Protein AF-A0A2D5KGD6-F1 (afdb_monomer)

Mean predicted aligned error: 18.48 Å

Sequence (657 aa):
MNRYTYDPQNFRLLRTKAEKYTFSETTSERTYAYNSGTNRQDLAYEYDLNGNILKKKNRTPDCGINGSTLGVDALDNQYAYNAISRLLSASGRESDANNESHRWADAPVAGSPNANNTQTYTRNYTYDKVGNIQSLQQTGSNAFTREFEYTDNTLDDIIVSGTPTSFNYDDNGNLISSGSSRHYEWNEKDQLAFFKIDAGGGPSVYAHYLYDSSGNRLKKIVWDQQGNKEVTVYIDGIFEYRLKQEDSTDKEQNIIHVMDDSARIAQVRIGTEFNDDIAEEVNYVLDDHIGSSTTRLGATGSVIDRQEFYPFGDTSLRTYSKKRYQFIGREKDAESGLHYWSARYYSSWMCRFISVDKMASSYAHLTPYNYADNDPINDFDIDGNQNNNTQQTPSGGLPTLEQKGETNTKITNLEVHGNTKPELIPIASAEGGIKKHSLSKEPVGPISESTANKEKVYMVTHNFPTKKLPLINDTLKSIKTDDANIVEQKKETTNSSEQEWHPPLAATQSENIEEVVDYSFDKFISQIAGNYARNTSFNVDLAVKTLDTNAKSASVHRCARFVRLAINAGGIKTPNNPVSAKDYKGYLNELGFKEVNQEDYKPQKGDIVVFQPAKGGSKHGHIQMYNGKQWVSDFRQNGFWPGSRYRNSKPQYTIYR

Secondary structure (DSSP, 8-state):
-EEEEE-TTT--EEEEEE--EEEEE-SS-EEEEE-TT--SEEEEEEE-TTS-EEEEEE-STT-S-TTSTT-TT-EEEEEEE-TTS-EEEEEEEEE-S----TTTS-PSPP----TTSEEEEEEEEEE-TT--EEEEEEEETT-EEEEEEEETTEEEEEEETTEEEEEEE-TTS-EEEETTTEEEEE-TTS-EEEEEEESSSSEEEEEEEEE-TTS-EEEEEEEETT--EEEEEEETTTEEEEEEEETTEEEEEEEEEEE-SSSEEEEEEEEPPPTTS-S-SEEEEEE-TT--EEEEE-TTS-EEEEEEE-TTS-EEEE--S--SB-GGGPEE-TTT-PEE-SSSEEETTTTEESS--TTGGGGTTS-TT-SGGG-TTT---SSSS-----------------------------------------------------------------------------------PPPGGGSSS-----------------------------------------SSHHHHHHHHHHHH-S-----HHHHHHHHHHH-BSS--S-HHHHHHHHHHHTT----S--SSGGGHHHHHHHTT--BPP-TT----TT-EEEEPPPTTS-TT-EEEEE-SSSEESSBB-SSSSSHHHHHHH---EEEE-

Structure (mmCIF, N/CA/C/O backbone):
data_AF-A0A2D5KGD6-F1
#
_entry.id   AF-A0A2D5KGD6-F1
#
loop_
_atom_site.group_PDB
_atom_site.id
_atom_site.type_symbol
_atom_site.label_atom_id
_atom_site.label_alt_id
_atom_site.label_comp_id
_atom_site.label_asym_id
_atom_site.label_entity_id
_atom_site.label_seq_id
_atom_site.pdbx_PDB_ins_code
_atom_site.Cartn_x
_atom_site.Cartn_y
_atom_site.Cartn_z
_atom_site.occupancy
_atom_site.B_iso_or_equiv
_atom_site.auth_seq_id
_atom_site.auth_comp_id
_atom_site.auth_asym_id
_atom_site.auth_atom_id
_atom_site.pdbx_PDB_model_num
ATOM 1 N N . MET A 1 1 ? 18.061 -7.917 -13.691 1.00 86.94 1 MET A N 1
ATOM 2 C CA . MET A 1 1 ? 17.387 -9.183 -14.034 1.00 86.94 1 MET A CA 1
ATOM 3 C C . MET A 1 1 ? 16.717 -9.688 -12.777 1.00 86.94 1 MET A C 1
ATOM 5 O O . MET A 1 1 ? 17.417 -9.884 -11.789 1.00 86.94 1 MET A O 1
ATOM 9 N N . ASN A 1 2 ? 15.400 -9.873 -12.833 1.00 89.31 2 ASN A N 1
ATOM 10 C CA . ASN A 1 2 ? 14.616 -10.455 -11.747 1.00 89.31 2 ASN A CA 1
ATOM 11 C C . ASN A 1 2 ? 14.380 -11.934 -12.058 1.00 89.31 2 ASN A C 1
ATOM 13 O O . ASN A 1 2 ? 14.173 -12.302 -13.216 1.00 89.31 2 ASN A O 1
ATOM 17 N N . ARG A 1 3 ? 14.481 -12.784 -11.041 1.00 91.94 3 ARG A N 1
ATOM 18 C CA . ARG A 1 3 ? 14.322 -14.234 -11.139 1.00 91.94 3 ARG A CA 1
ATOM 19 C C . ARG A 1 3 ? 13.429 -14.715 -10.012 1.00 91.94 3 ARG A C 1
ATOM 21 O O . ARG A 1 3 ? 13.601 -14.291 -8.871 1.00 91.94 3 ARG A O 1
ATOM 28 N N . TYR A 1 4 ? 12.543 -15.641 -10.346 1.00 93.44 4 TYR A N 1
ATOM 29 C CA . TYR A 1 4 ? 11.597 -16.240 -9.420 1.00 93.44 4 TYR A CA 1
ATOM 30 C C . TYR A 1 4 ? 11.776 -17.755 -9.460 1.00 93.44 4 TYR A C 1
ATOM 32 O O . TYR A 1 4 ? 11.858 -18.350 -10.536 1.00 93.44 4 TYR A O 1
ATOM 40 N N . THR A 1 5 ? 11.863 -18.372 -8.288 1.00 96.44 5 THR A N 1
ATOM 41 C CA . THR A 1 5 ? 11.883 -19.825 -8.126 1.00 96.44 5 THR A CA 1
ATOM 42 C C . THR A 1 5 ? 10.573 -20.240 -7.488 1.00 96.44 5 THR A C 1
ATOM 44 O O . THR A 1 5 ? 10.195 -19.679 -6.463 1.00 96.44 5 THR A O 1
ATOM 47 N N . TYR A 1 6 ? 9.917 -21.246 -8.057 1.00 96.12 6 TYR A N 1
ATOM 48 C CA . TYR A 1 6 ? 8.665 -21.787 -7.542 1.00 96.12 6 TYR A CA 1
ATOM 49 C C . TYR A 1 6 ? 8.824 -23.253 -7.163 1.00 96.12 6 TYR A C 1
ATOM 51 O O . TYR A 1 6 ? 9.658 -23.965 -7.727 1.00 96.12 6 TYR A O 1
ATOM 59 N N . ASP A 1 7 ? 8.006 -23.700 -6.219 1.00 91.69 7 ASP A N 1
ATOM 60 C CA . ASP A 1 7 ? 7.847 -25.116 -5.924 1.00 91.69 7 ASP A CA 1
ATOM 61 C C . ASP A 1 7 ? 7.247 -25.829 -7.153 1.00 91.69 7 ASP A C 1
ATOM 63 O O . ASP A 1 7 ? 6.242 -25.365 -7.701 1.00 91.69 7 ASP A O 1
ATOM 67 N N . PRO A 1 8 ? 7.837 -26.943 -7.617 1.00 91.00 8 PRO A N 1
ATOM 68 C CA . PRO A 1 8 ? 7.414 -27.595 -8.854 1.00 91.00 8 PRO A CA 1
ATOM 69 C C . PRO A 1 8 ? 6.047 -28.287 -8.763 1.00 91.00 8 PRO A C 1
ATOM 71 O O . PRO A 1 8 ? 5.492 -28.656 -9.796 1.00 91.00 8 PRO A O 1
ATOM 74 N N . GLN A 1 9 ? 5.517 -28.512 -7.558 1.00 90.81 9 GLN A N 1
ATOM 75 C CA . GLN A 1 9 ? 4.253 -29.215 -7.340 1.00 90.81 9 GLN A CA 1
ATOM 76 C C . GLN A 1 9 ? 3.100 -28.250 -7.078 1.00 90.81 9 GLN A C 1
ATOM 78 O O . GLN A 1 9 ? 2.019 -28.421 -7.638 1.00 90.81 9 GLN A O 1
ATOM 83 N N . ASN A 1 10 ? 3.317 -27.254 -6.218 1.00 88.25 10 ASN A N 1
ATOM 84 C CA . ASN A 1 10 ? 2.257 -26.346 -5.769 1.00 88.25 10 ASN A CA 1
ATOM 85 C C . ASN A 1 10 ? 2.410 -24.905 -6.284 1.00 88.25 10 ASN A C 1
ATOM 87 O O . ASN A 1 10 ? 1.539 -24.081 -6.015 1.00 88.25 10 ASN A O 1
ATOM 91 N N . PHE A 1 11 ? 3.478 -24.605 -7.032 1.00 90.12 11 PHE A N 1
ATOM 92 C CA . PHE A 1 11 ? 3.756 -23.290 -7.618 1.00 90.12 11 PHE A CA 1
ATOM 93 C C . PHE A 1 11 ? 3.829 -22.137 -6.603 1.00 90.12 11 PHE A C 1
ATOM 95 O O . PHE A 1 11 ? 3.712 -20.973 -6.986 1.00 90.12 11 PHE A O 1
ATOM 102 N N . ARG A 1 12 ? 4.062 -22.422 -5.314 1.00 88.94 12 ARG A N 1
ATOM 103 C CA . ARG A 1 12 ? 4.356 -21.386 -4.314 1.00 88.94 12 ARG A CA 1
ATOM 104 C C . ARG A 1 12 ? 5.713 -20.754 -4.606 1.00 88.94 12 ARG A C 1
ATOM 106 O O . ARG A 1 12 ? 6.650 -21.436 -5.022 1.00 88.94 12 ARG A O 1
ATOM 113 N N . LEU A 1 13 ? 5.816 -19.446 -4.389 1.00 93.69 13 LEU A N 1
ATOM 114 C CA . LEU A 1 13 ? 7.042 -18.682 -4.604 1.00 93.69 13 LEU A CA 1
ATOM 115 C C . LEU A 1 13 ? 8.087 -19.056 -3.546 1.00 93.69 13 LEU A C 1
ATOM 117 O O . LEU A 1 13 ? 7.975 -18.689 -2.390 1.00 93.69 13 LEU A O 1
ATOM 121 N N . LEU A 1 14 ? 9.146 -19.759 -3.927 1.00 96.94 14 LEU A N 1
ATOM 122 C CA . LEU A 1 14 ? 10.212 -20.148 -3.001 1.00 96.94 14 LEU A CA 1
ATOM 123 C C . LEU A 1 14 ? 11.280 -19.070 -2.854 1.00 96.94 14 LEU A C 1
ATOM 125 O O . LEU A 1 14 ? 11.899 -18.965 -1.794 1.00 96.94 14 LEU A O 1
ATOM 129 N N . ARG A 1 15 ? 11.538 -18.294 -3.914 1.00 97.56 15 ARG A N 1
ATOM 130 C CA . ARG A 1 15 ? 12.572 -17.256 -3.897 1.00 97.56 15 ARG A CA 1
ATOM 131 C C . ARG A 1 15 ? 12.370 -16.194 -4.971 1.00 97.56 15 ARG A C 1
ATOM 133 O O . ARG A 1 15 ? 12.105 -16.545 -6.117 1.00 97.56 15 ARG A O 1
ATOM 140 N N . THR A 1 16 ? 12.618 -14.937 -4.626 1.00 95.44 16 THR A N 1
ATOM 141 C CA . THR A 1 16 ? 12.762 -13.812 -5.558 1.00 95.44 16 THR A CA 1
ATOM 142 C C . THR A 1 16 ? 14.177 -13.263 -5.471 1.00 95.44 16 THR A C 1
ATOM 144 O O . THR A 1 16 ? 14.691 -13.020 -4.378 1.00 95.44 16 THR A O 1
ATOM 147 N N . LYS A 1 17 ? 14.823 -13.060 -6.622 1.00 95.25 17 LYS A N 1
ATOM 148 C CA . LYS A 1 17 ? 16.186 -12.533 -6.697 1.00 95.25 17 LYS A CA 1
ATOM 149 C C . LYS A 1 17 ? 16.321 -11.475 -7.785 1.00 95.25 17 LYS A C 1
ATOM 151 O O . LYS A 1 17 ? 15.952 -11.725 -8.930 1.00 95.25 17 LYS A O 1
ATOM 156 N N . ALA A 1 18 ? 16.918 -10.334 -7.450 1.00 94.94 18 ALA A N 1
ATOM 157 C CA . ALA A 1 18 ? 17.236 -9.267 -8.394 1.00 94.94 18 ALA A CA 1
ATOM 158 C C . ALA A 1 18 ? 18.748 -9.021 -8.433 1.00 94.94 18 ALA A C 1
ATOM 160 O O . ALA A 1 18 ? 19.361 -8.717 -7.411 1.00 94.94 18 ALA A O 1
ATOM 161 N N . GLU A 1 19 ? 19.355 -9.129 -9.614 1.00 93.81 19 GLU A N 1
ATOM 162 C CA . GLU A 1 19 ? 20.799 -8.959 -9.843 1.00 93.81 19 GLU A CA 1
ATOM 163 C C . GLU A 1 19 ? 21.068 -8.099 -11.081 1.00 93.81 19 GLU A C 1
ATOM 165 O O . GLU A 1 19 ? 20.227 -7.986 -11.986 1.00 93.81 19 GLU A O 1
ATOM 170 N N . LYS A 1 20 ? 22.276 -7.528 -11.172 1.00 93.19 20 LYS A N 1
ATOM 171 C CA . LYS A 1 20 ? 22.756 -6.983 -12.447 1.00 93.19 20 LYS A CA 1
ATOM 172 C C . LYS A 1 20 ? 22.893 -8.111 -13.466 1.00 93.19 20 LYS A C 1
ATOM 174 O O . LYS A 1 20 ? 23.021 -9.283 -13.116 1.00 93.19 20 LYS A O 1
ATOM 179 N N . TYR A 1 21 ? 22.862 -7.747 -14.740 1.00 92.19 21 TYR A N 1
ATOM 180 C CA . TYR A 1 21 ? 22.996 -8.696 -15.832 1.00 92.19 21 TYR A CA 1
ATOM 181 C C . TYR A 1 21 ? 23.870 -8.126 -16.941 1.00 92.19 21 TYR A C 1
ATOM 183 O O . TYR A 1 21 ? 23.988 -6.910 -17.092 1.00 92.19 21 TYR A O 1
ATOM 191 N N . THR A 1 22 ? 24.455 -9.024 -17.718 1.00 93.38 22 THR A N 1
ATOM 192 C CA . THR A 1 22 ? 25.133 -8.734 -18.972 1.00 93.38 22 THR A CA 1
ATOM 193 C C . THR A 1 22 ? 24.208 -9.140 -20.113 1.00 93.38 22 THR A C 1
ATOM 195 O O . THR A 1 22 ? 23.787 -10.296 -20.200 1.00 93.38 22 THR A O 1
ATOM 198 N N . PHE A 1 23 ? 23.863 -8.172 -20.960 1.00 92.50 23 PHE A N 1
ATOM 199 C CA . PHE A 1 23 ? 23.125 -8.395 -22.199 1.00 92.50 23 PHE A CA 1
ATOM 200 C C . PHE A 1 23 ? 24.106 -8.683 -23.331 1.00 92.50 23 PHE A C 1
ATOM 202 O O . PHE A 1 23 ? 25.076 -7.944 -23.500 1.00 92.50 23 PHE A O 1
ATOM 209 N N . SER A 1 24 ? 23.838 -9.708 -24.135 1.00 91.56 24 SER A N 1
ATOM 210 C CA . SER A 1 24 ? 24.485 -9.839 -25.439 1.00 91.56 24 SER A CA 1
ATOM 211 C C . SER A 1 24 ? 23.464 -10.178 -26.518 1.00 91.56 24 SER A C 1
ATOM 213 O O . SER A 1 24 ? 22.536 -10.956 -26.295 1.00 91.56 24 SER A O 1
ATOM 215 N N . GLU A 1 25 ? 23.631 -9.566 -27.686 1.00 94.44 25 GLU A N 1
ATOM 216 C CA . GLU A 1 25 ? 22.774 -9.765 -28.849 1.00 94.44 25 GLU A CA 1
ATOM 217 C C . GLU A 1 25 ? 23.638 -10.088 -30.063 1.00 94.44 25 GLU A C 1
ATOM 219 O O . GLU A 1 25 ? 24.584 -9.374 -30.395 1.00 94.44 25 GLU A O 1
ATOM 224 N N . THR A 1 26 ? 23.293 -11.183 -30.725 1.00 90.75 26 THR A N 1
ATOM 225 C CA . THR A 1 26 ? 23.752 -11.533 -32.065 1.00 90.75 26 THR A CA 1
ATOM 226 C C . THR A 1 26 ? 22.565 -11.453 -33.022 1.00 90.75 26 THR A C 1
ATOM 228 O O . THR A 1 26 ? 21.420 -11.279 -32.609 1.00 90.75 26 THR A O 1
ATOM 231 N N . THR A 1 27 ? 22.801 -11.648 -34.317 1.00 90.50 27 THR A N 1
ATOM 232 C CA . THR A 1 27 ? 21.727 -11.712 -35.322 1.00 90.50 27 THR A CA 1
ATOM 233 C C . THR A 1 27 ? 20.717 -12.842 -35.092 1.00 90.50 27 THR A C 1
ATOM 235 O O . THR A 1 27 ? 19.633 -12.797 -35.666 1.00 90.50 27 THR A O 1
ATOM 238 N N . SER A 1 28 ? 21.050 -13.848 -34.274 1.00 90.44 28 SER A N 1
ATOM 239 C CA . SER A 1 28 ? 20.217 -15.040 -34.052 1.00 90.44 28 SER A CA 1
ATOM 240 C C . SER A 1 28 ? 19.867 -15.312 -32.588 1.00 90.44 28 SER A C 1
ATOM 242 O O . SER A 1 28 ? 19.015 -16.153 -32.314 1.00 90.44 28 SER A O 1
ATOM 244 N N . GLU A 1 29 ? 20.498 -14.612 -31.646 1.00 91.62 29 GLU A N 1
ATOM 245 C CA . GLU A 1 29 ? 20.388 -14.924 -30.223 1.00 91.62 29 GLU A CA 1
ATOM 246 C C . GLU A 1 29 ? 20.464 -13.658 -29.373 1.00 91.62 29 GLU A C 1
ATOM 248 O O . GLU A 1 29 ? 21.315 -12.798 -29.596 1.00 91.62 29 GLU A O 1
ATOM 253 N N . ARG A 1 30 ? 19.603 -13.578 -28.359 1.00 93.31 30 ARG A N 1
ATOM 254 C CA . ARG A 1 30 ? 19.693 -12.607 -27.266 1.00 93.31 30 ARG A CA 1
ATOM 255 C C . ARG A 1 30 ? 19.908 -13.380 -25.977 1.00 93.31 30 ARG A C 1
ATOM 257 O O . ARG A 1 30 ? 19.099 -14.248 -25.657 1.00 93.31 30 ARG A O 1
ATOM 264 N N . THR A 1 31 ? 20.959 -13.057 -25.233 1.00 90.25 31 THR A N 1
ATOM 265 C CA . THR A 1 31 ? 21.240 -13.691 -23.940 1.00 90.25 31 THR A CA 1
ATOM 266 C C . THR A 1 31 ? 21.303 -12.661 -22.820 1.00 90.25 31 THR A C 1
ATOM 268 O O . THR A 1 31 ? 21.731 -11.518 -23.003 1.00 90.25 31 THR A O 1
ATOM 271 N N . TYR A 1 32 ? 20.866 -13.100 -21.642 1.00 91.25 32 TYR A N 1
ATOM 272 C CA . TYR A 1 32 ? 20.872 -12.338 -20.403 1.00 91.25 32 TYR A CA 1
ATOM 273 C C . TYR A 1 32 ? 21.571 -13.197 -19.352 1.00 91.25 32 TYR A C 1
ATOM 275 O O . TYR A 1 32 ? 21.007 -14.182 -18.879 1.00 91.25 32 TYR A O 1
ATOM 283 N N . ALA A 1 33 ? 22.812 -12.856 -19.015 1.00 91.12 33 ALA A N 1
ATOM 284 C CA . ALA A 1 33 ? 23.579 -13.558 -17.992 1.00 91.12 33 ALA A CA 1
ATOM 285 C C . ALA A 1 33 ? 23.576 -12.732 -16.705 1.00 91.12 33 ALA A C 1
ATOM 287 O O . ALA A 1 33 ? 23.940 -11.560 -16.737 1.00 91.12 33 ALA A O 1
ATOM 288 N N . TYR A 1 34 ? 23.155 -13.308 -15.579 1.00 91.06 34 TYR A N 1
ATOM 289 C CA . TYR A 1 34 ? 23.228 -12.607 -14.296 1.00 91.06 34 TYR A CA 1
ATOM 290 C C . TYR A 1 34 ? 24.689 -12.443 -13.858 1.00 91.06 34 TYR A C 1
ATOM 292 O O . TYR A 1 34 ? 25.535 -13.304 -14.107 1.00 91.06 34 TYR A O 1
ATOM 300 N N . ASN A 1 35 ? 24.973 -11.346 -13.166 1.00 92.25 35 ASN A N 1
ATOM 301 C CA . ASN A 1 35 ? 26.295 -11.060 -12.630 1.00 92.25 35 ASN A CA 1
ATOM 302 C C . ASN A 1 35 ? 26.310 -11.459 -11.150 1.00 92.25 35 ASN A C 1
ATOM 304 O O . ASN A 1 35 ? 25.723 -10.767 -10.314 1.00 92.25 35 ASN A O 1
ATOM 308 N N . SER A 1 36 ? 26.961 -12.578 -10.825 1.00 88.00 36 SER A N 1
ATOM 309 C CA . SER A 1 36 ? 27.066 -13.057 -9.440 1.00 88.00 36 SER A CA 1
ATOM 310 C C . SER A 1 36 ? 27.649 -11.981 -8.510 1.00 88.00 36 SER A C 1
ATOM 312 O O . SER A 1 36 ? 28.475 -11.170 -8.928 1.00 88.00 36 SER A O 1
ATOM 314 N N . GLY A 1 37 ? 27.194 -11.947 -7.256 1.00 86.38 37 GLY A N 1
ATOM 315 C CA . GLY A 1 37 ? 27.638 -10.968 -6.253 1.00 86.38 37 GLY A CA 1
ATOM 316 C C . GLY A 1 37 ? 27.028 -9.567 -6.395 1.00 86.38 37 GLY A C 1
ATOM 317 O O . GLY A 1 37 ? 27.380 -8.669 -5.638 1.00 86.38 37 GLY A O 1
ATOM 318 N N . THR A 1 38 ? 26.093 -9.358 -7.329 1.00 92.06 38 THR A N 1
ATOM 319 C CA . THR A 1 38 ? 25.444 -8.048 -7.556 1.00 92.06 38 THR A CA 1
ATOM 320 C C . THR A 1 38 ? 23.994 -7.982 -7.069 1.00 92.06 38 THR A C 1
ATOM 322 O O . THR A 1 38 ? 23.211 -7.159 -7.551 1.00 92.06 38 THR A O 1
ATOM 325 N N . ASN A 1 39 ? 23.625 -8.852 -6.123 1.00 92.12 39 ASN A N 1
ATOM 326 C CA . ASN A 1 39 ? 22.264 -8.968 -5.602 1.00 92.12 39 ASN A CA 1
ATOM 327 C C . ASN A 1 39 ? 21.782 -7.617 -5.043 1.00 92.12 39 ASN A C 1
ATOM 329 O O . ASN A 1 39 ? 22.427 -7.012 -4.184 1.00 92.12 39 ASN A O 1
ATOM 333 N N . ARG A 1 40 ? 20.633 -7.153 -5.528 1.00 93.69 40 ARG A N 1
ATOM 334 C CA . ARG A 1 40 ? 19.868 -6.017 -4.992 1.00 93.69 40 ARG A CA 1
ATOM 335 C C . ARG A 1 40 ? 18.623 -6.457 -4.237 1.00 93.69 40 ARG A C 1
ATOM 337 O O . ARG A 1 40 ? 18.077 -5.664 -3.485 1.00 93.69 40 ARG A O 1
ATOM 344 N N . GLN A 1 41 ? 18.233 -7.713 -4.410 1.00 96.12 41 GLN A N 1
ATOM 345 C CA . GLN A 1 41 ? 17.205 -8.376 -3.631 1.00 96.12 41 GLN A CA 1
ATOM 346 C C . GLN A 1 41 ? 17.449 -9.883 -3.667 1.00 96.12 41 GLN A C 1
ATOM 348 O O . GLN A 1 41 ? 17.833 -10.424 -4.708 1.00 96.12 41 GLN A O 1
ATOM 353 N N . ASP A 1 42 ? 17.234 -10.546 -2.538 1.00 97.06 42 ASP A N 1
ATOM 354 C CA . ASP A 1 42 ? 17.304 -11.996 -2.405 1.00 97.06 42 ASP A CA 1
ATOM 355 C C . ASP A 1 42 ? 16.400 -12.442 -1.247 1.00 97.06 42 ASP A C 1
ATOM 357 O O . ASP A 1 42 ? 16.824 -12.460 -0.091 1.00 97.06 42 ASP A O 1
ATOM 361 N N . LEU A 1 43 ? 15.133 -12.714 -1.559 1.00 97.88 43 LEU A N 1
ATOM 362 C CA . LEU A 1 43 ? 14.095 -13.100 -0.605 1.00 97.88 43 LEU A CA 1
ATOM 363 C C . LEU A 1 43 ? 13.726 -14.563 -0.828 1.00 97.88 43 LEU A C 1
ATOM 365 O O . LEU A 1 43 ? 13.395 -14.924 -1.950 1.00 97.88 43 LEU A O 1
ATOM 369 N N . ALA A 1 44 ? 13.754 -15.394 0.211 1.00 98.38 44 ALA A N 1
ATOM 370 C CA . ALA A 1 44 ? 13.299 -16.782 0.165 1.00 98.38 44 ALA A CA 1
ATOM 371 C C . ALA A 1 44 ? 12.227 -17.056 1.223 1.00 98.38 44 ALA A C 1
ATOM 373 O O . ALA A 1 44 ? 12.238 -16.443 2.292 1.00 98.38 44 ALA A O 1
ATOM 374 N N . TYR A 1 45 ? 11.331 -17.993 0.930 1.00 98.38 45 TYR A N 1
ATOM 375 C CA . TYR A 1 45 ? 10.115 -18.220 1.707 1.00 98.38 45 TYR A CA 1
ATOM 376 C C . TYR A 1 45 ? 10.003 -19.675 2.155 1.00 98.38 45 TYR A C 1
ATOM 378 O O . TYR A 1 45 ? 10.276 -20.601 1.392 1.00 98.38 45 TYR A O 1
ATOM 386 N N . GLU A 1 46 ? 9.586 -19.867 3.403 1.00 98.06 46 GLU A N 1
ATOM 387 C CA . GLU A 1 46 ? 9.207 -21.167 3.955 1.00 98.06 46 GLU A CA 1
ATOM 388 C C . GLU A 1 46 ? 7.750 -21.109 4.390 1.00 98.06 46 GLU A C 1
ATOM 390 O O . GLU A 1 46 ? 7.324 -20.122 4.988 1.00 98.06 46 GLU A O 1
ATOM 395 N N . TYR A 1 47 ? 7.005 -22.173 4.103 1.00 97.44 47 TYR A N 1
ATOM 396 C CA . TYR A 1 47 ? 5.557 -22.219 4.259 1.00 97.44 47 TYR A CA 1
ATOM 397 C C . TYR A 1 47 ? 5.131 -23.309 5.238 1.00 97.44 47 TYR A C 1
ATOM 399 O O . TYR A 1 47 ? 5.792 -24.344 5.348 1.00 97.44 47 TYR A O 1
ATOM 407 N N . ASP A 1 48 ? 3.985 -23.114 5.885 1.00 94.44 48 ASP A N 1
ATOM 408 C CA . ASP A 1 48 ? 3.244 -24.210 6.499 1.00 94.44 48 ASP A CA 1
ATOM 409 C C . ASP A 1 48 ? 2.428 -25.002 5.451 1.00 94.44 48 ASP A C 1
ATOM 411 O O . ASP A 1 48 ? 2.448 -24.736 4.239 1.00 94.44 48 ASP A O 1
ATOM 415 N N . LEU A 1 49 ? 1.697 -26.018 5.916 1.00 91.00 49 LEU A N 1
ATOM 416 C CA . LEU A 1 49 ? 0.852 -26.839 5.045 1.00 91.00 49 LEU A CA 1
ATOM 417 C C . LEU A 1 49 ? -0.327 -26.046 4.455 1.00 91.00 49 LEU A C 1
ATOM 419 O O . LEU A 1 49 ? -0.688 -26.275 3.298 1.00 91.00 49 LEU A O 1
ATOM 423 N N . ASN A 1 50 ? -0.863 -25.070 5.192 1.00 88.38 50 ASN A N 1
ATOM 424 C CA . ASN A 1 50 ? -1.964 -24.210 4.750 1.00 88.38 50 ASN A CA 1
ATOM 425 C C . ASN A 1 50 ? -1.517 -23.167 3.713 1.00 88.38 50 ASN A C 1
ATOM 427 O O . ASN A 1 50 ? -2.346 -22.654 2.965 1.00 88.38 50 ASN A O 1
ATOM 431 N N . GLY A 1 51 ? -0.210 -22.926 3.597 1.00 90.62 51 GLY A N 1
ATOM 432 C CA . GLY A 1 51 ? 0.372 -21.952 2.677 1.00 90.62 51 GLY A CA 1
ATOM 433 C C . GLY A 1 51 ? 0.707 -20.616 3.315 1.00 90.62 51 GLY A C 1
ATOM 434 O O . GLY A 1 51 ? 1.074 -19.702 2.584 1.00 90.62 51 GLY A O 1
ATOM 435 N N . ASN A 1 52 ? 0.657 -20.519 4.641 1.00 95.62 52 ASN A N 1
ATOM 436 C CA . ASN A 1 52 ? 1.121 -19.336 5.345 1.00 95.62 52 ASN A CA 1
ATOM 437 C C . ASN A 1 52 ? 2.656 -19.317 5.360 1.00 95.62 52 ASN A C 1
ATOM 439 O O . ASN A 1 52 ? 3.291 -20.342 5.622 1.00 95.62 52 ASN A O 1
ATOM 443 N N . ILE A 1 53 ? 3.269 -18.164 5.103 1.00 98.25 53 ILE A N 1
ATOM 444 C CA . ILE A 1 53 ? 4.719 -17.966 5.178 1.00 98.25 53 ILE A CA 1
ATOM 445 C C . ILE A 1 53 ? 5.145 -17.996 6.647 1.00 98.25 53 ILE A C 1
ATOM 447 O O . ILE A 1 53 ? 4.890 -17.063 7.391 1.00 98.25 53 ILE A O 1
ATOM 451 N N . LEU A 1 54 ? 5.865 -19.032 7.070 1.00 98.31 54 LEU A N 1
ATOM 452 C CA . LEU A 1 54 ? 6.441 -19.129 8.417 1.00 98.31 54 LEU A CA 1
ATOM 453 C C . LEU A 1 54 ? 7.750 -18.352 8.552 1.00 98.31 54 LEU A C 1
ATOM 455 O O . LEU A 1 54 ? 8.093 -17.877 9.635 1.00 98.31 54 LEU A O 1
ATOM 459 N N . LYS A 1 55 ? 8.510 -18.245 7.458 1.00 98.50 55 LYS A N 1
ATOM 460 C CA . LYS A 1 55 ? 9.791 -17.542 7.453 1.00 98.50 55 LYS A CA 1
ATOM 461 C C . LYS A 1 55 ? 10.037 -16.829 6.129 1.00 98.50 55 LYS A C 1
ATOM 463 O O . LYS A 1 55 ? 9.912 -17.433 5.066 1.00 98.50 55 LYS A O 1
ATOM 468 N N . LYS A 1 56 ? 10.470 -15.567 6.210 1.00 98.38 56 LYS A N 1
ATOM 469 C CA . LYS A 1 56 ? 11.025 -14.794 5.087 1.00 98.38 56 LYS A CA 1
ATOM 470 C C . LYS A 1 56 ? 12.514 -14.562 5.331 1.00 98.38 56 LYS A C 1
ATOM 472 O O . LYS A 1 56 ? 12.899 -13.855 6.259 1.00 98.38 56 LYS A O 1
ATOM 477 N N . LYS A 1 57 ? 13.354 -15.170 4.500 1.00 98.50 57 LYS A N 1
ATOM 478 C CA . LYS A 1 57 ? 14.816 -15.070 4.540 1.00 98.50 57 LYS A CA 1
ATOM 479 C C . LYS A 1 57 ? 15.280 -14.000 3.564 1.00 98.50 57 LYS A C 1
ATOM 481 O O . LYS A 1 57 ? 15.037 -14.136 2.373 1.00 98.50 57 LYS A O 1
ATOM 486 N N . ASN A 1 58 ? 15.983 -12.981 4.040 1.00 97.56 58 ASN A N 1
ATOM 487 C CA . ASN A 1 58 ? 16.656 -11.993 3.205 1.00 97.56 58 ASN A CA 1
ATOM 488 C C . ASN A 1 58 ? 18.166 -12.276 3.185 1.00 97.56 58 ASN A C 1
ATOM 490 O O . ASN A 1 58 ? 18.762 -12.517 4.237 1.00 97.56 58 ASN A O 1
ATOM 494 N N . ARG A 1 59 ? 18.771 -12.309 1.995 1.00 96.56 59 ARG A N 1
ATOM 495 C CA . ARG A 1 59 ? 20.221 -12.491 1.761 1.00 96.56 59 ARG A CA 1
ATOM 496 C C . ARG A 1 59 ? 20.815 -11.369 0.905 1.00 96.56 59 ARG A C 1
ATOM 498 O O . ARG A 1 59 ? 21.834 -11.535 0.236 1.00 96.56 59 ARG A O 1
ATOM 505 N N . THR A 1 60 ? 20.131 -10.230 0.873 1.00 95.12 60 THR A N 1
ATOM 506 C CA . THR A 1 60 ? 20.625 -9.019 0.220 1.00 95.12 60 THR A CA 1
ATOM 507 C C . THR A 1 60 ? 21.774 -8.441 1.049 1.00 95.12 60 THR A C 1
ATOM 509 O O . THR A 1 60 ? 21.667 -8.432 2.276 1.00 95.12 60 THR A O 1
ATOM 512 N N . PRO A 1 61 ? 22.849 -7.922 0.430 1.00 93.44 61 PRO A N 1
ATOM 513 C CA . PRO A 1 61 ? 23.901 -7.249 1.179 1.00 93.44 61 PRO A CA 1
ATOM 514 C C . PRO A 1 61 ? 23.334 -6.153 2.085 1.00 93.44 61 PRO A C 1
ATOM 516 O O . PRO A 1 61 ? 22.493 -5.358 1.639 1.00 93.44 61 PRO A O 1
ATOM 519 N N . ASP A 1 62 ? 23.812 -6.107 3.326 1.00 94.62 62 ASP A N 1
ATOM 520 C CA . ASP A 1 62 ? 23.423 -5.139 4.352 1.00 94.62 62 ASP A CA 1
ATOM 521 C C . ASP A 1 62 ? 21.945 -5.248 4.810 1.00 94.62 62 ASP A C 1
ATOM 523 O O . ASP A 1 62 ? 21.329 -4.293 5.294 1.00 94.62 62 ASP A O 1
ATOM 527 N N . CYS A 1 63 ? 21.333 -6.430 4.648 1.00 95.00 63 CYS A N 1
ATOM 528 C CA . CYS A 1 63 ? 19.984 -6.712 5.157 1.00 95.00 63 CYS A CA 1
ATOM 529 C C . CYS A 1 63 ? 19.939 -7.222 6.605 1.00 95.00 63 CYS A C 1
ATOM 531 O O . CYS A 1 63 ? 18.858 -7.302 7.183 1.00 95.00 63 CYS A O 1
ATOM 533 N N . GLY A 1 64 ? 21.084 -7.593 7.173 1.00 96.12 64 GLY A N 1
ATOM 534 C CA . GLY A 1 64 ? 21.193 -8.168 8.507 1.00 96.12 64 GLY A CA 1
ATOM 535 C C . GLY A 1 64 ? 21.330 -7.124 9.611 1.00 96.12 64 GLY A C 1
ATOM 536 O O . GLY A 1 64 ? 20.971 -5.957 9.442 1.00 96.12 64 GLY A O 1
ATOM 537 N N . ILE A 1 65 ? 21.850 -7.586 10.748 1.00 96.50 65 ILE A N 1
ATOM 538 C CA . ILE A 1 65 ? 22.097 -6.802 11.964 1.00 96.50 65 ILE A CA 1
ATOM 539 C C . ILE A 1 65 ? 23.500 -7.159 12.461 1.00 96.50 65 ILE A C 1
ATOM 541 O O . ILE A 1 65 ? 23.820 -8.339 12.654 1.00 96.50 65 ILE A O 1
ATOM 545 N N . ASN A 1 66 ? 24.347 -6.156 12.672 1.00 96.44 66 ASN A N 1
ATOM 546 C CA . ASN A 1 66 ? 25.703 -6.348 13.166 1.00 96.44 66 ASN A CA 1
ATOM 547 C C . ASN A 1 66 ? 25.678 -6.934 14.588 1.00 96.44 66 ASN A C 1
ATOM 549 O O . ASN A 1 66 ? 24.866 -6.552 15.425 1.00 96.44 66 ASN A O 1
ATOM 553 N N . GLY A 1 67 ? 26.545 -7.910 14.850 1.00 93.56 67 GLY A N 1
ATOM 554 C CA . GLY A 1 67 ? 26.562 -8.666 16.105 1.00 93.56 67 GLY A CA 1
ATOM 555 C C . GLY A 1 67 ? 25.475 -9.743 16.235 1.00 93.56 67 GLY A C 1
ATOM 556 O O . GLY A 1 67 ? 25.516 -10.520 17.188 1.00 93.56 67 GLY A O 1
ATOM 557 N N . SER A 1 68 ? 24.534 -9.852 15.288 1.00 95.12 68 SER A N 1
ATOM 558 C CA . SER A 1 68 ? 23.592 -10.978 15.251 1.00 95.12 68 SER A CA 1
ATOM 559 C C . SER A 1 68 ? 24.274 -12.274 14.796 1.00 95.12 68 SER A C 1
ATOM 561 O O . SER A 1 68 ? 25.296 -12.254 14.111 1.00 95.12 68 SER A O 1
ATOM 563 N N . THR A 1 69 ? 23.678 -13.428 15.114 1.00 95.62 69 THR A N 1
ATOM 564 C CA . THR A 1 69 ? 24.192 -14.745 14.692 1.00 95.62 69 THR A CA 1
ATOM 565 C C . THR A 1 69 ? 24.271 -14.907 13.169 1.00 95.62 69 THR A C 1
ATOM 567 O O . THR A 1 69 ? 25.114 -15.654 12.682 1.00 95.62 69 THR A O 1
ATOM 570 N N . LEU A 1 70 ? 23.403 -14.224 12.415 1.00 96.81 70 LEU A N 1
ATOM 571 C CA . LEU A 1 70 ? 23.377 -14.276 10.949 1.00 96.81 70 LEU A CA 1
ATOM 572 C C . LEU A 1 70 ? 24.337 -13.268 10.294 1.00 96.81 70 LEU A C 1
ATOM 574 O O . LEU A 1 70 ? 24.646 -13.403 9.111 1.00 96.81 70 LEU A O 1
ATOM 578 N N . GLY A 1 71 ? 24.840 -12.293 11.055 1.00 96.69 71 GLY A N 1
ATOM 579 C CA . GLY A 1 71 ? 25.721 -11.241 10.561 1.00 96.69 71 GLY A CA 1
ATOM 580 C C . GLY A 1 71 ? 24.990 -10.133 9.797 1.00 96.69 71 GLY A C 1
ATOM 581 O O . GLY A 1 71 ? 23.783 -9.935 9.929 1.00 96.69 71 GLY A O 1
ATOM 582 N N . VAL A 1 72 ? 25.753 -9.375 9.009 1.00 97.12 72 VAL A N 1
ATOM 583 C CA . VAL A 1 72 ? 25.296 -8.134 8.356 1.00 97.12 72 VAL A CA 1
ATOM 584 C C . VAL A 1 72 ? 24.559 -8.351 7.029 1.00 97.12 72 VAL A C 1
ATOM 586 O O . VAL A 1 72 ? 23.826 -7.472 6.591 1.00 97.12 72 VAL A O 1
ATOM 589 N N . ASP A 1 73 ? 24.691 -9.528 6.411 1.00 96.56 73 ASP A N 1
ATOM 590 C CA . ASP A 1 73 ? 24.153 -9.829 5.071 1.00 96.56 73 ASP A CA 1
ATOM 591 C C . ASP A 1 73 ? 23.035 -10.885 5.083 1.00 96.56 73 ASP A C 1
ATOM 593 O O . ASP A 1 73 ? 22.684 -11.454 4.045 1.00 96.56 73 ASP A O 1
ATOM 597 N N . ALA A 1 74 ? 22.468 -11.180 6.255 1.00 97.62 74 ALA A N 1
ATOM 598 C CA . ALA A 1 74 ? 21.378 -12.134 6.381 1.00 97.62 74 ALA A CA 1
ATOM 599 C C . ALA A 1 74 ? 20.389 -11.754 7.488 1.00 97.62 74 ALA A C 1
ATOM 601 O O . ALA A 1 74 ? 20.773 -11.419 8.606 1.00 97.62 74 ALA A O 1
ATOM 602 N N . LEU A 1 75 ? 19.101 -11.882 7.172 1.00 97.94 75 LEU A N 1
ATOM 603 C CA . LEU A 1 75 ? 17.986 -11.694 8.096 1.00 97.94 75 LEU A CA 1
ATOM 604 C C . LEU A 1 75 ? 16.947 -12.795 7.878 1.00 97.94 75 LEU A C 1
ATOM 606 O O . LEU A 1 75 ? 16.630 -13.136 6.739 1.00 97.94 75 LEU A O 1
ATOM 610 N N . ASP A 1 76 ? 16.409 -13.340 8.964 1.00 98.06 76 ASP A N 1
ATOM 611 C CA . ASP A 1 76 ? 15.328 -14.323 8.939 1.00 98.06 76 ASP A CA 1
ATOM 612 C C . ASP A 1 76 ? 14.145 -13.774 9.748 1.00 98.06 76 ASP A C 1
ATOM 614 O O . ASP A 1 76 ? 14.150 -13.835 10.978 1.00 98.06 76 ASP A O 1
ATOM 618 N N . ASN A 1 77 ? 13.121 -13.275 9.058 1.00 98.19 77 ASN A N 1
ATOM 619 C CA . ASN A 1 77 ? 11.856 -12.885 9.679 1.00 98.19 77 ASN A CA 1
ATOM 620 C C . ASN A 1 77 ? 11.026 -14.137 9.948 1.00 98.19 77 ASN A C 1
ATOM 622 O O . ASN A 1 77 ? 10.921 -14.989 9.064 1.00 98.19 77 ASN A O 1
ATOM 626 N N . GLN A 1 78 ? 10.427 -14.243 11.129 1.00 98.44 78 GLN A N 1
ATOM 627 C CA . GLN A 1 78 ? 9.584 -15.373 11.517 1.00 98.44 78 GLN A CA 1
ATOM 628 C C . GLN A 1 78 ? 8.159 -14.906 11.763 1.00 98.44 78 GLN A C 1
ATOM 630 O O . GLN A 1 78 ? 7.958 -13.824 12.310 1.00 98.44 78 GLN A O 1
ATOM 635 N N . TYR A 1 79 ? 7.197 -15.741 11.389 1.00 98.69 79 TYR A N 1
ATOM 636 C CA . TYR A 1 79 ? 5.777 -15.461 11.528 1.00 98.69 79 TYR A CA 1
ATOM 637 C C . TYR A 1 79 ? 5.075 -16.637 12.201 1.00 98.69 79 TYR A C 1
ATOM 639 O O . TYR A 1 79 ? 5.370 -17.802 11.921 1.00 98.69 79 TYR A O 1
ATOM 647 N N . ALA A 1 80 ? 4.149 -16.326 13.101 1.00 98.62 80 ALA A N 1
ATOM 648 C CA . ALA A 1 80 ? 3.294 -17.303 13.757 1.00 98.62 80 ALA A CA 1
ATOM 649 C C . ALA A 1 80 ? 1.834 -16.911 13.559 1.00 98.62 80 ALA A C 1
ATOM 651 O O . ALA A 1 80 ? 1.504 -15.728 13.602 1.00 98.62 80 ALA A O 1
ATOM 652 N N . TYR A 1 81 ? 0.968 -17.906 13.398 1.00 98.31 81 TYR A N 1
ATOM 653 C CA . TYR A 1 81 ? -0.445 -17.723 13.079 1.00 98.31 81 TYR A CA 1
ATOM 654 C C . TYR A 1 81 ? -1.327 -18.497 14.052 1.00 98.31 81 TYR A C 1
ATOM 656 O O . TYR A 1 81 ? -0.890 -19.478 14.661 1.00 98.31 81 TYR A O 1
ATOM 664 N N . ASN A 1 82 ? -2.579 -18.071 14.195 1.00 95.81 82 ASN A N 1
ATOM 665 C CA . ASN A 1 82 ? -3.587 -18.862 14.887 1.00 95.81 82 ASN A CA 1
ATOM 666 C C . ASN A 1 82 ? -4.187 -19.933 13.952 1.00 95.81 82 ASN A C 1
ATOM 668 O O . ASN A 1 82 ? -3.815 -20.060 12.787 1.00 95.81 82 ASN A O 1
ATOM 672 N N . ALA A 1 83 ? -5.144 -20.713 14.462 1.00 93.75 83 ALA A N 1
ATOM 673 C CA . ALA A 1 83 ? -5.762 -21.811 13.713 1.00 93.75 83 ALA A CA 1
ATOM 674 C C . ALA A 1 83 ? -6.568 -21.379 12.468 1.00 93.75 83 ALA A C 1
ATOM 676 O O . ALA A 1 83 ? -6.896 -22.230 11.647 1.00 93.75 83 ALA A O 1
ATOM 677 N N . ILE A 1 84 ? -6.889 -20.090 12.336 1.00 91.94 84 ILE A N 1
ATOM 678 C CA . ILE A 1 84 ? -7.608 -19.503 11.197 1.00 91.94 84 ILE A CA 1
ATOM 679 C C . ILE A 1 84 ? -6.711 -18.533 10.407 1.00 91.94 84 ILE A C 1
ATOM 681 O O . ILE A 1 84 ? -7.211 -17.601 9.797 1.00 91.94 84 ILE A O 1
ATOM 685 N N . SER A 1 85 ? -5.388 -18.729 10.447 1.00 94.19 85 SER A N 1
ATOM 686 C CA . SER A 1 85 ? -4.386 -17.937 9.713 1.00 94.19 85 SER A CA 1
ATOM 687 C C . SER A 1 85 ? -4.261 -16.452 10.090 1.00 94.19 85 SER A C 1
ATOM 689 O O . SER A 1 85 ? -3.522 -15.734 9.431 1.00 94.19 85 SER A O 1
ATOM 691 N N . ARG A 1 86 ? -4.844 -15.970 11.198 1.00 96.06 86 ARG A N 1
ATOM 692 C CA . ARG A 1 86 ? -4.539 -14.602 11.676 1.00 96.06 86 ARG A CA 1
ATOM 693 C C . ARG A 1 86 ? -3.128 -14.545 12.254 1.00 96.06 86 ARG A C 1
ATOM 695 O O . ARG A 1 86 ? -2.748 -15.427 13.033 1.00 96.06 86 ARG A O 1
ATOM 702 N N . LEU A 1 87 ? -2.375 -13.501 11.922 1.00 98.50 87 LEU A N 1
ATOM 703 C CA . LEU A 1 87 ? -0.994 -13.302 12.360 1.00 98.50 87 LEU A CA 1
ATOM 704 C C . LEU A 1 87 ? -0.908 -13.063 13.878 1.00 98.50 87 LEU A C 1
ATOM 706 O O . LEU A 1 87 ? -1.315 -12.030 14.376 1.00 98.50 87 LEU A O 1
ATOM 710 N N . LEU A 1 88 ? -0.318 -13.981 14.637 1.00 98.62 88 LEU A N 1
ATOM 711 C CA . LEU A 1 88 ? -0.110 -13.826 16.083 1.00 98.62 88 LEU A CA 1
ATOM 712 C C . LEU A 1 88 ? 1.199 -13.123 16.430 1.00 98.62 88 LEU A C 1
ATOM 714 O O . LEU A 1 88 ? 1.267 -12.396 17.419 1.00 98.62 88 LEU A O 1
ATOM 718 N N . SER A 1 89 ? 2.255 -13.369 15.656 1.00 98.62 89 SER A N 1
ATOM 719 C CA . SER A 1 89 ? 3.576 -12.807 15.930 1.00 98.62 89 SER A CA 1
ATOM 720 C C . SER A 1 89 ? 4.386 -12.638 14.655 1.00 98.62 89 SER A C 1
ATOM 722 O O . SER A 1 89 ? 4.274 -13.451 13.737 1.00 98.62 89 SER A O 1
ATOM 724 N N . ALA A 1 90 ? 5.217 -11.601 14.615 1.00 98.62 90 ALA A N 1
ATOM 725 C CA . ALA A 1 90 ? 6.176 -11.360 13.549 1.00 98.62 90 ALA A CA 1
ATOM 726 C C . ALA A 1 90 ? 7.487 -10.793 14.100 1.00 98.62 90 ALA A C 1
ATOM 728 O O . ALA A 1 90 ? 7.475 -9.814 14.851 1.00 98.62 90 ALA A O 1
ATOM 729 N N . SER A 1 91 ? 8.617 -11.355 13.676 1.00 97.81 91 SER A N 1
ATOM 730 C CA . SER A 1 91 ? 9.945 -10.791 13.926 1.00 97.81 91 SER A CA 1
ATOM 731 C C . SER A 1 91 ? 10.539 -10.144 12.677 1.00 97.81 91 SER A C 1
ATOM 733 O O . SER A 1 91 ? 10.203 -10.499 11.544 1.00 97.81 91 SER A O 1
ATOM 735 N N . GLY A 1 92 ? 11.452 -9.200 12.885 1.00 96.19 92 GLY A N 1
ATOM 736 C CA . GLY A 1 92 ? 12.198 -8.564 11.807 1.00 96.19 92 GLY A CA 1
ATOM 737 C C . GLY A 1 92 ? 13.226 -7.576 12.330 1.00 96.19 92 GLY A C 1
ATOM 738 O O . GLY A 1 92 ? 13.641 -7.662 13.489 1.00 96.19 92 GLY A O 1
ATOM 739 N N . ARG A 1 93 ? 13.625 -6.628 11.476 1.00 94.69 93 ARG A N 1
ATOM 740 C CA . ARG A 1 93 ? 14.506 -5.525 11.860 1.00 94.69 93 ARG A CA 1
ATOM 741 C C . ARG A 1 93 ? 13.840 -4.161 11.722 1.00 94.69 93 ARG A C 1
ATOM 743 O O . ARG A 1 93 ? 12.986 -3.942 10.861 1.00 94.69 93 ARG A O 1
ATOM 750 N N . GLU A 1 94 ? 14.269 -3.246 12.569 1.00 93.50 94 GLU A N 1
ATOM 751 C CA . GLU A 1 94 ? 13.895 -1.836 12.558 1.00 93.50 94 GLU A CA 1
ATOM 752 C C . GLU A 1 94 ? 15.150 -0.964 12.657 1.00 93.50 94 GLU A C 1
ATOM 754 O O . GLU A 1 94 ? 16.223 -1.449 13.029 1.00 93.50 94 GLU A O 1
ATOM 759 N N . SER A 1 95 ? 15.028 0.319 12.314 1.00 91.56 95 SER A N 1
ATOM 760 C CA . SER A 1 95 ? 16.077 1.292 12.633 1.00 91.56 95 SER A CA 1
ATOM 761 C C . SER A 1 95 ? 16.242 1.415 14.154 1.00 91.56 95 SER A C 1
ATOM 763 O O . SER A 1 95 ? 15.267 1.326 14.899 1.00 91.56 95 SER A O 1
ATOM 765 N N . ASP A 1 96 ? 17.476 1.610 14.619 1.00 88.25 96 ASP A N 1
ATOM 766 C CA . ASP A 1 96 ? 17.772 1.878 16.033 1.00 88.25 96 ASP A CA 1
ATOM 767 C C . ASP A 1 96 ? 17.645 3.364 16.421 1.00 88.25 96 ASP A C 1
ATOM 769 O O . ASP A 1 96 ? 17.790 3.711 17.593 1.00 88.25 96 ASP A O 1
ATOM 773 N N . ALA A 1 97 ? 17.356 4.242 15.455 1.00 77.38 97 ALA A N 1
ATOM 774 C CA . ALA A 1 97 ? 17.082 5.648 15.707 1.00 77.38 97 ALA A CA 1
ATOM 775 C C . ALA A 1 97 ? 15.826 5.807 16.582 1.00 77.38 97 ALA A C 1
ATOM 777 O O . ALA A 1 97 ? 14.918 4.978 16.533 1.00 77.38 97 ALA A O 1
ATOM 778 N N . ASN A 1 98 ? 15.767 6.886 17.376 1.00 60.38 98 ASN A N 1
ATOM 779 C CA . ASN A 1 98 ? 14.626 7.182 18.247 1.00 60.38 98 ASN A CA 1
ATOM 780 C C . ASN A 1 98 ? 13.321 7.177 17.439 1.00 60.38 98 ASN A C 1
ATOM 782 O O . ASN A 1 98 ? 13.044 8.089 16.658 1.00 60.38 98 ASN A O 1
ATOM 786 N N . ASN A 1 99 ? 12.523 6.135 17.653 1.00 60.22 99 ASN A N 1
ATOM 787 C CA . ASN A 1 99 ? 11.221 5.969 17.038 1.00 60.22 99 ASN A CA 1
ATOM 788 C C . ASN A 1 99 ? 10.237 6.950 17.689 1.00 60.22 99 ASN A C 1
ATOM 790 O O . ASN A 1 99 ? 9.642 6.659 18.728 1.00 60.22 99 ASN A O 1
ATOM 794 N N . GLU A 1 100 ? 10.071 8.130 17.087 1.00 56.12 100 GLU A N 1
ATOM 795 C CA . GLU A 1 100 ? 8.933 9.002 17.383 1.00 56.12 100 GLU A CA 1
ATOM 796 C C . GLU A 1 100 ? 7.616 8.233 17.218 1.00 56.12 100 GLU A C 1
ATOM 798 O O . GLU A 1 100 ? 7.539 7.243 16.497 1.00 56.12 100 GLU A O 1
ATOM 803 N N . SER A 1 101 ? 6.563 8.695 17.890 1.00 59.41 101 SER A N 1
ATOM 804 C CA . SER A 1 101 ? 5.210 8.133 17.831 1.00 59.41 101 SER A CA 1
ATOM 805 C C . SER A 1 101 ? 4.811 7.723 16.397 1.00 59.41 101 SER A C 1
ATOM 807 O O . SER A 1 101 ? 4.500 8.584 15.576 1.00 59.41 101 SER A O 1
ATOM 809 N N . HIS A 1 102 ? 4.781 6.413 16.083 1.00 65.12 102 HIS A N 1
ATOM 810 C CA . HIS A 1 102 ? 4.436 5.885 14.743 1.00 65.12 102 HIS A CA 1
ATOM 811 C C . HIS A 1 102 ? 2.956 6.121 14.350 1.00 65.12 102 HIS A C 1
ATOM 813 O O . HIS A 1 102 ? 2.392 5.359 13.573 1.00 65.12 102 HIS A O 1
ATOM 819 N N . ARG A 1 103 ? 2.267 7.095 14.949 1.00 72.56 103 ARG A N 1
ATOM 820 C CA . ARG A 1 103 ? 0.820 7.263 14.801 1.00 72.56 103 ARG A CA 1
ATOM 821 C C . ARG A 1 103 ? 0.435 7.899 13.467 1.00 72.56 103 ARG A C 1
ATOM 823 O O . ARG A 1 103 ? -0.524 7.475 12.849 1.00 72.56 103 ARG A O 1
ATOM 830 N N . TRP A 1 104 ? 1.151 8.920 12.999 1.00 73.50 104 TRP A N 1
ATOM 831 C CA . TRP A 1 104 ? 0.714 9.660 11.797 1.00 73.50 104 TRP A CA 1
ATOM 832 C C . TRP A 1 104 ? 1.842 10.054 10.850 1.00 73.50 104 TRP A C 1
ATOM 834 O O . TRP A 1 104 ? 1.598 10.255 9.664 1.00 73.50 104 TRP A O 1
ATOM 844 N N . ALA A 1 105 ? 3.066 10.170 11.360 1.00 70.75 105 ALA A N 1
ATOM 845 C CA . ALA A 1 105 ? 4.216 10.574 10.570 1.00 70.75 105 ALA A CA 1
ATOM 846 C C . ALA A 1 105 ? 4.802 9.403 9.766 1.00 70.75 105 ALA A C 1
ATOM 848 O O . ALA A 1 105 ? 4.573 8.224 10.056 1.00 70.75 105 ALA A O 1
ATOM 849 N N . ASP A 1 106 ? 5.632 9.736 8.779 1.00 73.69 106 ASP A N 1
ATOM 850 C CA . ASP A 1 106 ? 6.588 8.792 8.206 1.00 73.69 106 ASP A CA 1
ATOM 851 C C . ASP A 1 106 ? 7.684 8.489 9.242 1.00 73.69 106 ASP A C 1
ATOM 853 O O . ASP A 1 106 ? 8.763 9.081 9.235 1.00 73.69 106 ASP A O 1
ATOM 857 N N . ALA A 1 107 ? 7.376 7.577 10.163 1.00 76.06 107 ALA A N 1
ATOM 858 C CA . ALA A 1 107 ? 8.304 7.025 11.143 1.00 76.06 107 ALA A CA 1
ATOM 859 C C . ALA A 1 107 ? 8.851 5.661 10.667 1.00 76.06 107 ALA A C 1
ATOM 861 O O . ALA A 1 107 ? 8.128 4.948 9.969 1.00 76.06 107 ALA A O 1
ATOM 862 N N . PRO A 1 108 ? 10.089 5.275 11.033 1.00 83.69 108 PRO A N 1
ATOM 863 C CA . PRO A 1 108 ? 11.086 6.097 11.726 1.00 83.69 108 PRO A CA 1
ATOM 864 C C . PRO A 1 108 ? 11.567 7.266 10.855 1.00 83.69 108 PRO A C 1
ATOM 866 O O . PRO A 1 108 ? 11.316 7.295 9.649 1.00 83.69 108 PRO A O 1
ATOM 869 N N . VAL A 1 109 ? 12.245 8.243 11.461 1.00 79.69 109 VAL A N 1
ATOM 870 C CA . VAL A 1 109 ? 12.853 9.373 10.736 1.00 79.69 109 VAL A CA 1
ATOM 871 C C . VAL A 1 109 ? 13.780 8.848 9.632 1.00 79.69 109 VAL A C 1
ATOM 873 O O . VAL A 1 109 ? 14.453 7.832 9.804 1.00 79.69 109 VAL A O 1
ATOM 876 N N . ALA A 1 110 ? 13.801 9.529 8.482 1.00 82.12 110 ALA A N 1
ATOM 877 C CA . ALA A 1 110 ? 14.718 9.192 7.398 1.00 82.12 110 ALA A CA 1
ATOM 878 C C . ALA A 1 110 ? 16.168 9.233 7.893 1.00 82.12 110 ALA A C 1
ATOM 880 O O . ALA A 1 110 ? 16.598 10.218 8.493 1.00 82.12 110 ALA A O 1
ATOM 881 N N . GLY A 1 111 ? 16.935 8.190 7.598 1.00 82.31 111 GLY A N 1
ATOM 882 C CA . GLY A 1 111 ? 18.358 8.152 7.909 1.00 82.31 111 GLY A CA 1
ATOM 883 C C . GLY A 1 111 ? 19.137 7.334 6.892 1.00 82.31 111 GLY A C 1
ATOM 884 O O . GLY A 1 111 ? 18.672 7.082 5.783 1.00 82.31 111 GLY A O 1
ATOM 885 N N . SER A 1 112 ? 20.304 6.849 7.307 1.00 85.56 112 SER A N 1
ATOM 886 C CA . SER A 1 112 ? 21.098 5.884 6.537 1.00 85.56 112 SER A CA 1
ATOM 887 C C . SER A 1 112 ? 21.158 4.530 7.252 1.00 85.56 112 SER A C 1
ATOM 889 O O . SER A 1 112 ? 22.256 4.082 7.612 1.00 85.56 112 SER A O 1
ATOM 891 N N . PRO A 1 113 ? 20.005 3.897 7.549 1.00 85.06 113 PRO A N 1
ATOM 892 C CA . PRO A 1 113 ? 20.000 2.630 8.246 1.00 85.06 113 PRO A CA 1
ATOM 893 C C . PRO A 1 113 ? 20.636 1.523 7.391 1.00 85.06 113 PRO A C 1
ATOM 895 O O . PRO A 1 113 ? 20.370 1.375 6.197 1.00 85.06 113 PRO A O 1
ATOM 898 N N . ASN A 1 114 ? 21.510 0.780 8.048 1.00 90.38 114 ASN A N 1
ATOM 899 C CA . ASN A 1 114 ? 22.367 -0.302 7.596 1.00 90.38 114 ASN A CA 1
ATOM 900 C C . ASN A 1 114 ? 22.520 -1.299 8.762 1.00 90.38 114 ASN A C 1
ATOM 902 O O . ASN A 1 114 ? 21.964 -1.111 9.848 1.00 90.38 114 ASN A O 1
ATOM 906 N N . ALA A 1 115 ? 23.277 -2.372 8.579 1.00 92.75 115 ALA A N 1
ATOM 907 C CA . ALA A 1 115 ? 23.404 -3.411 9.593 1.00 92.75 115 ALA A CA 1
ATOM 908 C C . ALA A 1 115 ? 23.979 -2.909 10.936 1.00 92.75 115 ALA A C 1
ATOM 910 O O . ALA A 1 115 ? 23.759 -3.554 11.955 1.00 92.75 115 ALA A O 1
ATOM 911 N N . ASN A 1 116 ? 24.696 -1.779 10.981 1.00 93.19 116 ASN A N 1
ATOM 912 C CA . ASN A 1 116 ? 25.280 -1.244 12.220 1.00 93.19 116 ASN A CA 1
ATOM 913 C C . ASN A 1 116 ? 24.327 -0.383 13.056 1.00 93.19 116 ASN A C 1
ATOM 915 O O . ASN A 1 116 ? 24.634 -0.123 14.213 1.00 93.19 116 ASN A O 1
ATOM 919 N N . ASN A 1 117 ? 23.230 0.089 12.468 1.00 92.12 117 ASN A N 1
ATOM 920 C CA . ASN A 1 117 ? 22.247 0.977 13.098 1.00 92.12 117 ASN A CA 1
ATOM 921 C C . ASN A 1 117 ? 20.814 0.468 12.844 1.00 92.12 117 ASN A C 1
ATOM 923 O O . ASN A 1 117 ? 19.875 1.190 12.487 1.00 92.12 117 ASN A O 1
ATOM 927 N N . THR A 1 118 ? 20.681 -0.850 12.976 1.00 93.62 118 THR A N 1
ATOM 928 C CA . THR A 1 118 ? 19.419 -1.581 12.967 1.00 93.62 118 THR A CA 1
ATOM 929 C C . THR A 1 118 ? 19.397 -2.569 14.115 1.00 93.62 118 THR A C 1
ATOM 931 O O . THR A 1 118 ? 20.434 -3.028 14.591 1.00 93.62 118 THR A O 1
ATOM 934 N N . GLN A 1 119 ? 18.197 -2.910 14.563 1.00 93.38 119 GLN A N 1
ATOM 935 C CA . GLN A 1 119 ? 17.987 -3.821 15.678 1.00 93.38 119 GLN A CA 1
ATOM 936 C C . GLN A 1 119 ? 16.790 -4.732 15.436 1.00 93.38 119 GLN A C 1
ATOM 938 O O . GLN A 1 119 ? 15.965 -4.487 14.557 1.00 93.38 119 GLN A O 1
ATOM 943 N N . THR A 1 120 ? 16.716 -5.824 16.195 1.00 94.50 120 THR A N 1
ATOM 944 C CA . THR A 1 120 ? 15.615 -6.786 16.085 1.00 94.50 120 THR A CA 1
ATOM 945 C C . THR A 1 120 ? 14.376 -6.262 16.798 1.00 94.50 120 THR A C 1
ATOM 947 O O . THR A 1 120 ? 14.475 -5.772 17.922 1.00 94.50 120 THR A O 1
ATOM 950 N N . TYR A 1 121 ? 13.212 -6.473 16.189 1.00 94.75 121 TYR A N 1
ATOM 951 C CA . TYR A 1 121 ? 11.923 -6.344 16.860 1.00 94.75 121 TYR A CA 1
ATOM 952 C C . TYR A 1 121 ? 11.167 -7.673 16.843 1.00 94.75 121 TYR A C 1
ATOM 954 O O . TYR A 1 121 ? 11.397 -8.552 16.007 1.00 94.75 121 TYR A O 1
ATOM 962 N N . THR A 1 122 ? 10.206 -7.806 17.750 1.00 97.50 122 THR A N 1
ATOM 963 C CA . THR A 1 122 ? 9.111 -8.775 17.626 1.00 97.50 122 THR A CA 1
ATOM 964 C C . THR A 1 122 ? 7.802 -8.075 17.953 1.00 97.50 122 THR A C 1
ATOM 966 O O . THR A 1 122 ? 7.723 -7.381 18.963 1.00 97.50 122 THR A O 1
ATOM 969 N N . ARG A 1 123 ? 6.796 -8.217 17.086 1.00 97.31 123 ARG A N 1
ATOM 970 C CA . ARG A 1 123 ? 5.432 -7.737 17.320 1.00 97.31 123 ARG A CA 1
ATOM 971 C C . ARG A 1 123 ? 4.511 -8.911 17.586 1.00 97.31 123 ARG A C 1
ATOM 973 O O . ARG A 1 123 ? 4.509 -9.854 16.804 1.00 97.31 123 ARG A O 1
ATOM 980 N N . ASN A 1 124 ? 3.731 -8.821 18.653 1.00 98.38 124 ASN A N 1
ATOM 981 C CA . ASN A 1 124 ? 2.692 -9.776 19.012 1.00 98.38 124 ASN A CA 1
ATOM 982 C C . ASN A 1 124 ? 1.327 -9.097 18.917 1.00 98.38 124 ASN A C 1
ATOM 984 O O . ASN A 1 124 ? 1.193 -7.934 19.304 1.00 98.38 124 ASN A O 1
ATOM 988 N N . TYR A 1 125 ? 0.340 -9.834 18.420 1.00 98.50 125 TYR A N 1
ATOM 989 C CA . TYR A 1 125 ? -1.006 -9.340 18.160 1.00 98.50 125 TYR A CA 1
ATOM 990 C C . TYR A 1 125 ? -2.032 -10.208 18.883 1.00 98.50 125 TYR A C 1
ATOM 992 O O . TYR A 1 125 ? -1.962 -11.440 18.846 1.00 98.50 125 TYR A O 1
ATOM 1000 N N . THR A 1 126 ? -3.008 -9.567 19.518 1.00 98.50 126 THR A N 1
ATOM 1001 C CA . THR A 1 126 ? -4.201 -10.233 20.049 1.00 98.50 126 THR A CA 1
ATOM 1002 C C . THR A 1 126 ? -5.440 -9.703 19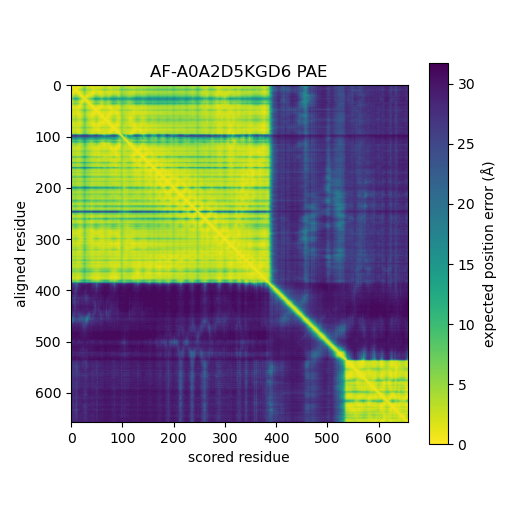.349 1.00 98.50 126 THR A C 1
ATOM 1004 O O . THR A 1 126 ? -5.468 -8.562 18.891 1.00 98.50 126 THR A O 1
ATOM 1007 N N . TYR A 1 127 ? -6.465 -10.545 19.251 1.00 98.31 127 TYR A N 1
ATOM 1008 C CA . TYR A 1 127 ? -7.678 -10.245 18.503 1.00 98.31 127 TYR A CA 1
ATOM 1009 C C . TYR A 1 127 ? -8.910 -10.613 19.311 1.00 98.31 127 TYR A C 1
ATOM 1011 O O . TYR A 1 127 ? -8.910 -11.618 20.027 1.00 98.31 127 TYR A O 1
ATOM 1019 N N . ASP A 1 128 ? -9.990 -9.871 19.098 1.00 96.69 128 ASP A N 1
ATOM 1020 C CA . ASP A 1 128 ? -11.316 -10.342 19.463 1.00 96.69 128 ASP A CA 1
ATOM 1021 C C . ASP A 1 128 ? -11.812 -11.439 18.489 1.00 96.69 128 ASP A C 1
ATOM 1023 O O . ASP A 1 128 ? -11.105 -11.910 17.587 1.00 96.69 128 ASP A O 1
ATOM 1027 N N . LYS A 1 129 ? -13.064 -11.876 18.664 1.00 94.62 129 LYS A N 1
ATOM 1028 C CA . LYS A 1 129 ? -13.649 -12.955 17.852 1.00 94.62 129 LYS A CA 1
ATOM 1029 C C . LYS A 1 129 ? -13.786 -12.581 16.372 1.00 94.62 129 LYS A C 1
ATOM 1031 O O . LYS A 1 129 ? -13.542 -13.434 15.518 1.00 94.62 129 LYS A O 1
ATOM 1036 N N . VAL A 1 130 ? -14.122 -11.330 16.063 1.00 94.00 130 VAL A N 1
ATOM 1037 C CA . VAL A 1 130 ? -14.338 -10.841 14.688 1.00 94.00 130 VAL A CA 1
ATOM 1038 C C . VAL A 1 130 ? -13.079 -10.217 14.077 1.00 94.00 130 VAL A C 1
ATOM 1040 O O . VAL A 1 130 ? -13.084 -9.779 12.934 1.00 94.00 130 VAL A O 1
ATOM 1043 N N . GLY A 1 131 ? -11.962 -10.237 14.801 1.00 95.50 131 GLY A N 1
ATOM 1044 C CA . GLY A 1 131 ? -10.670 -9.819 14.284 1.00 95.50 131 GLY A CA 1
ATOM 1045 C C . GLY A 1 131 ? -10.370 -8.333 14.450 1.00 95.50 131 GLY A C 1
ATOM 1046 O O . GLY A 1 131 ? -9.498 -7.847 13.734 1.00 95.50 131 GLY A O 1
ATOM 1047 N N . ASN A 1 132 ? -11.027 -7.613 15.364 1.00 98.00 132 ASN A N 1
ATOM 1048 C CA . ASN A 1 132 ? -10.462 -6.351 15.846 1.00 98.00 132 ASN A CA 1
ATOM 1049 C C . ASN A 1 132 ? -9.193 -6.664 16.653 1.00 98.00 132 ASN A C 1
ATOM 1051 O O . ASN A 1 132 ? -9.198 -7.584 17.475 1.00 98.00 132 ASN A O 1
ATOM 1055 N N . ILE A 1 133 ? -8.105 -5.933 16.409 1.00 97.94 133 ILE A N 1
ATOM 1056 C CA . ILE A 1 133 ? -6.861 -6.075 17.178 1.00 97.94 133 ILE A CA 1
ATOM 1057 C C . ILE A 1 133 ? -7.098 -5.488 18.561 1.00 97.94 133 ILE A C 1
ATOM 1059 O O . ILE A 1 133 ? -7.420 -4.320 18.649 1.00 97.94 133 ILE A O 1
ATOM 1063 N N . GLN A 1 134 ? -6.918 -6.257 19.631 1.00 97.69 134 GLN A N 1
ATOM 1064 C CA . GLN A 1 134 ? -7.072 -5.757 21.003 1.00 97.69 134 GLN A CA 1
ATOM 1065 C C . GLN A 1 134 ? -5.759 -5.189 21.547 1.00 97.69 134 GLN A C 1
ATOM 1067 O O . GLN A 1 134 ? -5.756 -4.146 22.190 1.00 97.69 134 GLN A O 1
ATOM 1072 N N . SER A 1 135 ? -4.635 -5.846 21.247 1.00 97.38 135 SER A N 1
ATOM 1073 C CA . SER A 1 135 ? -3.304 -5.405 21.659 1.00 97.38 135 SER A CA 1
ATOM 1074 C C . SER A 1 135 ? -2.281 -5.648 20.553 1.00 97.38 135 SER A C 1
ATOM 1076 O O . SER A 1 135 ? -2.270 -6.700 19.906 1.00 97.38 135 SER A O 1
ATOM 1078 N N . LEU A 1 136 ? -1.399 -4.668 20.358 1.00 96.06 136 LEU A N 1
ATOM 1079 C CA . LEU A 1 136 ? -0.161 -4.785 19.593 1.00 96.06 136 LEU A CA 1
ATOM 1080 C C . LEU A 1 136 ? 1.000 -4.504 20.544 1.00 96.06 136 LEU A C 1
ATOM 1082 O O . LEU A 1 136 ? 1.230 -3.361 20.947 1.00 96.06 136 LEU A O 1
ATOM 1086 N N . GLN A 1 137 ? 1.775 -5.538 20.855 1.00 95.69 137 GLN A N 1
ATOM 1087 C CA . GLN A 1 137 ? 2.962 -5.431 21.696 1.00 95.69 137 GLN A CA 1
ATOM 1088 C C . GLN A 1 137 ? 4.225 -5.557 20.852 1.00 95.69 137 GLN A C 1
ATOM 1090 O O . GLN A 1 137 ? 4.445 -6.587 20.221 1.00 95.69 137 GLN A O 1
ATOM 1095 N N . GLN A 1 138 ? 5.084 -4.539 20.883 1.00 93.31 138 GLN A N 1
ATOM 1096 C CA . GLN A 1 138 ? 6.440 -4.620 20.350 1.00 93.31 138 GLN A CA 1
ATOM 1097 C C . GLN A 1 138 ? 7.423 -4.900 21.490 1.00 93.31 138 GLN A C 1
ATOM 1099 O O . GLN A 1 138 ? 7.444 -4.191 22.494 1.00 93.31 138 GLN A O 1
ATOM 1104 N N . THR A 1 139 ? 8.254 -5.923 21.320 1.00 93.12 139 THR A N 1
ATOM 1105 C CA . THR A 1 139 ? 9.379 -6.251 22.202 1.00 93.12 139 THR A CA 1
ATOM 1106 C C . THR A 1 139 ? 10.701 -6.056 21.464 1.00 93.12 139 THR A C 1
ATOM 1108 O O . THR A 1 139 ? 10.760 -6.229 20.245 1.00 93.12 139 THR A O 1
ATOM 1111 N N . GLY A 1 140 ? 11.762 -5.753 22.204 1.00 87.25 140 GLY A N 1
ATOM 1112 C CA . GLY A 1 140 ? 13.067 -5.351 21.676 1.00 87.25 140 GLY A CA 1
ATOM 1113 C C . GLY A 1 140 ? 13.555 -4.118 22.432 1.00 87.25 140 GLY A C 1
ATOM 1114 O O . GLY A 1 140 ? 13.016 -3.805 23.494 1.00 87.25 140 GLY A O 1
ATOM 1115 N N . SER A 1 141 ? 14.541 -3.399 21.898 1.00 87.31 141 SER A N 1
ATOM 1116 C CA . SER A 1 141 ? 15.000 -2.149 22.524 1.00 87.31 141 SER A CA 1
ATOM 1117 C C . SER A 1 141 ? 13.924 -1.057 22.471 1.00 87.31 141 SER A C 1
ATOM 1119 O O . SER A 1 141 ? 13.755 -0.319 23.436 1.00 87.31 141 SER A O 1
ATOM 1121 N N . ASN A 1 142 ? 13.146 -1.002 21.382 1.00 86.44 142 ASN A N 1
ATOM 1122 C CA . ASN A 1 142 ? 12.038 -0.059 21.194 1.00 86.44 142 ASN A CA 1
ATOM 1123 C C . ASN A 1 142 ? 10.702 -0.679 21.636 1.00 86.44 142 ASN A C 1
ATOM 1125 O O . ASN A 1 142 ? 9.753 -0.783 20.856 1.00 86.44 142 ASN A O 1
ATOM 1129 N N . ALA A 1 143 ? 10.643 -1.164 22.877 1.00 90.00 143 ALA A N 1
ATOM 1130 C CA . ALA A 1 143 ? 9.455 -1.835 23.388 1.00 90.00 143 ALA A CA 1
ATOM 1131 C C . ALA A 1 143 ? 8.305 -0.851 23.661 1.00 90.00 143 ALA A C 1
ATOM 1133 O O . ALA A 1 143 ? 8.488 0.189 24.292 1.00 90.00 143 ALA A O 1
ATOM 1134 N N . PHE A 1 144 ? 7.098 -1.214 23.233 1.00 90.62 144 PHE A N 1
ATOM 1135 C CA . PHE A 1 144 ? 5.863 -0.510 23.578 1.00 90.62 144 PHE A CA 1
ATOM 1136 C C . PHE A 1 144 ? 4.671 -1.459 23.479 1.00 90.62 144 PHE A C 1
ATOM 1138 O O . PHE A 1 144 ? 4.755 -2.562 22.937 1.00 90.62 144 PHE A O 1
ATOM 1145 N N . THR A 1 145 ? 3.526 -1.022 23.986 1.00 93.19 145 THR A N 1
ATOM 1146 C CA . THR A 1 145 ? 2.252 -1.713 23.782 1.00 93.19 145 THR A CA 1
ATOM 1147 C C . THR A 1 145 ? 1.192 -0.695 23.381 1.00 93.19 145 THR A C 1
ATOM 1149 O O . THR A 1 145 ? 1.151 0.402 23.943 1.00 93.19 145 THR A O 1
ATOM 1152 N N . ARG A 1 146 ? 0.402 -1.036 22.358 1.00 93.88 146 ARG A N 1
ATOM 1153 C CA . ARG A 1 146 ? -0.816 -0.327 21.955 1.00 93.88 146 ARG A CA 1
ATOM 1154 C C . ARG A 1 146 ? -1.996 -1.192 22.353 1.00 93.88 146 ARG A C 1
ATOM 1156 O O . ARG A 1 146 ? -2.121 -2.295 21.831 1.00 93.88 146 ARG A O 1
ATOM 1163 N N . GLU A 1 147 ? -2.828 -0.676 23.236 1.00 97.12 147 GLU A N 1
ATOM 1164 C CA . GLU A 1 147 ? -4.120 -1.272 23.558 1.00 97.12 147 GLU A CA 1
ATOM 1165 C C . GLU A 1 147 ? -5.196 -0.538 22.763 1.00 97.12 147 GLU A C 1
ATOM 1167 O O . GLU A 1 147 ? -5.147 0.689 22.647 1.00 97.12 147 GLU A O 1
ATOM 1172 N N . PHE A 1 148 ? -6.120 -1.292 22.181 1.00 97.69 148 PHE A N 1
ATOM 1173 C CA . PHE A 1 148 ? -7.186 -0.785 21.328 1.00 97.69 148 PHE A CA 1
ATOM 1174 C C . PHE A 1 148 ? -8.525 -1.041 22.015 1.00 97.69 148 PHE A C 1
ATOM 1176 O O . PHE A 1 148 ? -8.868 -2.183 22.331 1.00 97.69 148 PHE A O 1
ATOM 1183 N N . GLU A 1 149 ? -9.284 0.026 22.223 1.00 98.00 149 GLU A N 1
ATOM 1184 C CA . GLU A 1 149 ? -10.603 -0.020 22.843 1.00 98.00 149 GLU A CA 1
ATOM 1185 C C . GLU A 1 149 ? -11.675 0.236 21.789 1.00 98.00 149 GLU A C 1
ATOM 1187 O O . GLU A 1 149 ? -11.489 1.051 20.884 1.00 98.00 149 GLU A O 1
ATOM 1192 N N . TYR A 1 150 ? -12.785 -0.494 21.878 1.00 98.00 150 TYR A N 1
ATOM 1193 C CA . TYR A 1 150 ? -13.842 -0.475 20.874 1.00 98.00 150 TYR A CA 1
ATOM 1194 C C . TYR A 1 150 ? -15.218 -0.433 21.526 1.00 98.00 150 TYR A C 1
ATOM 1196 O O . TYR A 1 150 ? -15.476 -1.172 22.481 1.00 98.00 150 TYR A O 1
ATOM 1204 N N . THR A 1 151 ? -16.127 0.297 20.889 1.00 95.75 151 THR A N 1
ATOM 1205 C CA . THR A 1 151 ? -17.569 0.131 21.036 1.00 95.75 151 THR A CA 1
ATOM 1206 C C . THR A 1 151 ? -18.078 -0.539 19.764 1.00 95.75 151 THR A C 1
ATOM 1208 O O . THR A 1 151 ? -17.916 -0.028 18.658 1.00 95.75 151 THR A O 1
ATOM 1211 N N . ASP A 1 152 ? -18.637 -1.742 19.904 1.00 90.62 152 ASP A N 1
ATOM 1212 C CA . ASP A 1 152 ? -18.979 -2.638 18.794 1.00 90.62 152 ASP A CA 1
ATOM 1213 C C . ASP A 1 152 ? -17.787 -2.938 17.861 1.00 90.62 152 ASP A C 1
ATOM 1215 O O . ASP A 1 152 ? -17.019 -3.864 18.114 1.00 90.62 152 ASP A O 1
ATOM 1219 N N . ASN A 1 153 ? -17.628 -2.177 16.772 1.00 95.31 153 ASN A N 1
ATOM 1220 C CA . ASN A 1 153 ? -16.496 -2.281 15.842 1.00 95.31 153 ASN A CA 1
ATOM 1221 C C . ASN A 1 153 ? -15.822 -0.930 15.549 1.00 95.31 153 ASN A C 1
ATOM 1223 O O . ASN A 1 153 ? -14.785 -0.903 14.871 1.00 95.31 153 ASN A O 1
ATOM 1227 N N . THR A 1 154 ? -16.368 0.186 16.037 1.00 97.38 154 THR A N 1
ATOM 1228 C CA . THR A 1 154 ? -15.700 1.488 15.967 1.00 97.38 154 THR A CA 1
ATOM 1229 C C . THR A 1 154 ? -14.614 1.538 17.031 1.00 97.38 154 THR A C 1
ATOM 1231 O O . THR A 1 154 ? -14.781 1.023 18.131 1.00 97.38 154 THR A O 1
ATOM 1234 N N . LEU A 1 155 ? -13.454 2.076 16.662 1.00 97.88 155 LEU A N 1
ATOM 1235 C CA . LEU A 1 155 ? -12.333 2.226 17.588 1.00 97.88 155 LEU A CA 1
ATOM 1236 C C . LEU A 1 155 ? -12.599 3.455 18.450 1.00 97.88 155 LEU A C 1
ATOM 1238 O O . LEU A 1 155 ? -12.748 4.522 17.879 1.00 97.88 155 LEU A O 1
ATOM 1242 N N . ASP A 1 156 ? -12.620 3.330 19.766 1.00 97.62 156 ASP A N 1
ATOM 1243 C CA . ASP A 1 156 ? -12.832 4.470 20.659 1.00 97.62 156 ASP A CA 1
ATOM 1244 C C . ASP A 1 156 ? -11.491 5.117 20.995 1.00 97.62 156 ASP A C 1
ATOM 1246 O O . ASP A 1 156 ? -11.279 6.299 20.737 1.00 97.62 156 ASP A O 1
ATOM 1250 N N . ASP A 1 157 ? -10.536 4.316 21.471 1.00 97.38 157 ASP A N 1
ATOM 1251 C CA . ASP A 1 157 ? -9.228 4.785 21.910 1.00 97.38 157 ASP A CA 1
ATOM 1252 C C . ASP A 1 157 ? -8.104 3.834 21.483 1.00 97.38 157 ASP A C 1
ATOM 1254 O O . ASP A 1 157 ? -8.254 2.612 21.438 1.00 97.38 157 ASP A O 1
ATOM 1258 N N . ILE A 1 158 ? -6.929 4.409 21.210 1.00 96.31 158 ILE A N 1
ATOM 1259 C CA . ILE A 1 158 ? -5.660 3.673 21.254 1.00 96.31 158 ILE A CA 1
ATOM 1260 C C . ILE A 1 158 ? -4.812 4.230 22.385 1.00 96.31 158 ILE A C 1
ATOM 1262 O O . ILE A 1 158 ? -4.403 5.395 22.362 1.00 96.31 158 ILE A O 1
ATOM 1266 N N . ILE A 1 159 ? -4.483 3.370 23.341 1.00 95.06 159 ILE A N 1
ATOM 1267 C CA . ILE A 1 159 ? -3.678 3.705 24.509 1.00 95.06 159 ILE A CA 1
ATOM 1268 C C . ILE A 1 159 ? -2.255 3.218 24.264 1.00 95.06 159 ILE A C 1
ATOM 1270 O O . ILE A 1 159 ? -2.003 2.023 24.118 1.00 95.06 159 ILE A O 1
ATOM 1274 N N . VAL A 1 160 ? -1.296 4.146 24.245 1.00 90.75 160 VAL A N 1
ATOM 1275 C CA . VAL A 1 160 ? 0.135 3.810 24.170 1.00 90.75 160 VAL A CA 1
ATOM 1276 C C . VAL A 1 160 ? 0.813 4.309 25.428 1.00 90.75 160 VAL A C 1
ATOM 1278 O O . VAL A 1 160 ? 0.790 5.510 25.699 1.00 90.75 160 VAL A O 1
ATOM 1281 N N . SER A 1 161 ? 1.394 3.393 26.203 1.00 81.44 161 SER A N 1
ATOM 1282 C CA . SER A 1 161 ? 2.058 3.714 27.475 1.00 81.44 161 SER A CA 1
ATOM 1283 C C . SER A 1 161 ? 1.187 4.582 28.404 1.00 81.44 161 SER A C 1
ATOM 1285 O O . SER A 1 161 ? 1.665 5.541 29.003 1.00 81.44 161 SER A O 1
ATOM 1287 N N . GLY A 1 162 ? -0.116 4.279 28.477 1.00 83.94 162 GLY A N 1
ATOM 1288 C CA . GLY A 1 162 ? -1.092 4.989 29.315 1.00 83.94 162 GLY A CA 1
ATOM 1289 C C . GLY A 1 162 ? -1.631 6.306 28.744 1.00 83.94 162 GLY A C 1
ATOM 1290 O O . GLY A 1 162 ? -2.449 6.945 29.395 1.00 83.94 162 GLY A O 1
ATOM 1291 N N . THR A 1 163 ? -1.205 6.724 27.547 1.00 88.75 163 THR A N 1
ATOM 1292 C CA . THR A 1 163 ? -1.717 7.940 26.894 1.00 88.75 163 THR A CA 1
ATOM 1293 C C . THR A 1 163 ? -2.762 7.574 25.837 1.00 88.75 163 THR A C 1
ATOM 1295 O O . THR A 1 163 ? -2.367 7.020 24.800 1.00 88.75 163 THR A O 1
ATOM 1298 N N . PRO A 1 164 ? -4.056 7.877 26.061 1.00 93.81 164 PRO A N 1
ATOM 1299 C CA . PRO A 1 164 ? -5.106 7.609 25.088 1.00 93.81 164 PRO A CA 1
ATOM 1300 C C . PRO A 1 164 ? -5.023 8.565 23.895 1.00 93.81 164 PRO A C 1
ATOM 1302 O O . PRO A 1 164 ? -4.539 9.696 23.979 1.00 93.81 164 PRO A O 1
ATOM 1305 N N . THR A 1 165 ? -5.483 8.087 22.750 1.00 94.56 165 THR A N 1
ATOM 1306 C CA . THR A 1 165 ? -5.805 8.885 21.570 1.00 94.56 165 THR A CA 1
ATOM 1307 C C . THR A 1 165 ? -7.184 8.453 21.130 1.00 94.56 165 THR A C 1
ATOM 1309 O O . THR A 1 165 ? -7.327 7.316 20.691 1.00 94.56 165 THR A O 1
ATOM 1312 N N . SER A 1 166 ? -8.147 9.360 21.239 1.00 96.69 166 SER A N 1
ATOM 1313 C CA . SER A 1 166 ? -9.544 9.051 20.956 1.00 96.69 166 SER A CA 1
ATOM 1314 C C . SER A 1 166 ? -9.875 9.191 19.479 1.00 96.69 166 SER A C 1
ATOM 1316 O O . SER A 1 166 ? -9.265 9.991 18.761 1.00 96.69 166 SER A O 1
ATOM 1318 N N . PHE A 1 167 ? -10.854 8.427 19.027 1.00 97.94 167 PHE A N 1
ATOM 1319 C CA . PHE A 1 167 ? -11.330 8.375 17.658 1.00 97.94 167 PHE A CA 1
ATOM 1320 C C . PHE A 1 167 ? -12.851 8.469 17.673 1.00 97.94 167 PHE A C 1
ATOM 1322 O O . PHE A 1 167 ? -13.516 7.800 18.452 1.00 97.94 167 PHE A O 1
ATOM 1329 N N . ASN A 1 168 ? -13.400 9.306 16.801 1.00 98.19 168 ASN A N 1
ATOM 1330 C CA . ASN A 1 168 ? -14.844 9.487 16.695 1.00 98.19 168 ASN A CA 1
ATOM 1331 C C . ASN A 1 168 ? -15.284 9.220 15.265 1.00 98.19 168 ASN A C 1
ATOM 1333 O O . ASN A 1 168 ? -14.542 9.526 14.326 1.00 98.19 168 ASN A O 1
ATOM 1337 N N . TYR A 1 169 ? -16.492 8.688 15.119 1.00 98.56 169 TYR A N 1
ATOM 1338 C CA . TYR A 1 169 ? -17.073 8.279 13.847 1.00 98.56 169 TYR A CA 1
ATOM 1339 C C . TYR A 1 169 ? -18.412 8.985 13.623 1.00 98.56 169 TYR A C 1
ATOM 1341 O O . TYR A 1 169 ? -19.052 9.418 14.582 1.00 98.56 169 TYR A O 1
ATOM 1349 N N . ASP A 1 170 ? -18.809 9.124 12.361 1.00 97.94 170 ASP A N 1
ATOM 1350 C CA . ASP A 1 170 ? -20.181 9.479 12.002 1.00 97.94 170 ASP A CA 1
ATOM 1351 C C . ASP A 1 170 ? -21.128 8.266 12.103 1.00 97.94 170 ASP A C 1
ATOM 1353 O O . ASP A 1 170 ? -20.704 7.135 12.360 1.00 97.94 170 ASP A O 1
ATOM 1357 N N . ASP A 1 171 ? -22.421 8.499 11.867 1.00 96.50 171 ASP A N 1
ATOM 1358 C CA . ASP A 1 171 ? -23.459 7.460 11.915 1.00 96.50 171 ASP A CA 1
ATOM 1359 C C . ASP A 1 171 ? -23.288 6.370 10.834 1.00 96.50 171 ASP A C 1
ATOM 1361 O O . ASP A 1 171 ? -23.818 5.267 10.979 1.00 96.50 171 ASP A O 1
ATOM 1365 N N . ASN A 1 172 ? -22.533 6.650 9.764 1.00 96.38 172 ASN A N 1
ATOM 1366 C CA . ASN A 1 172 ? -22.192 5.683 8.715 1.00 96.38 172 ASN A CA 1
ATOM 1367 C C . ASN A 1 172 ? -20.941 4.855 9.069 1.00 96.38 172 ASN A C 1
ATOM 1369 O O . ASN A 1 172 ? -20.573 3.931 8.339 1.00 96.38 172 ASN A O 1
ATOM 1373 N N . GLY A 1 173 ? -20.290 5.152 10.196 1.00 97.31 173 GLY A N 1
ATOM 1374 C CA . GLY A 1 173 ? -19.080 4.475 10.638 1.00 97.31 173 GLY A CA 1
ATOM 1375 C C . GLY A 1 173 ? -17.816 4.957 9.925 1.00 97.31 173 GLY A C 1
ATOM 1376 O O . GLY A 1 173 ? -16.832 4.211 9.879 1.00 97.31 173 GLY A O 1
ATOM 1377 N N . ASN A 1 174 ? -17.796 6.176 9.387 1.00 98.50 174 ASN A N 1
ATOM 1378 C CA . ASN A 1 174 ? -16.585 6.812 8.877 1.00 98.50 174 ASN A CA 1
ATOM 1379 C C . ASN A 1 174 ? -15.876 7.603 9.982 1.00 98.50 174 ASN A C 1
ATOM 1381 O O . ASN A 1 174 ? -16.513 8.330 10.741 1.00 98.50 174 ASN A O 1
ATOM 1385 N N . LEU A 1 175 ? -14.549 7.494 10.077 1.00 98.56 175 LEU A N 1
ATOM 1386 C CA . LEU A 1 175 ? -13.758 8.245 11.056 1.00 98.56 175 LEU A CA 1
ATOM 1387 C C . LEU A 1 175 ? -13.857 9.750 10.770 1.00 98.56 175 LEU A C 1
ATOM 1389 O O . LEU A 1 175 ? -13.474 10.163 9.683 1.00 98.56 175 LEU A O 1
ATOM 1393 N N . ILE A 1 176 ? -14.290 10.566 11.734 1.00 98.50 176 ILE A N 1
ATOM 1394 C CA . ILE A 1 176 ? -14.428 12.033 11.598 1.00 98.50 176 ILE A CA 1
ATOM 1395 C C . ILE A 1 176 ? -13.398 12.824 12.409 1.00 98.50 176 ILE A C 1
ATOM 1397 O O . ILE A 1 176 ? -13.073 13.964 12.072 1.00 98.50 176 ILE A O 1
ATOM 1401 N N . SER A 1 177 ? -12.812 12.222 13.446 1.00 97.25 177 SER A N 1
ATOM 1402 C CA . SER A 1 177 ? -11.701 12.836 14.179 1.00 97.25 177 SER A CA 1
ATOM 1403 C C . SER A 1 177 ? -10.791 11.800 14.819 1.00 97.25 177 SER A C 1
ATOM 1405 O O . SER A 1 177 ? -11.272 10.759 15.262 1.00 97.25 177 SER A O 1
ATOM 1407 N N . SER A 1 178 ? -9.501 12.112 14.931 1.00 95.31 178 SER A N 1
ATOM 1408 C CA . SER A 1 178 ? -8.540 11.305 15.691 1.00 95.31 178 SER A CA 1
ATOM 1409 C C . SER A 1 178 ? -7.606 12.196 16.506 1.00 95.31 178 SER A C 1
ATOM 1411 O O . SER A 1 178 ? -6.907 13.043 15.941 1.00 95.31 178 SER A O 1
ATOM 1413 N N . GLY A 1 179 ? -7.554 11.978 17.817 1.00 92.81 179 GLY A N 1
ATOM 1414 C CA . GLY A 1 179 ? -6.928 12.904 18.755 1.00 92.81 179 GLY A CA 1
ATOM 1415 C C . GLY A 1 179 ? -7.631 14.265 18.768 1.00 92.81 179 GLY A C 1
ATOM 1416 O O . GLY A 1 179 ? -8.772 14.400 18.337 1.00 92.81 179 GLY A O 1
ATOM 1417 N N . SER A 1 180 ? -6.934 15.292 19.253 1.00 91.44 180 SER A N 1
ATOM 1418 C CA . SER A 1 180 ? -7.494 16.641 19.401 1.00 91.44 180 SER A CA 1
ATOM 1419 C C . SER A 1 180 ? -7.389 17.525 18.158 1.00 91.44 180 SER A C 1
ATOM 1421 O O . SER A 1 180 ? -7.908 18.635 18.190 1.00 91.44 180 SER A O 1
ATOM 1423 N N . SER A 1 181 ? -6.693 17.086 17.102 1.00 94.25 181 SER A N 1
ATOM 1424 C CA . SER A 1 181 ? -6.315 17.980 15.998 1.00 94.25 181 SER A CA 1
ATOM 1425 C C . SER A 1 181 ? -6.595 17.470 14.592 1.00 94.25 181 SER A C 1
ATOM 1427 O O . SER A 1 181 ? -6.509 18.244 13.646 1.00 94.25 181 SER A O 1
ATOM 1429 N N . ARG A 1 182 ? -6.880 16.181 14.396 1.00 96.44 182 ARG A N 1
ATOM 1430 C CA . ARG A 1 182 ? -7.075 15.629 13.047 1.00 96.44 182 ARG A CA 1
ATOM 1431 C C . ARG A 1 182 ? -8.557 15.474 12.779 1.00 96.44 182 ARG A C 1
ATOM 1433 O O . ARG A 1 182 ? -9.240 14.801 13.551 1.00 96.44 182 ARG A O 1
ATOM 1440 N N . HIS A 1 183 ? -9.014 16.036 11.668 1.00 97.94 183 HIS A N 1
ATOM 1441 C CA . HIS A 1 183 ? -10.413 16.013 11.259 1.00 97.94 183 HIS A CA 1
ATOM 1442 C C . HIS A 1 183 ? -10.546 15.480 9.835 1.00 97.94 183 HIS A C 1
ATOM 1444 O O . HIS A 1 183 ? -9.706 15.757 8.973 1.00 97.94 183 HIS A O 1
ATOM 1450 N N . TYR A 1 184 ? -11.614 14.725 9.611 1.00 98.50 184 TYR A N 1
ATOM 1451 C CA . TYR A 1 184 ? -11.913 14.033 8.365 1.00 98.50 184 TYR A CA 1
ATOM 1452 C C . TYR A 1 184 ? -13.366 14.335 8.001 1.00 98.50 184 TYR A C 1
ATOM 1454 O O . TYR A 1 184 ? -14.251 14.226 8.848 1.00 98.50 184 TYR A O 1
ATOM 1462 N N . GLU A 1 185 ? -13.613 14.718 6.755 1.00 98.38 185 GLU A N 1
ATOM 1463 C CA . GLU A 1 185 ? -14.956 15.035 6.271 1.00 98.38 185 GLU A CA 1
ATOM 1464 C C . GLU A 1 185 ? -15.243 14.206 5.020 1.00 98.38 185 GLU A C 1
ATOM 1466 O O . GLU A 1 185 ? -14.394 14.075 4.133 1.00 98.38 185 GLU A O 1
ATOM 1471 N N . TRP A 1 186 ? -16.442 13.635 4.962 1.00 98.50 186 TRP A N 1
ATOM 1472 C CA . TRP A 1 186 ? -16.841 12.642 3.970 1.00 98.50 186 TRP A CA 1
ATOM 1473 C C . TRP A 1 186 ? -17.943 13.201 3.072 1.00 98.50 186 TRP A C 1
ATOM 1475 O O . TRP A 1 186 ? -18.779 13.985 3.518 1.00 98.50 186 TRP A O 1
ATOM 1485 N N . ASN A 1 187 ? -17.926 12.823 1.795 1.00 96.38 187 ASN A N 1
ATOM 1486 C CA . ASN A 1 187 ? -19.014 13.147 0.874 1.00 96.38 187 ASN A CA 1
ATOM 1487 C C . ASN A 1 187 ? -20.202 12.183 1.043 1.00 96.38 187 ASN A C 1
ATOM 1489 O O . ASN A 1 187 ? -20.137 11.193 1.769 1.00 96.38 187 ASN A O 1
ATOM 1493 N N . GLU A 1 188 ? -21.277 12.425 0.299 1.00 94.81 188 GLU A N 1
ATOM 1494 C CA . GLU A 1 188 ? -22.510 11.631 0.319 1.00 94.81 188 GLU A CA 1
ATOM 1495 C C . GLU A 1 188 ? -22.357 10.173 -0.159 1.00 94.81 188 GLU A C 1
ATOM 1497 O O . GLU A 1 188 ? -23.313 9.401 -0.102 1.00 94.81 188 GLU A O 1
ATOM 1502 N N . LYS A 1 189 ? -21.175 9.790 -0.659 1.00 93.88 189 LYS A N 1
ATOM 1503 C CA . LYS A 1 189 ? -20.835 8.431 -1.113 1.00 93.88 189 LYS A CA 1
ATOM 1504 C C . LYS A 1 189 ? -19.883 7.698 -0.157 1.00 93.88 189 LYS A C 1
ATOM 1506 O O . LYS A 1 189 ? -19.302 6.675 -0.557 1.00 93.88 189 LYS A O 1
ATOM 1511 N N . ASP A 1 190 ? -19.703 8.234 1.052 1.00 95.94 190 ASP A N 1
ATOM 1512 C CA . ASP A 1 190 ? -18.752 7.771 2.067 1.00 95.94 190 ASP A CA 1
ATOM 1513 C C . ASP A 1 190 ? -17.307 7.743 1.537 1.00 95.94 190 ASP A C 1
ATOM 1515 O O . ASP A 1 190 ? -16.559 6.780 1.712 1.00 95.94 190 ASP A O 1
ATOM 1519 N N . GLN A 1 191 ? -16.904 8.804 0.831 1.00 96.69 191 GLN A N 1
ATOM 1520 C CA . GLN A 1 191 ? -15.529 9.006 0.364 1.00 96.69 191 GLN A CA 1
ATOM 1521 C C . GLN A 1 191 ? -14.911 10.214 1.063 1.00 96.69 191 GLN A C 1
ATOM 1523 O O . GLN A 1 191 ? -15.560 11.253 1.184 1.00 96.69 191 GLN A O 1
ATOM 1528 N N . LEU A 1 192 ? -13.654 10.091 1.499 1.00 98.31 192 LEU A N 1
ATOM 1529 C CA . LEU A 1 192 ? -12.953 11.151 2.223 1.00 98.31 192 LEU A CA 1
ATOM 1530 C C . LEU A 1 192 ? -12.797 12.371 1.312 1.00 98.31 192 LEU A C 1
ATOM 1532 O O . LEU A 1 192 ? -11.987 12.344 0.390 1.00 98.31 192 LEU A O 1
ATOM 1536 N N . ALA A 1 193 ? -13.568 13.425 1.549 1.00 98.12 193 ALA A N 1
ATOM 1537 C CA . ALA A 1 193 ? -13.554 14.640 0.746 1.00 98.12 193 ALA A CA 1
ATOM 1538 C C . ALA A 1 193 ? -12.516 15.628 1.276 1.00 98.12 193 ALA A C 1
ATOM 1540 O O . ALA A 1 193 ? -11.737 16.174 0.495 1.00 98.12 193 ALA A O 1
ATOM 1541 N N . PHE A 1 194 ? -12.438 15.790 2.599 1.00 98.25 194 PHE A N 1
ATOM 1542 C CA . PHE A 1 194 ? -11.499 16.712 3.228 1.00 98.25 194 PHE A CA 1
ATOM 1543 C C . PHE A 1 194 ? -10.745 16.080 4.386 1.00 98.25 194 PHE A C 1
ATOM 1545 O O . PHE A 1 194 ? -11.264 15.250 5.130 1.00 98.25 194 PHE A O 1
ATOM 1552 N N . PHE A 1 195 ? -9.502 16.515 4.551 1.00 98.44 195 PHE A N 1
ATOM 1553 C CA . PHE A 1 195 ? -8.676 16.190 5.702 1.00 98.44 195 PHE A CA 1
ATOM 1554 C C . PHE A 1 195 ? -7.979 17.452 6.198 1.00 98.44 195 PHE A C 1
ATOM 1556 O O . PHE A 1 195 ? -7.480 18.237 5.392 1.00 98.44 195 PHE A O 1
ATOM 1563 N N . LYS A 1 196 ? -7.899 17.637 7.516 1.00 97.50 196 LYS A N 1
ATOM 1564 C CA . LYS A 1 196 ? -7.139 18.743 8.102 1.00 97.50 196 LYS A CA 1
ATOM 1565 C C . LYS A 1 196 ? -6.489 18.386 9.424 1.00 97.50 196 LYS A C 1
ATOM 1567 O O . LYS A 1 196 ? -7.006 17.565 10.183 1.00 97.50 196 LYS A O 1
ATOM 1572 N N . ILE A 1 197 ? -5.379 19.059 9.699 1.00 96.62 197 ILE A N 1
ATOM 1573 C CA . ILE A 1 197 ? -4.746 19.098 11.016 1.00 96.62 197 ILE A CA 1
ATOM 1574 C C . ILE A 1 197 ? -4.929 20.512 1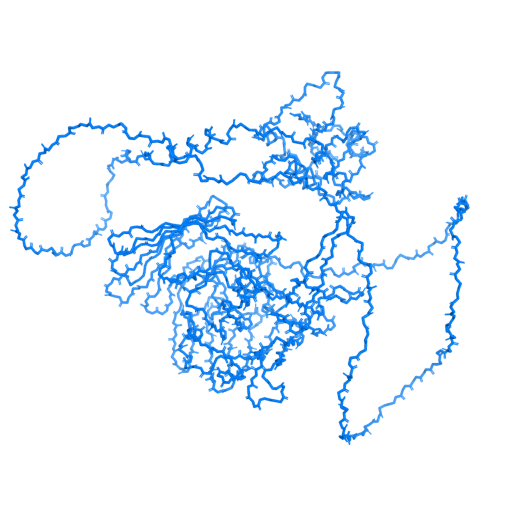1.559 1.00 96.62 197 ILE A C 1
ATOM 1576 O O . ILE A 1 197 ? -4.317 21.437 11.043 1.00 96.62 197 ILE A O 1
ATOM 1580 N N . ASP A 1 198 ? -5.758 20.684 12.580 1.00 95.25 198 ASP A N 1
ATOM 1581 C CA . ASP A 1 198 ? -6.054 21.966 13.218 1.00 95.25 198 ASP A CA 1
ATOM 1582 C C . ASP A 1 198 ? -6.114 21.783 14.738 1.00 95.25 198 ASP A C 1
ATOM 1584 O O . ASP A 1 198 ? -6.972 21.079 15.256 1.00 95.25 198 ASP A O 1
ATOM 1588 N N . ALA A 1 199 ? -5.182 22.403 15.463 1.00 92.19 199 ALA A N 1
ATOM 1589 C CA . ALA A 1 199 ? -5.116 22.338 16.92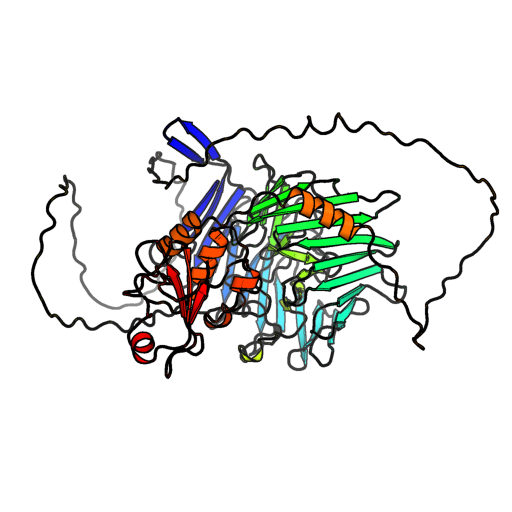4 1.00 92.19 199 ALA A CA 1
ATOM 1590 C C . ALA A 1 199 ? -5.805 23.534 17.620 1.00 92.19 199 ALA A C 1
ATOM 1592 O O . ALA A 1 199 ? -5.539 23.788 18.794 1.00 92.19 199 ALA A O 1
ATOM 1593 N N . GLY A 1 200 ? -6.659 24.282 16.909 1.00 85.69 200 GLY A N 1
ATOM 1594 C CA . GLY A 1 200 ? -7.382 25.450 17.429 1.00 85.69 200 GLY A CA 1
ATOM 1595 C C . GLY A 1 200 ? -6.790 26.804 17.021 1.00 85.69 200 GLY A C 1
ATOM 1596 O O . GLY A 1 200 ? -7.085 27.812 17.657 1.00 85.69 200 GLY A O 1
ATOM 1597 N N . GLY A 1 201 ? -5.954 26.836 15.980 1.00 85.75 201 GLY A N 1
ATOM 1598 C CA . GLY A 1 201 ? -5.289 28.044 15.466 1.00 85.75 201 GLY A CA 1
ATOM 1599 C C . GLY A 1 201 ? -5.373 28.192 13.945 1.00 85.75 201 GLY A C 1
ATOM 1600 O O . GLY A 1 201 ? -4.651 29.005 13.371 1.00 85.75 201 GLY A O 1
ATOM 1601 N N . GLY A 1 202 ? -6.226 27.391 13.303 1.00 88.94 202 GLY A N 1
ATOM 1602 C CA . GLY A 1 202 ? -6.279 27.223 11.858 1.00 88.94 202 GLY A CA 1
ATOM 1603 C C . GLY A 1 202 ? -5.484 25.994 11.399 1.00 88.94 202 GLY A C 1
ATOM 1604 O O . GLY A 1 202 ? -4.617 25.494 12.125 1.00 88.94 202 GLY A O 1
ATOM 1605 N N . PRO A 1 203 ? -5.779 25.477 10.194 1.00 93.81 203 PRO A N 1
ATOM 1606 C CA . PRO A 1 203 ? -5.179 24.244 9.720 1.00 93.81 203 PRO A CA 1
ATOM 1607 C C . PRO A 1 203 ? -3.686 24.428 9.424 1.00 93.81 203 PRO A C 1
ATOM 1609 O O . PRO A 1 203 ? -3.303 25.286 8.631 1.00 93.81 203 PRO A O 1
ATOM 1612 N N . SER A 1 204 ? -2.839 23.590 10.025 1.00 94.56 204 SER A N 1
ATOM 1613 C CA . SER A 1 204 ? -1.421 23.492 9.659 1.00 94.56 204 SER A CA 1
ATOM 1614 C C . SER A 1 204 ? -1.221 22.736 8.346 1.00 94.56 204 SER A C 1
ATOM 1616 O O . SER A 1 204 ? -0.259 22.981 7.622 1.00 94.56 204 SER A O 1
ATOM 1618 N N . VAL A 1 205 ? -2.153 21.831 8.043 1.00 95.38 205 VAL A N 1
ATOM 1619 C CA . VAL A 1 205 ? -2.293 21.142 6.763 1.00 95.38 205 VAL A CA 1
ATOM 1620 C C . VAL A 1 205 ? -3.780 20.996 6.463 1.00 95.38 205 VAL A C 1
ATOM 1622 O O . VAL A 1 205 ? -4.561 20.639 7.350 1.00 95.38 205 VAL A O 1
ATOM 1625 N N . TYR A 1 206 ? -4.167 21.233 5.214 1.00 96.31 206 TYR A N 1
ATOM 1626 C CA . TYR A 1 206 ? -5.522 21.008 4.714 1.00 96.31 206 TYR A CA 1
ATOM 1627 C C . TYR A 1 206 ? -5.457 20.306 3.361 1.00 96.31 206 TYR A C 1
ATOM 1629 O O . TYR A 1 206 ? -4.616 20.645 2.533 1.00 96.31 206 TYR A O 1
ATOM 1637 N N . ALA A 1 207 ? -6.324 19.330 3.118 1.00 98.25 207 ALA A N 1
ATOM 1638 C CA . ALA A 1 207 ? -6.365 18.589 1.869 1.00 98.25 207 ALA A CA 1
ATOM 1639 C C . ALA A 1 207 ? -7.793 18.363 1.378 1.00 98.25 207 ALA A C 1
ATOM 1641 O O . ALA A 1 207 ? -8.700 18.111 2.170 1.00 98.25 207 ALA A O 1
ATOM 1642 N N . HIS A 1 208 ? -7.960 18.416 0.057 1.00 98.25 208 HIS A N 1
ATOM 1643 C CA . HIS A 1 208 ? -9.206 18.145 -0.653 1.00 98.25 208 HIS A CA 1
ATOM 1644 C C . HIS A 1 208 ? -8.970 17.042 -1.687 1.00 98.25 208 HIS A C 1
ATOM 1646 O O . HIS A 1 208 ? -8.041 17.120 -2.500 1.00 98.25 208 HIS A O 1
ATOM 1652 N N . TYR A 1 209 ? -9.828 16.027 -1.670 1.00 98.44 209 TYR A N 1
ATOM 1653 C CA . TYR A 1 209 ? -9.811 14.904 -2.596 1.00 98.44 209 TYR A CA 1
ATOM 1654 C C . TYR A 1 209 ? -11.072 14.920 -3.466 1.00 98.44 209 TYR A C 1
ATOM 1656 O O . TYR A 1 209 ? -12.186 15.051 -2.965 1.00 98.44 209 TYR A O 1
ATOM 1664 N N . LEU A 1 210 ? -10.895 14.762 -4.777 1.00 97.38 210 LEU A N 1
ATOM 1665 C CA . LEU A 1 210 ? -11.982 14.684 -5.752 1.00 97.38 210 LEU A CA 1
ATOM 1666 C C . LEU A 1 210 ? -11.976 13.316 -6.422 1.00 97.38 210 LEU A C 1
ATOM 1668 O O . LEU A 1 210 ? -10.914 12.805 -6.794 1.00 97.38 210 LEU A O 1
ATOM 1672 N N . TYR A 1 211 ? -13.169 12.769 -6.627 1.00 95.69 211 TYR A N 1
ATOM 1673 C CA . TYR A 1 211 ? -13.378 11.426 -7.154 1.00 95.69 211 TYR A CA 1
ATOM 1674 C C . TYR A 1 211 ? -14.205 11.459 -8.437 1.00 95.69 211 TYR A C 1
ATOM 1676 O O . TYR A 1 211 ? -15.026 12.355 -8.638 1.00 95.69 211 TYR A O 1
ATOM 1684 N N . ASP A 1 212 ? -13.999 10.471 -9.302 1.00 90.06 212 ASP A N 1
ATOM 1685 C CA . ASP A 1 212 ? -14.881 10.221 -10.435 1.00 90.06 212 ASP A CA 1
ATOM 1686 C C . ASP A 1 212 ? -16.214 9.597 -9.981 1.00 90.06 212 ASP A C 1
ATOM 1688 O O . ASP A 1 212 ? -16.445 9.282 -8.809 1.00 90.06 212 ASP A O 1
ATOM 1692 N N . SER A 1 213 ? -17.121 9.391 -10.934 1.00 88.50 213 SER A N 1
ATOM 1693 C CA . SER A 1 213 ? -18.422 8.772 -10.669 1.00 88.50 213 SER A CA 1
ATOM 1694 C C . SER A 1 213 ? -18.333 7.321 -10.179 1.00 88.50 213 SER A C 1
ATOM 1696 O O . SER A 1 213 ? -19.258 6.874 -9.498 1.00 88.50 213 SER A O 1
ATOM 1698 N N . SER A 1 214 ? -17.242 6.616 -10.501 1.00 84.75 214 SER A N 1
ATOM 1699 C CA . SER A 1 214 ? -16.955 5.232 -10.094 1.00 84.75 214 SER A CA 1
ATOM 1700 C C . SER A 1 214 ? -16.261 5.144 -8.731 1.00 84.75 214 SER A C 1
ATOM 1702 O O . SER A 1 214 ? -16.146 4.061 -8.166 1.00 84.75 214 SER A O 1
ATOM 1704 N N . GLY A 1 215 ? -15.837 6.282 -8.189 1.00 89.06 215 GLY A N 1
ATOM 1705 C CA . GLY A 1 215 ? -15.204 6.427 -6.894 1.00 89.06 215 GLY A CA 1
ATOM 1706 C C . GLY A 1 215 ? -13.675 6.418 -6.900 1.00 89.06 215 GLY A C 1
ATOM 1707 O O . GLY A 1 215 ? -13.075 6.400 -5.826 1.00 89.06 215 GLY A O 1
ATOM 1708 N N . ASN A 1 216 ? -13.028 6.482 -8.067 1.00 89.50 216 ASN A N 1
ATOM 1709 C CA . ASN A 1 216 ? -11.573 6.613 -8.144 1.00 89.50 216 ASN A CA 1
ATOM 1710 C C . ASN A 1 216 ? -11.153 8.061 -7.902 1.00 89.50 216 ASN A C 1
ATOM 1712 O O . ASN A 1 216 ? -11.755 8.989 -8.440 1.00 89.50 216 ASN A O 1
ATOM 1716 N N . ARG A 1 217 ? -10.085 8.268 -7.132 1.00 95.38 217 ARG A N 1
ATOM 1717 C CA . ARG A 1 217 ? -9.522 9.592 -6.872 1.00 95.38 217 ARG A CA 1
ATOM 1718 C C . ARG A 1 217 ? -8.920 10.164 -8.154 1.00 95.38 217 ARG A C 1
ATOM 1720 O O . ARG A 1 217 ? -7.942 9.632 -8.667 1.00 95.38 217 ARG A O 1
ATOM 1727 N N . LEU A 1 218 ? -9.482 11.271 -8.632 1.00 95.69 218 LEU A N 1
ATOM 1728 C CA . LEU A 1 218 ? -9.019 12.009 -9.810 1.00 95.69 218 LEU A CA 1
ATOM 1729 C C . LEU A 1 218 ? -8.045 13.119 -9.449 1.00 95.69 218 LEU A C 1
ATOM 1731 O O . LEU A 1 218 ? -7.119 13.408 -10.203 1.00 95.69 218 LEU A O 1
ATOM 1735 N N . LYS A 1 219 ? -8.260 13.773 -8.307 1.00 97.25 219 LYS A N 1
ATOM 1736 C CA . LYS A 1 219 ? -7.459 14.925 -7.910 1.00 97.25 219 LYS A CA 1
ATOM 1737 C C . LYS A 1 219 ? -7.275 14.962 -6.410 1.00 97.25 219 LYS A C 1
ATOM 1739 O O . LYS A 1 219 ? -8.174 14.624 -5.646 1.00 97.25 219 LYS A O 1
ATOM 1744 N N . LYS A 1 220 ? -6.100 15.420 -6.016 1.00 97.50 220 LYS A N 1
ATOM 1745 C CA . LYS A 1 220 ? -5.762 15.777 -4.653 1.00 97.50 220 LYS A CA 1
ATOM 1746 C C . LYS A 1 220 ? -5.153 17.168 -4.643 1.00 97.50 220 LYS A C 1
ATOM 1748 O O . LYS A 1 220 ? -4.335 17.483 -5.507 1.00 97.50 220 LYS A O 1
ATOM 1753 N N . ILE A 1 221 ? -5.550 17.983 -3.680 1.00 98.25 221 ILE A N 1
ATOM 1754 C CA . ILE A 1 221 ? -4.966 19.298 -3.447 1.00 98.25 221 ILE A CA 1
ATOM 1755 C C . ILE A 1 221 ? -4.612 19.385 -1.971 1.00 98.25 221 ILE A C 1
ATOM 1757 O O . ILE A 1 221 ? -5.463 19.091 -1.139 1.00 98.25 221 ILE A O 1
ATOM 1761 N N . VAL A 1 222 ? -3.374 19.752 -1.665 1.00 97.69 222 VAL A N 1
ATOM 1762 C CA . VAL A 1 222 ? -2.862 19.895 -0.300 1.00 97.69 222 VAL A CA 1
ATOM 1763 C C . VAL A 1 222 ? -2.335 21.309 -0.130 1.00 97.69 222 VAL A C 1
ATOM 1765 O O . VAL A 1 222 ? -1.625 21.806 -1.002 1.00 97.69 222 VAL A O 1
ATOM 1768 N N . TRP A 1 223 ? -2.677 21.928 0.991 1.00 95.94 223 TRP A N 1
ATOM 1769 C CA . TRP A 1 223 ? -2.188 23.228 1.416 1.00 95.94 223 TRP A CA 1
ATOM 1770 C C . TRP A 1 223 ? -1.465 23.107 2.751 1.00 95.94 223 TRP A C 1
ATOM 1772 O O . TRP A 1 223 ? -1.902 22.349 3.624 1.00 95.94 223 TRP A O 1
ATOM 1782 N N . ASP A 1 224 ? -0.390 23.871 2.908 1.00 93.38 224 ASP A N 1
ATOM 1783 C CA . ASP A 1 224 ? 0.239 24.107 4.206 1.00 93.38 224 ASP A CA 1
ATOM 1784 C C . ASP A 1 224 ? -0.293 25.390 4.865 1.00 93.38 224 ASP A C 1
ATOM 1786 O O . ASP A 1 224 ? -1.120 26.120 4.309 1.00 93.38 224 ASP A O 1
ATOM 1790 N N . GLN A 1 225 ? 0.191 25.668 6.074 1.00 91.38 225 GLN A N 1
ATOM 1791 C CA . GLN A 1 225 ? -0.205 26.842 6.848 1.00 91.38 225 GLN A CA 1
ATOM 1792 C C . GLN A 1 225 ? 0.186 28.175 6.183 1.00 91.38 225 GLN A C 1
ATOM 1794 O O . GLN A 1 225 ? -0.411 29.208 6.482 1.00 91.38 225 GLN A O 1
ATOM 1799 N N . GLN A 1 226 ? 1.194 28.173 5.307 1.00 89.88 226 GLN A N 1
ATOM 1800 C CA . GLN A 1 226 ? 1.670 29.351 4.579 1.00 89.88 226 GLN A CA 1
ATOM 1801 C C . GLN A 1 226 ? 0.856 29.613 3.302 1.00 89.88 226 GLN A C 1
ATOM 1803 O O . GLN A 1 226 ? 1.032 30.652 2.667 1.00 89.88 226 GLN A O 1
ATOM 1808 N N . GLY A 1 227 ? -0.050 28.701 2.937 1.00 88.81 227 GLY A N 1
ATOM 1809 C CA . GLY A 1 227 ? -0.845 28.776 1.717 1.00 88.81 227 GLY A CA 1
ATOM 1810 C C . GLY A 1 227 ? -0.133 28.219 0.483 1.00 88.81 227 GLY A C 1
ATOM 1811 O O . GLY A 1 227 ? -0.695 28.313 -0.613 1.00 88.81 227 GLY A O 1
ATOM 1812 N N . ASN A 1 228 ? 1.052 27.609 0.639 1.00 91.94 228 ASN A N 1
ATOM 1813 C CA . ASN A 1 228 ? 1.678 26.855 -0.445 1.00 91.94 228 ASN A CA 1
ATOM 1814 C C . ASN A 1 228 ? 0.772 25.682 -0.813 1.00 91.94 228 ASN A C 1
ATOM 1816 O O . ASN A 1 228 ? 0.061 25.136 0.035 1.00 91.94 228 ASN A O 1
ATOM 1820 N N . LYS A 1 229 ? 0.791 25.287 -2.087 1.00 93.50 229 LYS A N 1
ATOM 1821 C CA . LYS A 1 229 ? -0.177 24.328 -2.629 1.00 93.50 229 LYS A CA 1
ATOM 1822 C C . LYS A 1 229 ? 0.495 23.258 -3.473 1.00 93.50 229 LYS A C 1
ATOM 1824 O O . LYS A 1 229 ? 1.182 23.569 -4.442 1.00 93.50 229 LYS A O 1
ATOM 1829 N N . GLU A 1 230 ? 0.194 21.995 -3.190 1.00 95.81 230 GLU A N 1
ATOM 1830 C CA . GLU A 1 230 ? 0.528 20.860 -4.052 1.00 95.81 230 GLU A CA 1
ATOM 1831 C C . GLU A 1 230 ? -0.754 20.273 -4.660 1.00 95.81 230 GLU A C 1
ATOM 1833 O O . GLU A 1 230 ? -1.673 19.864 -3.952 1.00 95.81 230 GLU A O 1
ATOM 1838 N N . VAL A 1 231 ? -0.828 20.223 -5.989 1.00 97.44 231 VAL A N 1
ATOM 1839 C CA . VAL A 1 231 ? -1.917 19.595 -6.745 1.00 97.44 231 VAL A CA 1
ATOM 1840 C C . VAL A 1 231 ? -1.385 18.328 -7.393 1.00 97.44 231 VAL A C 1
ATOM 1842 O O . VAL A 1 231 ? -0.367 18.362 -8.076 1.00 97.44 231 VAL A O 1
ATOM 1845 N N . THR A 1 232 ? -2.109 17.225 -7.241 1.00 97.94 232 THR A N 1
ATOM 1846 C CA . THR A 1 232 ? -1.874 15.982 -7.981 1.00 97.94 232 THR A CA 1
ATOM 1847 C C . THR A 1 232 ? -3.145 15.583 -8.718 1.00 97.94 232 THR A C 1
ATOM 1849 O O . THR A 1 232 ? -4.215 15.516 -8.115 1.00 97.94 232 THR A O 1
ATOM 1852 N N . VAL A 1 233 ? -3.034 15.316 -10.016 1.00 98.00 233 VAL A N 1
ATOM 1853 C CA . VAL A 1 233 ? -4.104 14.774 -10.862 1.00 98.00 233 VAL A CA 1
ATOM 1854 C C . VAL A 1 233 ? -3.708 13.367 -11.287 1.00 98.00 233 VAL A C 1
ATOM 1856 O O . VAL A 1 233 ? -2.611 13.176 -11.806 1.00 98.00 233 VAL A O 1
ATOM 18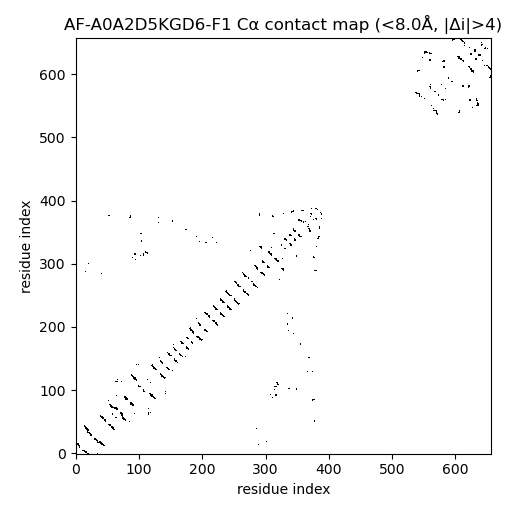59 N N . TYR A 1 234 ? -4.600 12.402 -11.083 1.00 95.00 234 TYR A N 1
ATOM 1860 C CA . TYR A 1 234 ? -4.390 10.990 -11.393 1.00 95.00 234 TYR A CA 1
ATOM 1861 C C . TYR A 1 234 ? -5.135 10.623 -12.675 1.00 95.00 234 TYR A C 1
ATOM 1863 O O . TYR A 1 234 ? -6.326 10.905 -12.808 1.00 95.00 234 TYR A O 1
ATOM 1871 N N . ILE A 1 235 ? -4.443 9.974 -13.612 1.00 88.06 235 ILE A N 1
ATOM 1872 C CA . ILE A 1 235 ? -5.004 9.548 -14.897 1.00 88.06 235 ILE A CA 1
ATOM 1873 C C . ILE A 1 235 ? -4.720 8.056 -15.087 1.00 88.06 235 ILE A C 1
ATOM 1875 O O . ILE A 1 235 ? -3.568 7.637 -15.227 1.00 88.06 235 ILE A O 1
ATOM 1879 N N . ASP A 1 236 ? -5.786 7.251 -15.070 1.00 79.25 236 ASP A N 1
ATOM 1880 C CA . ASP A 1 236 ? -5.783 5.799 -15.316 1.00 79.25 236 ASP A CA 1
ATOM 1881 C C . ASP A 1 236 ? -4.780 4.986 -14.458 1.00 79.25 236 ASP A C 1
ATOM 1883 O O . ASP A 1 236 ? -4.402 3.875 -14.820 1.00 79.25 236 ASP A O 1
ATOM 1887 N N . GLY A 1 237 ? -4.298 5.535 -13.335 1.00 79.94 237 GLY A N 1
ATOM 1888 C CA . GLY A 1 237 ? -3.283 4.907 -12.472 1.00 79.94 237 GLY A CA 1
ATOM 1889 C C . GLY A 1 237 ? -1.880 4.777 -13.091 1.00 79.94 237 GLY A C 1
ATOM 1890 O O . GLY A 1 237 ? -0.959 4.311 -12.422 1.00 79.94 237 GLY A O 1
ATOM 1891 N N . ILE A 1 238 ? -1.699 5.206 -14.342 1.00 85.69 238 ILE A N 1
ATOM 1892 C CA . ILE A 1 238 ? -0.442 5.105 -15.102 1.00 85.69 238 ILE A CA 1
ATOM 1893 C C . ILE A 1 238 ? 0.246 6.454 -15.295 1.00 85.69 238 ILE A C 1
ATOM 1895 O O . ILE A 1 238 ? 1.429 6.501 -15.626 1.00 85.69 238 ILE A O 1
ATOM 1899 N N . PHE A 1 239 ? -0.482 7.549 -15.103 1.00 92.94 239 PHE A N 1
ATOM 1900 C CA . PHE A 1 239 ? 0.021 8.893 -15.318 1.00 92.94 239 PHE A CA 1
ATOM 1901 C C . PHE A 1 239 ? -0.465 9.824 -14.217 1.00 92.94 239 PHE A C 1
ATOM 1903 O O . PHE A 1 239 ? -1.613 9.751 -13.778 1.00 92.94 239 PHE A O 1
ATOM 1910 N N . GLU A 1 240 ? 0.407 10.733 -13.807 1.00 96.44 240 GLU A N 1
ATOM 1911 C CA . GLU A 1 240 ? 0.062 11.815 -12.906 1.00 96.44 240 GLU A CA 1
ATOM 1912 C C . GLU A 1 240 ? 0.612 13.135 -13.406 1.00 96.44 240 GLU A C 1
ATOM 1914 O O . GLU A 1 240 ? 1.773 13.216 -13.805 1.00 96.44 240 GLU A O 1
ATOM 1919 N N . TYR A 1 241 ? -0.200 14.177 -13.288 1.00 97.31 241 TYR A N 1
ATOM 1920 C CA . TYR A 1 241 ? 0.258 15.554 -13.374 1.00 97.31 241 TYR A CA 1
ATOM 1921 C C . TYR A 1 241 ? 0.386 16.123 -11.964 1.00 97.31 241 TYR A C 1
ATOM 1923 O O . TYR A 1 241 ? -0.511 15.942 -11.134 1.00 97.31 241 TYR A O 1
ATOM 1931 N N . ARG A 1 242 ? 1.487 16.822 -11.690 1.00 96.69 242 ARG A N 1
ATOM 1932 C CA . ARG A 1 242 ? 1.744 17.460 -10.401 1.00 96.69 242 ARG A CA 1
ATOM 1933 C C . ARG A 1 242 ? 2.163 18.906 -10.593 1.00 96.69 242 ARG A C 1
ATOM 1935 O O . ARG A 1 242 ? 3.046 19.201 -11.393 1.00 96.69 242 ARG A O 1
ATOM 1942 N N . LEU A 1 243 ? 1.574 19.772 -9.782 1.00 95.69 243 LEU A N 1
ATOM 1943 C CA . LEU A 1 243 ? 1.918 21.183 -9.659 1.00 95.69 243 LEU A CA 1
ATOM 1944 C C . LEU A 1 243 ? 2.252 21.457 -8.198 1.00 95.69 243 LEU A C 1
ATOM 1946 O O . LEU A 1 243 ? 1.473 21.100 -7.314 1.00 95.69 243 LEU A O 1
ATOM 1950 N N . LYS A 1 244 ? 3.378 22.114 -7.952 1.00 94.19 244 LYS A N 1
ATOM 1951 C CA . LYS A 1 244 ? 3.763 22.600 -6.634 1.00 94.19 244 LYS A CA 1
ATOM 1952 C C . LYS A 1 244 ? 3.990 24.099 -6.718 1.00 94.19 244 LYS A C 1
ATOM 1954 O O . LYS A 1 244 ? 4.849 24.559 -7.465 1.00 94.19 244 LYS A O 1
ATOM 1959 N N . GLN A 1 245 ? 3.175 24.833 -5.980 1.00 91.19 245 GLN A N 1
ATOM 1960 C CA . GLN A 1 245 ? 3.285 26.271 -5.807 1.00 91.19 245 GLN A CA 1
ATOM 1961 C C . GLN A 1 245 ? 3.934 26.488 -4.444 1.00 91.19 245 GLN A C 1
ATOM 1963 O O . GLN A 1 245 ? 3.260 26.452 -3.415 1.00 91.19 245 GLN A O 1
ATOM 1968 N N . GLU A 1 246 ? 5.258 26.595 -4.469 1.00 79.75 246 GLU A N 1
ATOM 1969 C CA . GLU A 1 246 ? 6.118 26.959 -3.345 1.00 79.75 246 GLU A CA 1
ATOM 1970 C C . GLU A 1 246 ? 6.897 28.205 -3.779 1.00 79.75 246 GLU A C 1
ATOM 1972 O O . GLU A 1 246 ? 7.349 28.282 -4.923 1.00 79.75 246 GLU A O 1
ATOM 1977 N N . ASP A 1 247 ? 7.069 29.176 -2.885 1.00 66.50 247 ASP A N 1
ATOM 1978 C CA . ASP A 1 247 ? 7.775 30.431 -3.171 1.00 66.50 247 ASP A CA 1
ATOM 1979 C C . ASP A 1 247 ? 7.133 31.256 -4.317 1.00 66.50 247 ASP A C 1
ATOM 1981 O O . ASP A 1 247 ? 5.925 31.228 -4.544 1.00 66.50 247 ASP A O 1
ATOM 1985 N N . SER A 1 248 ? 7.928 32.063 -5.027 1.00 70.31 248 SER A N 1
ATOM 1986 C CA . SER A 1 248 ? 7.486 32.922 -6.133 1.00 70.31 248 SER A CA 1
ATOM 1987 C C . SER A 1 248 ? 7.483 32.227 -7.504 1.00 70.31 248 SER A C 1
ATOM 1989 O O . SER A 1 248 ? 7.403 32.909 -8.527 1.00 70.31 248 SER A O 1
ATOM 1991 N N . THR A 1 249 ? 7.635 30.897 -7.577 1.00 80.19 249 THR A N 1
ATOM 1992 C CA . THR A 1 249 ? 7.702 30.163 -8.856 1.00 80.19 249 THR A CA 1
ATOM 1993 C C . THR A 1 249 ? 6.989 28.816 -8.796 1.00 80.19 249 THR A C 1
ATOM 1995 O O . THR A 1 249 ? 7.355 27.931 -8.028 1.00 80.19 249 THR A O 1
ATOM 1998 N N . ASP A 1 250 ? 6.039 28.627 -9.705 1.00 90.25 250 ASP A N 1
ATOM 1999 C CA . ASP A 1 250 ? 5.333 27.363 -9.888 1.00 90.25 250 ASP A CA 1
ATOM 2000 C C . ASP A 1 250 ? 6.253 26.296 -10.506 1.00 90.25 250 ASP A C 1
ATOM 2002 O O . ASP A 1 250 ? 6.949 26.539 -11.497 1.00 90.25 250 ASP A O 1
ATOM 2006 N N . LYS A 1 251 ? 6.244 25.088 -9.932 1.00 93.56 251 LYS A N 1
ATOM 2007 C CA . LYS A 1 251 ? 6.942 23.911 -10.465 1.00 93.56 251 LYS A CA 1
ATOM 2008 C C . LYS A 1 251 ? 5.938 22.875 -10.940 1.00 93.56 251 LYS A C 1
ATOM 2010 O O . LYS A 1 251 ? 5.020 22.507 -10.210 1.00 93.56 251 LYS A O 1
ATOM 2015 N N . GLU A 1 252 ? 6.173 22.330 -12.124 1.00 95.25 252 GLU A N 1
ATOM 2016 C CA . GLU A 1 252 ? 5.311 21.320 -12.732 1.00 95.25 252 GLU A CA 1
ATOM 2017 C C . GLU A 1 252 ? 6.110 20.091 -13.152 1.00 95.25 252 GLU A C 1
ATOM 2019 O O . GLU A 1 252 ? 7.231 20.191 -13.664 1.00 95.25 252 GLU A O 1
ATOM 2024 N N . GLN A 1 253 ? 5.506 18.922 -12.961 1.00 95.88 253 GLN A N 1
ATOM 2025 C CA . GLN A 1 253 ? 6.054 17.658 -13.428 1.00 95.88 253 GLN A CA 1
ATOM 2026 C C . GLN A 1 253 ? 4.959 16.640 -13.734 1.00 95.88 253 GLN A C 1
ATOM 2028 O O . GLN A 1 253 ? 3.885 16.637 -13.134 1.00 95.88 253 GLN A O 1
ATOM 2033 N N . ASN A 1 254 ? 5.276 15.718 -14.634 1.00 96.69 254 ASN A N 1
ATOM 2034 C CA . ASN A 1 254 ? 4.481 14.538 -14.921 1.00 96.69 254 ASN A CA 1
ATOM 2035 C C . ASN A 1 254 ? 5.212 13.298 -14.416 1.00 96.69 254 ASN A C 1
ATOM 2037 O O . ASN A 1 254 ? 6.426 13.184 -14.593 1.00 96.69 254 ASN A O 1
ATOM 2041 N N . ILE A 1 255 ? 4.476 12.357 -13.834 1.00 96.88 255 ILE A N 1
ATOM 2042 C CA . ILE A 1 255 ? 4.995 11.052 -13.427 1.00 96.88 255 ILE A CA 1
ATOM 2043 C C . ILE A 1 255 ? 4.308 9.978 -14.263 1.00 96.88 255 ILE A C 1
ATOM 2045 O O . ILE A 1 255 ? 3.086 9.856 -14.243 1.00 96.88 255 ILE A O 1
ATOM 2049 N N . ILE A 1 256 ? 5.094 9.184 -14.983 1.00 96.50 256 ILE A N 1
ATOM 2050 C CA . ILE A 1 256 ? 4.625 8.000 -15.704 1.00 96.50 256 ILE A CA 1
ATOM 2051 C C . ILE A 1 256 ? 4.979 6.773 -14.872 1.00 96.50 256 ILE A C 1
ATOM 2053 O O . ILE A 1 256 ? 6.146 6.560 -14.537 1.00 96.50 256 ILE A O 1
ATOM 2057 N N . HIS A 1 257 ? 3.986 5.942 -14.575 1.00 93.69 257 HIS A N 1
ATOM 2058 C CA . HIS A 1 257 ? 4.177 4.643 -13.940 1.00 93.69 257 HIS A CA 1
ATOM 2059 C C . HIS A 1 257 ? 4.248 3.559 -15.005 1.00 93.69 257 HIS A C 1
ATOM 2061 O O . HIS A 1 257 ? 3.335 3.394 -15.812 1.00 93.69 257 HIS A O 1
ATOM 2067 N N . VAL A 1 258 ? 5.336 2.796 -14.990 1.00 93.44 258 VAL A N 1
ATOM 2068 C CA . VAL A 1 258 ? 5.488 1.608 -15.827 1.00 93.44 258 VAL A CA 1
ATOM 2069 C C . VAL A 1 258 ? 5.081 0.400 -14.996 1.00 93.44 258 VAL A C 1
ATOM 2071 O O . VAL A 1 258 ? 5.680 0.133 -13.951 1.00 93.44 258 VAL A O 1
ATOM 2074 N N . MET A 1 259 ? 4.063 -0.314 -15.467 1.00 85.62 259 MET A N 1
ATOM 2075 C CA . MET A 1 259 ? 3.464 -1.465 -14.792 1.00 85.62 259 MET A CA 1
ATOM 2076 C C . MET A 1 259 ? 3.778 -2.757 -15.557 1.00 85.62 259 MET A C 1
ATOM 2078 O O . MET A 1 259 ? 3.876 -2.727 -16.784 1.00 85.62 259 MET A O 1
ATOM 2082 N N . ASP A 1 260 ? 3.884 -3.887 -14.861 1.00 78.19 260 ASP A N 1
ATOM 2083 C CA . ASP A 1 260 ? 3.965 -5.236 -15.451 1.00 78.19 260 ASP A CA 1
ATOM 2084 C C . ASP A 1 260 ? 2.621 -5.990 -15.376 1.00 78.19 260 ASP A C 1
ATOM 2086 O O . ASP A 1 260 ? 2.564 -7.198 -15.158 1.00 78.19 260 ASP A O 1
ATOM 2090 N N . ASP A 1 261 ? 1.529 -5.240 -15.542 1.00 69.81 261 ASP A N 1
ATOM 2091 C CA . ASP A 1 261 ? 0.127 -5.594 -15.271 1.00 69.81 261 ASP A CA 1
ATOM 2092 C C . ASP A 1 261 ? -0.246 -5.691 -13.785 1.00 69.81 261 ASP A C 1
ATOM 2094 O O . ASP A 1 261 ? -1.372 -5.337 -13.433 1.00 69.81 261 ASP A O 1
ATOM 2098 N N . SER A 1 262 ? 0.661 -6.147 -12.915 1.00 69.81 262 SER A N 1
ATOM 2099 C CA . SER A 1 262 ? 0.340 -6.421 -11.501 1.00 69.81 262 SER A CA 1
ATOM 2100 C C . SER A 1 262 ? 1.002 -5.443 -10.535 1.00 69.81 262 SER A C 1
ATOM 2102 O O . SER A 1 262 ? 0.378 -5.018 -9.565 1.00 69.81 262 SER A O 1
ATOM 2104 N N . ALA A 1 263 ? 2.242 -5.055 -10.812 1.00 80.19 263 ALA A N 1
ATOM 2105 C CA . ALA A 1 263 ? 3.053 -4.208 -9.961 1.00 80.19 263 ALA A CA 1
ATOM 2106 C C . ALA A 1 263 ? 3.681 -3.057 -10.753 1.00 80.19 263 ALA A C 1
ATOM 2108 O O . ALA A 1 263 ? 3.830 -3.078 -11.978 1.00 80.19 263 ALA A O 1
ATOM 2109 N N . ARG A 1 264 ? 4.055 -2.008 -10.020 1.00 88.69 264 ARG A N 1
ATOM 2110 C CA . ARG A 1 264 ? 4.812 -0.881 -10.561 1.00 88.69 264 ARG A CA 1
ATOM 2111 C C . ARG A 1 264 ? 6.282 -1.263 -10.603 1.00 88.69 264 ARG A C 1
ATOM 2113 O O . ARG A 1 264 ? 6.895 -1.401 -9.551 1.00 88.69 264 ARG A O 1
ATOM 2120 N N . ILE A 1 265 ? 6.847 -1.360 -11.801 1.00 92.62 265 ILE A N 1
ATOM 2121 C CA . ILE A 1 265 ? 8.245 -1.762 -12.007 1.00 92.62 265 ILE A CA 1
ATOM 2122 C C . ILE A 1 265 ? 9.183 -0.572 -12.233 1.00 92.62 265 ILE A C 1
ATOM 2124 O O . ILE A 1 265 ? 10.385 -0.684 -11.986 1.00 92.62 265 ILE A O 1
ATOM 2128 N N . ALA A 1 266 ? 8.660 0.576 -12.676 1.00 95.06 266 ALA A N 1
ATOM 2129 C CA . ALA A 1 266 ? 9.434 1.807 -12.808 1.00 95.06 266 ALA A CA 1
ATOM 2130 C C . ALA A 1 266 ? 8.564 3.067 -12.744 1.00 95.06 266 ALA A C 1
ATOM 2132 O O . ALA A 1 266 ? 7.348 3.023 -12.945 1.00 95.06 266 ALA A O 1
ATOM 2133 N N . GLN A 1 267 ? 9.214 4.200 -12.492 1.00 96.00 267 GLN A N 1
ATOM 2134 C CA . GLN A 1 267 ? 8.630 5.533 -12.565 1.00 96.00 267 GLN A CA 1
ATOM 2135 C C . GLN A 1 267 ? 9.528 6.443 -13.397 1.00 96.00 267 GLN A C 1
ATOM 2137 O O . GLN A 1 267 ? 10.753 6.391 -13.268 1.00 96.00 267 GLN A O 1
ATOM 2142 N N . VAL A 1 268 ? 8.909 7.278 -14.229 1.00 97.06 268 VAL A N 1
ATOM 2143 C CA . VAL A 1 268 ? 9.588 8.277 -15.058 1.00 97.06 268 VAL A CA 1
ATOM 2144 C C . VAL A 1 268 ? 9.021 9.653 -14.741 1.00 97.06 268 VAL A C 1
ATOM 2146 O O . VAL A 1 268 ? 7.830 9.887 -14.939 1.00 97.06 268 VAL A O 1
ATOM 2149 N N . ARG A 1 269 ? 9.869 10.562 -14.263 1.00 96.56 269 ARG A N 1
ATOM 2150 C CA . ARG A 1 269 ? 9.557 11.980 -14.091 1.00 96.56 269 ARG A CA 1
ATOM 2151 C C . ARG A 1 269 ? 9.866 12.748 -15.374 1.00 96.56 269 ARG A C 1
ATOM 2153 O O . ARG A 1 269 ? 10.922 12.562 -15.969 1.00 96.56 269 ARG A O 1
ATOM 2160 N N . ILE A 1 270 ? 8.964 13.647 -15.761 1.00 96.12 270 ILE A N 1
ATOM 2161 C CA . ILE A 1 270 ? 9.142 14.613 -16.851 1.00 96.12 270 ILE A CA 1
ATOM 2162 C C . ILE A 1 270 ? 8.767 16.000 -16.330 1.00 96.12 270 ILE A C 1
ATOM 2164 O O . ILE A 1 270 ? 7.592 16.254 -16.073 1.00 96.12 270 ILE A O 1
ATOM 2168 N N . GLY A 1 271 ? 9.738 16.901 -16.209 1.00 93.12 271 GLY A N 1
ATOM 2169 C CA . GLY A 1 271 ? 9.531 18.261 -15.703 1.00 93.12 271 GLY A CA 1
ATOM 2170 C C . GLY A 1 271 ? 10.477 18.601 -14.557 1.00 93.12 271 GLY A C 1
ATOM 2171 O O . GLY A 1 271 ? 11.441 17.878 -14.301 1.00 93.12 271 GLY A O 1
ATOM 2172 N N . THR A 1 272 ? 10.205 19.717 -13.888 1.00 90.75 272 THR A N 1
ATOM 2173 C CA . THR A 1 272 ? 11.068 20.251 -12.831 1.00 90.75 272 THR A CA 1
ATOM 2174 C C . THR A 1 272 ? 10.900 19.438 -11.552 1.00 90.75 272 THR A C 1
ATOM 2176 O O . THR A 1 272 ? 9.780 19.246 -11.079 1.00 90.75 272 THR A O 1
ATOM 2179 N N . GLU A 1 273 ? 12.008 18.978 -10.970 1.00 91.12 273 GLU A N 1
ATOM 2180 C CA . GLU A 1 273 ? 11.981 18.285 -9.680 1.00 91.12 273 GLU A CA 1
ATOM 2181 C C . GLU A 1 273 ? 11.480 19.204 -8.556 1.00 91.12 273 GLU A C 1
ATOM 2183 O O . GLU A 1 273 ? 11.801 20.399 -8.491 1.00 91.12 273 GLU A O 1
ATOM 2188 N N . PHE A 1 274 ? 10.672 18.649 -7.656 1.00 91.31 274 PHE A N 1
ATOM 2189 C CA . PHE A 1 274 ? 10.338 19.325 -6.409 1.00 91.31 274 PHE A CA 1
ATOM 2190 C C . PHE A 1 274 ? 11.492 19.163 -5.416 1.00 91.31 274 PHE A C 1
ATOM 2192 O O . PHE A 1 274 ? 12.290 18.236 -5.528 1.00 91.31 274 PHE A O 1
ATOM 2199 N N . ASN A 1 275 ? 11.585 20.060 -4.430 1.00 87.00 275 ASN A N 1
ATOM 2200 C CA . ASN A 1 275 ? 12.714 20.091 -3.486 1.00 87.00 275 ASN A CA 1
ATOM 2201 C C . ASN A 1 275 ? 12.890 18.774 -2.705 1.00 87.00 275 ASN A C 1
ATOM 2203 O O . ASN A 1 275 ? 13.976 18.467 -2.224 1.00 87.00 275 ASN A O 1
ATOM 2207 N N . ASP A 1 276 ? 11.806 18.020 -2.556 1.00 87.19 276 ASP A N 1
ATOM 2208 C CA . ASP A 1 276 ? 11.702 16.766 -1.824 1.00 87.19 276 ASP A CA 1
ATOM 2209 C C . ASP A 1 276 ? 11.680 15.517 -2.726 1.00 87.19 276 ASP A C 1
ATOM 2211 O O . ASP A 1 276 ? 11.507 14.403 -2.226 1.00 87.19 276 ASP A O 1
ATOM 2215 N N . ASP A 1 277 ? 11.855 15.675 -4.041 1.00 90.75 277 ASP A N 1
ATOM 2216 C CA . ASP A 1 277 ? 11.975 14.553 -4.972 1.00 90.75 277 ASP A CA 1
ATOM 2217 C C . ASP A 1 277 ? 13.399 13.958 -4.980 1.00 90.75 277 ASP A C 1
ATOM 2219 O O . ASP A 1 277 ? 14.371 14.545 -4.510 1.00 90.75 277 ASP A O 1
ATOM 2223 N N . ILE A 1 278 ? 13.526 12.748 -5.532 1.00 92.75 278 ILE A N 1
ATOM 2224 C CA . ILE A 1 278 ? 14.832 12.137 -5.824 1.00 92.75 278 ILE A CA 1
ATOM 2225 C C . ILE A 1 278 ? 15.463 12.760 -7.074 1.00 92.75 278 ILE A C 1
ATOM 2227 O O . ILE A 1 278 ? 14.746 13.194 -7.974 1.00 92.75 278 ILE A O 1
ATOM 2231 N N . ALA A 1 279 ? 16.789 12.719 -7.189 1.00 92.75 279 ALA A N 1
ATOM 2232 C CA . ALA A 1 279 ? 17.493 13.264 -8.353 1.00 92.75 279 ALA A CA 1
ATOM 2233 C C . ALA A 1 279 ? 17.219 12.465 -9.643 1.00 92.75 279 ALA A C 1
ATOM 2235 O O . ALA A 1 279 ? 17.229 13.015 -10.741 1.00 92.75 279 ALA A O 1
ATOM 2236 N N . GLU A 1 280 ? 16.957 11.161 -9.537 1.00 94.44 280 GLU A N 1
ATOM 2237 C CA . GLU A 1 280 ? 16.753 10.294 -10.693 1.00 94.44 280 GLU A CA 1
ATOM 2238 C C . GLU A 1 280 ? 15.396 10.523 -11.368 1.00 94.44 280 GLU A C 1
ATOM 2240 O O . GLU A 1 280 ? 14.338 10.244 -10.801 1.00 94.44 280 GLU A O 1
ATOM 2245 N N . GLU A 1 281 ? 15.435 10.927 -12.639 1.00 94.81 281 GLU A N 1
ATOM 2246 C CA . GLU A 1 281 ? 14.245 11.010 -13.493 1.00 94.81 281 GLU A CA 1
ATOM 2247 C C . GLU A 1 281 ? 13.612 9.635 -13.724 1.00 94.81 281 GLU A C 1
ATOM 2249 O O . GLU A 1 281 ? 12.391 9.506 -13.736 1.00 94.81 281 GLU A O 1
ATOM 2254 N N . VAL A 1 282 ? 14.437 8.595 -13.883 1.00 96.12 282 VAL A N 1
ATOM 2255 C CA . VAL A 1 282 ? 13.990 7.209 -14.051 1.00 96.12 282 VAL A CA 1
ATOM 2256 C C . VAL A 1 282 ? 14.468 6.379 -12.874 1.00 96.12 282 VAL A C 1
ATOM 2258 O O . VAL A 1 282 ? 15.672 6.215 -12.665 1.00 96.12 282 VAL A O 1
ATOM 2261 N N . ASN A 1 283 ? 13.520 5.787 -12.155 1.00 96.38 283 ASN A N 1
ATOM 2262 C CA . ASN A 1 283 ? 13.803 4.831 -11.094 1.00 96.38 283 ASN A CA 1
ATOM 2263 C C . ASN A 1 283 ? 13.022 3.531 -11.304 1.00 96.38 283 ASN A C 1
ATOM 2265 O O . ASN A 1 283 ? 11.911 3.532 -11.829 1.00 96.38 283 ASN A O 1
ATOM 2269 N N . TYR A 1 284 ? 13.626 2.421 -10.893 1.00 96.25 284 TYR A N 1
ATOM 2270 C CA . TYR A 1 284 ? 13.046 1.082 -10.936 1.00 96.25 284 TYR A CA 1
ATOM 2271 C C . TYR A 1 284 ? 12.687 0.642 -9.527 1.00 96.25 284 TYR A C 1
ATOM 2273 O O . TYR A 1 284 ? 13.434 0.909 -8.587 1.00 96.25 284 TYR A O 1
ATOM 2281 N N . VAL A 1 285 ? 11.572 -0.058 -9.380 1.00 95.31 285 VAL A N 1
ATOM 2282 C CA . VAL A 1 285 ? 11.082 -0.519 -8.083 1.00 95.31 285 VAL A CA 1
ATOM 2283 C C . VAL A 1 285 ? 11.313 -2.020 -7.964 1.00 95.31 285 VAL A C 1
ATOM 2285 O O . VAL A 1 285 ? 10.985 -2.777 -8.873 1.00 95.31 285 VAL A O 1
ATOM 2288 N N . LEU A 1 286 ? 11.891 -2.440 -6.839 1.00 95.50 286 LEU A N 1
ATOM 2289 C CA . LEU A 1 286 ? 11.889 -3.831 -6.401 1.00 95.50 286 LEU A CA 1
ATOM 2290 C C . LEU A 1 286 ? 10.873 -3.993 -5.275 1.00 95.50 286 LEU A C 1
ATOM 2292 O O . LEU A 1 286 ? 10.961 -3.330 -4.233 1.00 95.50 286 LEU A O 1
ATOM 2296 N N . ASP A 1 287 ? 9.921 -4.882 -5.489 1.00 93.62 287 ASP A N 1
ATOM 2297 C CA . ASP A 1 287 ? 8.835 -5.201 -4.582 1.00 93.62 287 ASP A CA 1
ATOM 2298 C C . ASP A 1 287 ? 9.071 -6.516 -3.831 1.00 93.62 287 ASP A C 1
ATOM 2300 O O . ASP A 1 287 ? 9.902 -7.338 -4.219 1.00 93.62 287 ASP A O 1
ATOM 2304 N N . ASP A 1 288 ? 8.399 -6.697 -2.696 1.00 93.06 288 ASP A N 1
ATOM 2305 C CA . ASP A 1 288 ? 8.323 -8.005 -2.043 1.00 93.06 288 ASP A CA 1
ATOM 2306 C C . ASP A 1 288 ? 7.162 -8.852 -2.591 1.00 93.06 288 ASP A C 1
ATOM 2308 O O . ASP A 1 288 ? 6.510 -8.498 -3.569 1.00 93.06 288 ASP A O 1
ATOM 2312 N N . HIS A 1 289 ? 6.910 -10.012 -1.982 1.00 91.50 289 HIS A N 1
ATOM 2313 C CA . HIS A 1 289 ? 5.939 -10.993 -2.481 1.00 91.50 289 HIS A CA 1
ATOM 2314 C C . HIS A 1 289 ? 4.479 -10.525 -2.455 1.00 91.50 289 HIS A C 1
ATOM 2316 O O . HIS A 1 289 ? 3.659 -11.155 -3.115 1.00 91.50 289 HIS A O 1
ATOM 2322 N N . ILE A 1 290 ? 4.158 -9.451 -1.726 1.00 89.88 290 ILE A N 1
ATOM 2323 C CA . ILE A 1 290 ? 2.827 -8.815 -1.719 1.00 89.88 290 ILE A CA 1
ATOM 2324 C C . ILE A 1 290 ? 2.819 -7.475 -2.475 1.00 89.88 290 ILE A C 1
ATOM 2326 O O . ILE A 1 290 ? 1.840 -6.736 -2.418 1.00 89.88 290 ILE A O 1
ATOM 2330 N N . GLY A 1 291 ? 3.905 -7.130 -3.176 1.00 91.50 291 GLY A N 1
ATOM 2331 C CA . GLY A 1 291 ? 3.995 -5.910 -3.979 1.00 91.50 291 GLY A CA 1
ATOM 2332 C C . GLY A 1 291 ? 4.456 -4.665 -3.210 1.00 91.50 291 GLY A C 1
ATOM 2333 O O . GLY A 1 291 ? 4.350 -3.550 -3.724 1.00 91.50 291 GLY A O 1
ATOM 2334 N N . SER A 1 292 ? 4.953 -4.795 -1.974 1.00 94.44 292 SER A N 1
ATOM 2335 C CA . SER A 1 292 ? 5.432 -3.637 -1.206 1.00 94.44 292 SER A CA 1
ATOM 2336 C C . SER A 1 292 ? 6.761 -3.133 -1.750 1.00 94.44 292 SER A C 1
ATOM 2338 O O . SER A 1 292 ? 7.704 -3.903 -1.901 1.00 94.44 292 SER A O 1
ATOM 2340 N N . SER A 1 293 ? 6.879 -1.827 -2.004 1.00 95.25 293 SER A N 1
ATOM 2341 C CA . SER A 1 293 ? 8.089 -1.229 -2.581 1.00 95.25 293 SER A CA 1
ATOM 2342 C C . SER A 1 293 ? 9.250 -1.217 -1.578 1.00 95.25 293 SER A C 1
ATOM 2344 O O . SER A 1 293 ? 9.344 -0.324 -0.735 1.00 95.25 293 SER A O 1
ATOM 2346 N N . THR A 1 294 ? 10.172 -2.174 -1.697 1.00 95.00 294 THR A N 1
ATOM 2347 C CA . THR A 1 294 ? 11.296 -2.351 -0.756 1.00 95.00 294 THR A CA 1
ATOM 2348 C C . THR A 1 294 ? 12.560 -1.592 -1.147 1.00 95.00 294 THR A C 1
ATOM 2350 O O . THR A 1 294 ? 13.327 -1.170 -0.285 1.00 95.00 294 THR A O 1
ATOM 2353 N N . THR A 1 295 ? 12.831 -1.418 -2.440 1.00 95.44 295 THR A N 1
ATOM 2354 C CA . THR A 1 295 ? 14.049 -0.742 -2.917 1.00 95.44 295 THR A CA 1
ATOM 2355 C C . THR A 1 295 ? 13.774 0.005 -4.212 1.00 95.44 295 THR A C 1
ATOM 2357 O O . THR A 1 295 ? 13.164 -0.552 -5.125 1.00 95.44 295 THR A O 1
ATOM 2360 N N . ARG A 1 296 ? 14.258 1.248 -4.313 1.00 96.62 296 ARG A N 1
ATOM 2361 C CA . ARG A 1 296 ? 14.339 1.972 -5.589 1.00 96.62 296 ARG A CA 1
ATOM 2362 C C . ARG A 1 296 ? 15.754 1.914 -6.144 1.00 96.62 296 ARG A C 1
ATOM 2364 O O . ARG A 1 296 ? 16.727 2.103 -5.413 1.00 96.62 296 ARG A O 1
ATOM 2371 N N . LEU A 1 297 ? 15.869 1.645 -7.439 1.00 96.19 297 LEU A N 1
ATOM 2372 C CA . LEU A 1 297 ? 17.132 1.567 -8.162 1.00 96.19 297 LEU A CA 1
ATOM 2373 C C . LEU A 1 297 ? 17.223 2.647 -9.238 1.00 96.19 297 LEU A C 1
ATOM 2375 O O . LEU A 1 297 ? 16.248 2.917 -9.934 1.00 96.19 297 LEU A O 1
ATOM 2379 N N . GLY A 1 298 ? 18.419 3.197 -9.430 1.00 95.12 298 GLY A N 1
ATOM 2380 C CA . GLY A 1 298 ? 18.730 4.040 -10.582 1.00 95.12 298 GLY A CA 1
ATOM 2381 C C . GLY A 1 298 ? 18.945 3.211 -11.848 1.00 95.12 298 GLY A C 1
ATOM 2382 O O . GLY A 1 298 ? 19.060 1.983 -11.805 1.00 95.12 298 GLY A O 1
ATOM 2383 N N . ALA A 1 299 ? 19.083 3.883 -12.992 1.00 91.06 299 ALA A N 1
ATOM 2384 C CA . ALA A 1 299 ? 19.230 3.235 -14.302 1.00 91.06 299 ALA A CA 1
ATOM 2385 C C . ALA A 1 299 ? 20.422 2.260 -14.419 1.00 91.06 299 ALA A C 1
ATOM 2387 O O . ALA A 1 299 ? 20.403 1.348 -15.242 1.00 91.06 299 ALA A O 1
ATOM 2388 N N . THR A 1 300 ? 21.450 2.409 -13.580 1.00 89.31 300 THR A N 1
ATOM 2389 C CA . THR A 1 300 ? 22.640 1.536 -13.552 1.00 89.31 300 THR A CA 1
ATOM 2390 C C . THR A 1 300 ? 22.543 0.394 -12.524 1.00 89.31 300 THR A C 1
ATOM 2392 O O . THR A 1 300 ? 23.496 -0.377 -12.336 1.00 89.31 300 THR A O 1
ATOM 2395 N N . GLY A 1 301 ? 21.412 0.284 -11.816 1.00 90.38 301 GLY A N 1
ATOM 2396 C CA . GLY A 1 301 ? 21.222 -0.632 -10.690 1.00 90.38 301 GLY A CA 1
ATOM 2397 C C . GLY A 1 301 ? 21.941 -0.197 -9.403 1.00 90.38 301 GLY A C 1
ATOM 2398 O O . GLY A 1 301 ? 22.268 -1.045 -8.560 1.00 90.38 301 GLY A O 1
ATOM 2399 N N . SER A 1 302 ? 22.266 1.093 -9.267 1.00 92.06 302 SER A N 1
ATOM 2400 C CA . SER A 1 302 ? 22.593 1.720 -7.979 1.00 92.06 302 SER A CA 1
ATOM 2401 C C . SER A 1 302 ? 21.346 1.765 -7.096 1.00 92.06 302 SER A C 1
ATOM 2403 O O . SER A 1 302 ? 20.242 1.914 -7.607 1.00 92.06 302 SER A O 1
ATOM 2405 N N . VAL A 1 303 ? 21.513 1.604 -5.784 1.00 93.62 303 VAL A N 1
ATOM 2406 C CA . VAL A 1 303 ? 20.410 1.751 -4.824 1.00 93.62 303 VAL A CA 1
ATOM 2407 C C . VAL A 1 303 ? 20.196 3.241 -4.574 1.00 93.62 303 VAL A C 1
ATOM 2409 O O . VAL A 1 303 ? 21.155 3.919 -4.218 1.00 93.62 303 VAL A O 1
ATOM 2412 N N . ILE A 1 304 ? 18.970 3.721 -4.782 1.00 95.31 304 ILE A N 1
ATOM 2413 C CA . ILE A 1 304 ? 18.538 5.092 -4.463 1.00 95.31 304 ILE A CA 1
ATOM 2414 C C . ILE A 1 304 ? 18.078 5.130 -3.007 1.00 95.31 304 ILE A C 1
ATOM 2416 O O . ILE A 1 304 ? 18.591 5.898 -2.201 1.00 95.31 304 ILE A O 1
ATOM 2420 N N . ASP A 1 305 ? 17.144 4.245 -2.655 1.00 94.75 305 ASP A N 1
ATOM 2421 C CA . ASP A 1 305 ? 16.657 4.094 -1.289 1.00 94.75 305 ASP A CA 1
ATOM 2422 C C . ASP A 1 305 ? 16.163 2.683 -0.988 1.00 94.75 305 ASP A C 1
ATOM 2424 O O . ASP A 1 305 ? 15.946 1.858 -1.883 1.00 94.75 305 ASP A O 1
ATOM 2428 N N . ARG A 1 306 ? 15.999 2.434 0.312 1.00 94.00 306 ARG A N 1
ATOM 2429 C CA . ARG A 1 306 ? 15.451 1.218 0.896 1.00 94.00 306 ARG A CA 1
ATOM 2430 C C . ARG A 1 306 ? 14.318 1.552 1.855 1.00 94.00 306 ARG A C 1
ATOM 2432 O O . ARG A 1 306 ? 14.319 2.597 2.512 1.00 94.00 306 ARG A O 1
ATOM 2439 N N . GLN A 1 307 ? 13.386 0.617 1.954 1.00 94.81 307 GLN A N 1
ATOM 2440 C CA . GLN A 1 307 ? 12.281 0.638 2.894 1.00 94.81 307 GLN A CA 1
ATOM 2441 C C . GLN A 1 307 ? 11.943 -0.786 3.333 1.00 94.81 307 GLN A C 1
ATOM 2443 O O . GLN A 1 307 ? 11.919 -1.707 2.517 1.00 94.81 307 GLN A O 1
ATOM 2448 N N . GLU A 1 308 ? 11.642 -0.947 4.615 1.00 95.25 308 GLU A N 1
ATOM 2449 C CA . GLU A 1 308 ? 11.075 -2.172 5.173 1.00 95.25 308 GLU A CA 1
ATOM 2450 C C . GLU A 1 308 ? 9.830 -1.851 5.993 1.00 95.25 308 GLU A C 1
ATOM 2452 O O . GLU A 1 308 ? 9.656 -0.734 6.487 1.00 95.25 308 GLU A O 1
ATOM 2457 N N . PHE A 1 309 ? 8.958 -2.848 6.117 1.00 95.44 309 PHE A N 1
ATOM 2458 C CA . PHE A 1 309 ? 7.651 -2.709 6.735 1.00 95.44 309 PHE A CA 1
ATOM 2459 C C . PHE A 1 309 ? 7.503 -3.677 7.908 1.00 95.44 309 PHE A C 1
ATOM 2461 O O . PHE A 1 309 ? 7.920 -4.839 7.852 1.00 95.44 309 PHE A O 1
ATOM 2468 N N . TYR A 1 310 ? 6.843 -3.203 8.956 1.00 95.81 310 TYR A N 1
ATOM 2469 C CA . TYR A 1 310 ? 6.100 -4.049 9.874 1.00 95.81 310 TYR A CA 1
ATOM 2470 C C . TYR A 1 310 ? 4.946 -4.745 9.133 1.00 95.81 310 TYR A C 1
ATOM 2472 O O . TYR A 1 310 ? 4.498 -4.238 8.104 1.00 95.81 310 TYR A O 1
ATOM 2480 N N . PRO A 1 311 ? 4.406 -5.862 9.658 1.00 96.19 311 PRO A N 1
ATOM 2481 C CA . PRO A 1 311 ? 3.424 -6.676 8.934 1.00 96.19 311 PRO A CA 1
ATOM 2482 C C . PRO A 1 311 ? 2.226 -5.903 8.373 1.00 96.19 311 PRO A C 1
ATOM 2484 O O . PRO A 1 311 ? 1.886 -6.065 7.213 1.00 96.19 311 PRO A O 1
ATOM 2487 N N . PHE A 1 312 ? 1.631 -5.011 9.167 1.00 96.19 312 PHE A N 1
ATOM 2488 C CA . PHE A 1 312 ? 0.456 -4.219 8.781 1.00 96.19 312 PHE A CA 1
ATOM 2489 C C . PHE A 1 312 ? 0.794 -2.930 7.999 1.00 96.19 312 PHE A C 1
ATOM 2491 O O . PHE A 1 312 ? -0.058 -2.060 7.828 1.00 96.19 312 PHE A O 1
ATOM 2498 N N . GLY A 1 313 ? 2.030 -2.786 7.516 1.00 94.19 313 GLY A N 1
ATOM 2499 C CA . GLY A 1 313 ? 2.425 -1.730 6.581 1.00 94.19 313 GLY A CA 1
ATOM 2500 C C . GLY A 1 313 ? 3.015 -0.462 7.196 1.00 94.19 313 GLY A C 1
ATOM 2501 O O . GLY A 1 313 ? 3.377 0.444 6.451 1.00 94.19 313 GLY A O 1
ATOM 2502 N N . ASP A 1 314 ? 3.152 -0.381 8.525 1.00 91.44 314 ASP A N 1
ATOM 2503 C CA . ASP A 1 314 ? 3.971 0.673 9.142 1.00 91.44 314 ASP A CA 1
ATOM 2504 C C . ASP A 1 314 ? 5.422 0.486 8.691 1.00 91.44 314 ASP A C 1
ATOM 2506 O O . ASP A 1 314 ? 5.915 -0.639 8.632 1.00 91.44 314 ASP A O 1
ATOM 2510 N N . THR A 1 315 ? 6.144 1.567 8.432 1.00 92.88 315 THR A N 1
ATOM 2511 C CA . THR A 1 315 ? 7.560 1.485 8.067 1.00 92.88 315 THR A CA 1
ATOM 2512 C C . THR A 1 315 ? 8.397 1.117 9.298 1.00 92.88 315 THR A C 1
ATOM 2514 O O . THR A 1 315 ? 8.291 1.757 10.341 1.00 92.88 315 THR A O 1
ATOM 2517 N N . SER A 1 316 ? 9.233 0.079 9.202 1.00 92.44 316 SER A N 1
ATOM 2518 C CA . SER A 1 316 ? 10.202 -0.279 10.256 1.00 92.44 316 SER A CA 1
ATOM 2519 C C . SER A 1 316 ? 11.561 0.381 10.042 1.00 92.44 316 SER A C 1
ATOM 2521 O O . SER A 1 316 ? 12.326 0.575 10.986 1.00 92.44 316 SER A O 1
ATOM 2523 N N . LEU A 1 317 ? 11.862 0.731 8.792 1.00 91.94 317 LEU A N 1
ATOM 2524 C CA . LEU A 1 317 ? 13.118 1.319 8.361 1.00 91.94 317 LEU A CA 1
ATOM 2525 C C . LEU A 1 317 ? 12.919 2.030 7.024 1.00 91.94 317 LEU A C 1
ATOM 2527 O O . LEU A 1 317 ? 12.264 1.492 6.130 1.00 91.94 317 LEU A O 1
ATOM 2531 N N . ARG A 1 318 ? 13.534 3.203 6.854 1.00 92.00 318 ARG A N 1
ATOM 2532 C CA . ARG A 1 318 ? 13.594 3.907 5.567 1.00 92.00 318 ARG A CA 1
ATOM 2533 C C . ARG A 1 318 ? 14.870 4.722 5.402 1.00 92.00 318 ARG A C 1
ATOM 2535 O O . ARG A 1 318 ? 15.410 5.234 6.379 1.00 92.00 318 ARG A O 1
ATOM 2542 N N . THR A 1 319 ? 15.298 4.894 4.152 1.00 92.19 319 THR A N 1
ATOM 2543 C CA . THR A 1 319 ? 16.395 5.809 3.783 1.00 92.19 319 THR A CA 1
ATOM 2544 C C . THR A 1 319 ? 15.937 6.999 2.932 1.00 92.19 319 THR A C 1
ATOM 2546 O O . THR A 1 319 ? 16.737 7.874 2.623 1.00 92.19 319 THR A O 1
ATOM 2549 N N . TYR A 1 320 ? 14.673 7.032 2.498 1.00 91.12 320 TYR A N 1
ATOM 2550 C CA . TYR A 1 320 ? 14.142 8.107 1.655 1.00 91.12 320 TYR A CA 1
ATOM 2551 C C . TYR A 1 320 ? 13.632 9.281 2.495 1.00 91.12 320 TYR A C 1
ATOM 2553 O O . TYR A 1 320 ? 13.048 9.073 3.561 1.00 91.12 320 TYR A O 1
ATOM 2561 N N . SER A 1 321 ? 13.740 10.499 1.959 1.00 88.00 321 SER A N 1
ATOM 2562 C CA . SER A 1 321 ? 13.062 11.683 2.509 1.00 88.00 321 SER A CA 1
ATOM 2563 C C . SER A 1 321 ? 11.567 11.667 2.186 1.00 88.00 321 SER A C 1
ATOM 2565 O O . SER A 1 321 ? 10.751 11.735 3.102 1.00 88.00 321 SER A O 1
ATOM 2567 N N . LYS A 1 322 ? 11.214 11.463 0.905 1.00 89.19 322 LYS A N 1
ATOM 2568 C CA . LYS A 1 322 ? 9.835 11.288 0.419 1.00 89.19 322 LYS A CA 1
ATOM 2569 C C . LYS A 1 322 ? 9.716 10.099 -0.532 1.00 89.19 322 LYS A C 1
ATOM 2571 O O . LYS A 1 322 ? 10.545 9.889 -1.422 1.00 89.19 322 LYS A O 1
ATOM 2576 N N . LYS A 1 323 ? 8.647 9.326 -0.351 1.00 92.94 323 LYS A N 1
ATOM 2577 C CA . LYS A 1 323 ? 8.251 8.226 -1.231 1.00 92.94 323 LYS A CA 1
ATOM 2578 C C . LYS A 1 323 ? 6.744 8.058 -1.142 1.00 92.94 323 LYS A C 1
ATOM 2580 O O . LYS A 1 323 ? 6.212 7.888 -0.056 1.00 92.94 323 LYS A O 1
ATOM 2585 N N . ARG A 1 324 ? 6.049 8.133 -2.274 1.00 93.44 324 ARG A N 1
ATOM 2586 C CA . ARG A 1 324 ? 4.578 8.103 -2.295 1.00 93.44 324 ARG A CA 1
ATOM 2587 C C . ARG A 1 324 ? 4.037 6.683 -2.334 1.00 93.44 324 ARG A C 1
ATOM 2589 O O . ARG A 1 324 ? 3.203 6.330 -1.519 1.00 93.44 324 ARG A O 1
ATOM 2596 N N . TYR A 1 325 ? 4.562 5.850 -3.226 1.00 94.38 325 TYR A N 1
ATOM 2597 C CA . TYR A 1 325 ? 4.113 4.470 -3.395 1.00 94.38 325 TYR A CA 1
ATOM 2598 C C . TYR A 1 325 ? 4.949 3.509 -2.549 1.00 94.38 325 TYR A C 1
ATOM 2600 O O . TYR A 1 325 ? 6.136 3.319 -2.825 1.00 94.38 325 TYR A O 1
ATOM 2608 N N . GLN A 1 326 ? 4.339 2.947 -1.506 1.00 94.25 326 GLN A N 1
ATOM 2609 C CA . GLN A 1 326 ? 5.033 2.239 -0.428 1.00 94.25 326 GLN A CA 1
ATOM 2610 C C . GLN A 1 326 ? 4.466 0.819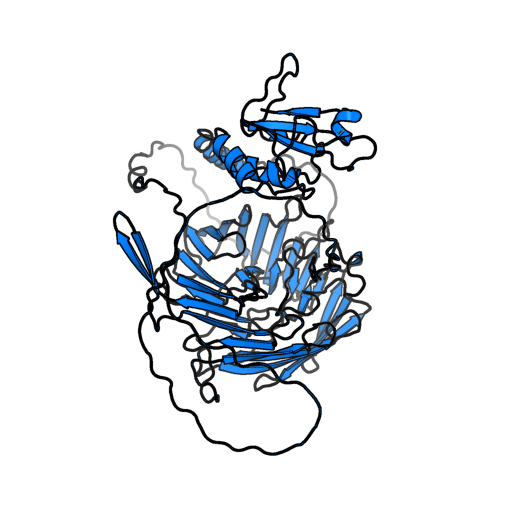 -0.235 1.00 94.25 326 GLN A C 1
ATOM 2612 O O . GLN A 1 326 ? 4.744 -0.069 -1.049 1.00 94.25 326 GLN A O 1
ATOM 2617 N N . PHE A 1 327 ? 3.694 0.599 0.833 1.00 94.25 327 PHE A N 1
ATOM 2618 C CA . PHE A 1 327 ? 3.127 -0.693 1.214 1.00 94.25 327 PHE A CA 1
ATOM 2619 C C . PHE A 1 327 ? 2.157 -1.200 0.143 1.00 94.25 327 PHE A C 1
ATOM 2621 O O . PHE A 1 327 ? 1.319 -0.434 -0.335 1.00 94.25 327 PHE A O 1
ATOM 2628 N N . ILE A 1 328 ? 2.350 -2.453 -0.288 1.00 91.56 328 ILE A N 1
ATOM 2629 C CA . ILE A 1 328 ? 1.683 -3.127 -1.420 1.00 91.56 328 ILE A CA 1
ATOM 2630 C C . ILE A 1 328 ? 1.495 -2.250 -2.678 1.00 91.56 328 ILE A C 1
ATOM 2632 O O . ILE A 1 328 ? 0.507 -2.343 -3.406 1.00 91.56 328 ILE A O 1
ATOM 2636 N N . GLY A 1 329 ? 2.428 -1.320 -2.907 1.00 91.31 329 GLY A N 1
ATOM 2637 C CA . GLY A 1 329 ? 2.418 -0.419 -4.057 1.00 91.31 329 GLY A CA 1
ATOM 2638 C C . GLY A 1 329 ? 1.373 0.701 -4.004 1.00 91.31 329 GLY A C 1
ATOM 2639 O O . GLY A 1 329 ? 1.222 1.408 -5.008 1.00 91.31 329 GLY A O 1
ATOM 2640 N N . ARG A 1 330 ? 0.686 0.893 -2.867 1.00 92.12 330 ARG A N 1
ATOM 2641 C CA . ARG A 1 330 ? -0.314 1.951 -2.645 1.00 92.12 330 ARG A CA 1
ATOM 2642 C C . ARG A 1 330 ? 0.335 3.273 -2.289 1.00 92.12 330 ARG A C 1
ATOM 2644 O O . ARG A 1 330 ? 1.423 3.317 -1.712 1.00 92.12 330 ARG A O 1
ATOM 2651 N N . GLU A 1 331 ? -0.343 4.352 -2.660 1.00 94.81 331 GLU A N 1
ATOM 2652 C CA . GLU A 1 331 ? 0.082 5.693 -2.286 1.00 94.81 331 GLU A CA 1
ATOM 2653 C C . GLU A 1 331 ? -0.196 5.935 -0.803 1.00 94.81 331 GLU A C 1
ATOM 2655 O O . GLU A 1 331 ? -1.332 5.770 -0.365 1.00 94.81 331 GLU A O 1
ATOM 2660 N N . LYS A 1 332 ? 0.824 6.360 -0.057 1.00 95.50 332 LYS A N 1
ATOM 2661 C CA . LYS A 1 332 ? 0.684 6.958 1.266 1.00 95.50 332 LYS A CA 1
ATOM 2662 C C . LYS A 1 332 ? 0.605 8.475 1.122 1.00 95.50 332 LYS A C 1
ATOM 2664 O O . LYS A 1 332 ? 1.533 9.114 0.622 1.00 95.50 332 LYS A O 1
ATOM 2669 N N . ASP A 1 333 ? -0.504 9.037 1.570 1.00 95.75 333 ASP A N 1
ATOM 2670 C CA . ASP A 1 333 ? -0.748 10.470 1.604 1.00 95.75 333 ASP A CA 1
ATOM 2671 C C . ASP A 1 333 ? 0.026 11.096 2.770 1.00 95.75 333 ASP A C 1
ATOM 2673 O O . ASP A 1 333 ? -0.239 10.798 3.933 1.00 95.75 333 ASP A O 1
ATOM 2677 N N . ALA A 1 334 ? 1.008 11.950 2.468 1.00 92.12 334 ALA A N 1
ATOM 2678 C CA . ALA A 1 334 ? 1.917 12.513 3.470 1.00 92.12 334 ALA A CA 1
ATOM 2679 C C . ALA A 1 334 ? 1.192 13.394 4.505 1.00 92.12 334 ALA A C 1
ATOM 2681 O O . ALA A 1 334 ? 1.553 13.400 5.678 1.00 92.12 334 ALA A O 1
ATOM 2682 N N . GLU A 1 335 ? 0.146 14.101 4.080 1.00 93.38 335 GLU A N 1
ATOM 2683 C CA . GLU A 1 335 ? -0.687 14.951 4.927 1.00 93.38 335 GLU A CA 1
ATOM 2684 C C . GLU A 1 335 ? -1.436 14.156 6.008 1.00 93.38 335 GLU A C 1
ATOM 2686 O O . GLU A 1 335 ? -1.505 14.559 7.173 1.00 93.38 335 GLU A O 1
ATOM 2691 N N . SER A 1 336 ? -1.982 12.995 5.640 1.00 94.38 336 SER A N 1
ATOM 2692 C CA . SER A 1 336 ? -2.884 12.218 6.491 1.00 94.38 336 SER A CA 1
ATOM 2693 C C . SER A 1 336 ? -2.210 10.996 7.123 1.00 94.38 336 SER A C 1
ATOM 2695 O O . SER A 1 336 ? -2.709 10.471 8.119 1.00 94.38 336 SER A O 1
ATOM 2697 N N . GLY A 1 337 ? -1.082 10.546 6.573 1.00 93.38 337 GLY A N 1
ATOM 2698 C CA . GLY A 1 337 ? -0.427 9.289 6.928 1.00 93.38 337 GLY A CA 1
ATOM 2699 C C . GLY A 1 337 ? -1.185 8.041 6.457 1.00 93.38 337 GLY A C 1
ATOM 2700 O O . GLY A 1 337 ? -0.752 6.926 6.751 1.00 93.38 337 GLY A O 1
ATOM 2701 N N . LEU A 1 338 ? -2.302 8.209 5.742 1.00 95.94 338 LEU A N 1
ATOM 2702 C CA . LEU A 1 338 ? -3.166 7.127 5.279 1.00 95.94 338 LEU A CA 1
ATOM 2703 C C . LEU A 1 338 ? -2.717 6.608 3.916 1.00 95.94 338 LEU A C 1
ATOM 2705 O O . LEU A 1 338 ? -2.224 7.360 3.077 1.00 95.94 338 LEU A O 1
ATOM 2709 N N . HIS A 1 339 ? -2.948 5.324 3.669 1.00 95.62 339 HIS A N 1
ATOM 2710 C CA . HIS A 1 339 ? -2.788 4.735 2.348 1.00 95.62 339 HIS A CA 1
ATOM 2711 C C . HIS A 1 339 ? -4.104 4.811 1.573 1.00 95.62 339 HIS A C 1
ATOM 2713 O O . HIS A 1 339 ? -5.144 4.372 2.069 1.00 95.62 339 HIS A O 1
ATOM 2719 N N . TYR A 1 340 ? -4.057 5.327 0.345 1.00 95.75 340 TYR A N 1
ATOM 2720 C CA . TYR A 1 340 ? -5.205 5.336 -0.555 1.00 95.75 340 TYR A CA 1
ATOM 2721 C C . TYR A 1 340 ? -5.379 3.964 -1.215 1.00 95.75 340 TYR A C 1
ATOM 2723 O O . TYR A 1 340 ? -4.518 3.502 -1.971 1.00 95.75 340 TYR A O 1
ATOM 2731 N N . TRP A 1 341 ? -6.513 3.318 -0.943 1.00 89.56 341 TRP A N 1
ATOM 2732 C CA . TRP A 1 341 ? -6.800 1.944 -1.354 1.00 89.56 341 TRP A CA 1
ATOM 2733 C C . TRP A 1 341 ? -7.847 1.834 -2.462 1.00 89.56 341 TRP A C 1
ATOM 2735 O O . TRP A 1 341 ? -8.418 0.772 -2.654 1.00 89.56 341 TRP A O 1
ATOM 2745 N N . SER A 1 342 ? -8.090 2.911 -3.213 1.00 88.12 342 SER A N 1
ATOM 2746 C CA . SER A 1 342 ? -9.233 3.066 -4.125 1.00 88.12 342 SER A CA 1
ATOM 2747 C C . SER A 1 342 ? -10.558 3.301 -3.394 1.00 88.12 342 SER A C 1
ATOM 2749 O O . SER A 1 342 ? -10.979 4.455 -3.295 1.00 88.12 342 SER A O 1
ATOM 2751 N N . ALA A 1 343 ? -11.193 2.259 -2.846 1.00 87.94 343 ALA A N 1
ATOM 2752 C CA . ALA A 1 343 ? -12.516 2.390 -2.229 1.00 87.94 343 ALA A CA 1
ATOM 2753 C C . ALA A 1 343 ? -12.486 2.960 -0.805 1.00 87.94 343 ALA A C 1
ATOM 2755 O O . ALA A 1 343 ? -13.456 3.581 -0.372 1.00 87.94 343 ALA A O 1
ATOM 2756 N N . ARG A 1 344 ? -11.383 2.748 -0.078 1.00 95.00 344 ARG A N 1
ATOM 2757 C CA . ARG A 1 344 ? -11.204 3.171 1.317 1.00 95.00 344 ARG A CA 1
ATOM 2758 C C . ARG A 1 344 ? -9.805 3.727 1.565 1.00 95.00 344 ARG A C 1
ATOM 2760 O O . ARG A 1 344 ? -8.908 3.621 0.728 1.00 95.00 344 ARG A O 1
ATOM 2767 N N . TYR A 1 345 ? -9.629 4.299 2.751 1.00 97.56 345 TYR A N 1
ATOM 2768 C CA . TYR A 1 345 ? -8.340 4.740 3.271 1.00 97.56 345 TYR A CA 1
ATOM 2769 C C . TYR A 1 345 ? -7.890 3.817 4.404 1.00 97.56 345 TYR A C 1
ATOM 2771 O O . TYR A 1 345 ? -8.655 3.521 5.326 1.00 97.56 345 TYR A O 1
ATOM 2779 N N . TYR A 1 346 ? -6.647 3.351 4.322 1.00 97.31 346 TYR A N 1
ATOM 2780 C CA . TYR A 1 346 ? -6.060 2.411 5.270 1.00 97.31 346 TYR A CA 1
ATOM 2781 C C . TYR A 1 346 ? -5.057 3.105 6.192 1.00 97.31 346 TYR A C 1
ATOM 2783 O O . TYR A 1 346 ? -4.174 3.835 5.737 1.00 97.31 346 TYR A O 1
ATOM 2791 N N . SER A 1 347 ? -5.171 2.851 7.495 1.00 95.62 347 SER A N 1
ATOM 2792 C CA . SER A 1 347 ? -4.233 3.337 8.501 1.00 95.62 347 SER A CA 1
ATOM 2793 C C . SER A 1 347 ? -3.361 2.186 8.992 1.00 95.62 347 SER A C 1
ATOM 2795 O O . SER A 1 347 ? -3.794 1.355 9.792 1.00 95.62 347 SER A O 1
ATOM 2797 N N . SER A 1 348 ? -2.109 2.154 8.534 1.00 93.75 348 SER A N 1
ATOM 2798 C CA . SER A 1 348 ? -1.147 1.108 8.898 1.00 93.75 348 SER A CA 1
ATOM 2799 C C . SER A 1 348 ? -0.884 1.038 10.400 1.00 93.75 348 SER A C 1
ATOM 2801 O O . SER A 1 348 ? -0.783 -0.054 10.958 1.00 93.75 348 SER A O 1
ATOM 2803 N N . TRP A 1 349 ? -0.861 2.186 11.082 1.00 91.19 349 TRP A N 1
ATOM 2804 C CA . TRP A 1 349 ? -0.578 2.219 12.514 1.00 91.19 349 TRP A CA 1
ATOM 2805 C C . TRP A 1 349 ? -1.754 1.723 13.359 1.00 91.19 349 TRP A C 1
ATOM 2807 O O . TRP A 1 349 ? -1.537 1.132 14.421 1.00 91.19 349 TRP A O 1
ATOM 2817 N N . MET A 1 350 ? -2.983 1.950 12.878 1.00 94.62 350 MET A N 1
ATOM 2818 C CA . MET A 1 350 ? -4.214 1.411 13.465 1.00 94.62 350 MET A CA 1
ATOM 2819 C C . MET A 1 350 ? -4.472 -0.027 13.004 1.00 94.62 350 MET A C 1
ATOM 2821 O O . MET A 1 350 ? -5.368 -0.673 13.537 1.00 94.62 350 MET A O 1
ATOM 2825 N N . CYS A 1 351 ? -3.709 -0.510 12.014 1.00 95.38 351 CYS A N 1
ATOM 2826 C CA . CYS A 1 351 ? -3.850 -1.828 11.400 1.00 95.38 351 CYS A CA 1
ATOM 2827 C C . CYS A 1 351 ? -5.263 -2.083 10.833 1.00 95.38 351 CYS A C 1
ATOM 2829 O O . CYS A 1 351 ? -5.742 -3.215 10.846 1.00 95.38 351 CYS A O 1
ATOM 2831 N N . ARG A 1 352 ? -5.961 -1.030 10.376 1.00 96.50 352 ARG A N 1
ATOM 2832 C CA . ARG A 1 352 ? -7.355 -1.115 9.903 1.00 96.50 352 ARG A CA 1
ATOM 2833 C C . ARG A 1 352 ? -7.730 0.003 8.928 1.00 96.50 352 ARG A C 1
ATOM 2835 O O . ARG A 1 352 ? -7.063 1.040 8.868 1.00 96.50 352 ARG A O 1
ATOM 2842 N N . PHE A 1 353 ? -8.816 -0.195 8.183 1.00 97.94 353 PHE A N 1
ATOM 2843 C CA . PHE A 1 353 ? -9.445 0.875 7.401 1.00 97.94 353 PHE A CA 1
ATOM 2844 C C . PHE A 1 353 ? -10.158 1.884 8.308 1.00 97.94 353 PHE A C 1
ATOM 2846 O O . PHE A 1 353 ? -10.581 1.543 9.410 1.00 97.94 353 PHE A O 1
ATOM 2853 N N . ILE A 1 354 ? -10.301 3.127 7.841 1.00 97.69 354 ILE A N 1
ATOM 2854 C CA . ILE A 1 354 ? -10.953 4.207 8.607 1.00 97.69 354 ILE A CA 1
ATOM 2855 C C . ILE A 1 354 ? -12.436 4.417 8.251 1.00 97.69 354 ILE A C 1
ATOM 2857 O O . ILE A 1 354 ? -13.063 5.350 8.746 1.00 97.69 354 ILE A O 1
ATOM 2861 N N . SER A 1 355 ? -12.988 3.559 7.394 1.00 97.56 355 SER A N 1
ATOM 2862 C CA . SER A 1 355 ? -14.403 3.520 7.022 1.00 97.56 355 SER A CA 1
ATOM 2863 C C . SER A 1 355 ? -14.876 2.077 6.825 1.00 97.56 355 SER A C 1
ATOM 2865 O O . SER A 1 355 ? -14.070 1.155 6.630 1.00 97.56 355 SER A O 1
ATOM 2867 N N . VAL A 1 356 ? -16.191 1.886 6.907 1.00 95.75 356 VAL A N 1
ATOM 2868 C CA . VAL A 1 356 ? -16.853 0.583 6.772 1.00 95.75 356 VAL A CA 1
ATOM 2869 C C . VAL A 1 356 ? -16.672 0.019 5.359 1.00 95.75 356 VAL A C 1
ATOM 2871 O O . VAL A 1 356 ? -16.796 0.730 4.363 1.00 95.75 356 VAL A O 1
ATOM 2874 N N . ASP A 1 357 ? -16.390 -1.281 5.262 1.00 93.50 357 ASP A N 1
ATOM 2875 C CA . ASP A 1 357 ? -16.391 -2.004 3.990 1.00 93.50 357 ASP A CA 1
ATOM 2876 C C . ASP A 1 357 ? -17.800 -2.035 3.378 1.00 93.50 357 ASP A C 1
ATOM 2878 O O . ASP A 1 357 ? -18.750 -2.525 3.996 1.00 93.50 357 ASP A O 1
ATOM 2882 N N . LYS A 1 358 ? -17.938 -1.604 2.120 1.00 89.62 358 LYS A N 1
ATOM 2883 C CA . LYS A 1 358 ? -19.212 -1.677 1.382 1.00 89.62 358 LYS A CA 1
ATOM 2884 C C . LYS A 1 358 ? -19.683 -3.124 1.186 1.00 89.62 358 LYS A C 1
ATOM 2886 O O . LYS A 1 358 ? -20.874 -3.373 0.996 1.00 89.62 358 LYS A O 1
ATOM 2891 N N . MET A 1 359 ? -18.765 -4.084 1.262 1.00 87.69 359 MET A N 1
ATOM 2892 C CA . MET A 1 359 ? -19.004 -5.522 1.206 1.00 87.69 359 MET A CA 1
ATOM 2893 C C . MET A 1 359 ? -18.980 -6.201 2.583 1.00 87.69 359 MET A C 1
ATOM 2895 O O . MET A 1 359 ? -19.062 -7.428 2.629 1.00 87.69 359 MET A O 1
ATOM 2899 N N . ALA A 1 360 ? -18.964 -5.461 3.702 1.00 89.94 360 ALA A N 1
ATOM 2900 C CA . ALA A 1 360 ? -18.890 -6.028 5.060 1.00 89.94 360 ALA A CA 1
ATOM 2901 C C . ALA A 1 360 ? -19.923 -7.139 5.325 1.00 89.94 360 ALA A C 1
ATOM 2903 O O . ALA A 1 360 ? -19.628 -8.131 5.987 1.00 89.94 360 ALA A O 1
ATOM 2904 N N . SER A 1 361 ? -21.128 -7.027 4.756 1.00 87.50 361 SER A N 1
ATOM 2905 C CA . SER A 1 361 ? -22.179 -8.052 4.878 1.00 87.50 361 SER A CA 1
ATOM 2906 C C . SER A 1 361 ? -21.798 -9.417 4.284 1.00 87.50 361 SER A C 1
ATOM 2908 O O . SER A 1 361 ? -22.289 -10.445 4.749 1.00 87.50 361 SER A O 1
ATOM 2910 N N . SER A 1 362 ? -20.902 -9.446 3.293 1.00 87.88 362 SER A N 1
ATOM 2911 C CA . SER A 1 362 ? -20.348 -10.680 2.716 1.00 87.88 362 SER A CA 1
ATOM 2912 C C . SER A 1 362 ? -19.293 -11.323 3.624 1.00 87.88 362 SER A C 1
ATOM 2914 O O . SER A 1 362 ? -19.011 -12.513 3.496 1.00 87.88 362 SER A O 1
ATOM 2916 N N . TYR A 1 363 ? -18.770 -10.559 4.587 1.00 85.12 363 TYR A N 1
ATOM 2917 C CA . TYR A 1 363 ? -17.706 -10.939 5.513 1.00 85.12 363 TYR A CA 1
ATOM 2918 C C . TYR A 1 363 ? -18.150 -10.780 6.963 1.00 85.12 363 TYR A C 1
ATOM 2920 O O . TYR A 1 363 ? -17.401 -10.296 7.797 1.00 85.12 363 TYR A O 1
ATOM 2928 N N . ALA A 1 364 ? -19.359 -11.236 7.300 1.00 86.81 364 ALA A N 1
ATOM 2929 C CA . ALA A 1 364 ? -19.939 -11.064 8.639 1.00 86.81 364 ALA A CA 1
ATOM 2930 C C . ALA A 1 364 ? -19.121 -11.686 9.799 1.00 86.81 364 ALA A C 1
ATOM 2932 O O . ALA A 1 364 ? -19.438 -11.467 10.965 1.00 86.81 364 ALA A O 1
ATOM 2933 N N . HIS A 1 365 ? -18.097 -12.489 9.495 1.00 88.81 365 HIS A N 1
ATOM 2934 C CA . HIS A 1 365 ? -17.154 -13.050 10.467 1.00 88.81 365 HIS A CA 1
ATOM 2935 C C . HIS A 1 365 ? -15.945 -12.136 10.744 1.00 88.81 365 HIS A C 1
ATOM 2937 O O . HIS A 1 365 ? -15.153 -12.440 11.639 1.00 88.81 365 HIS A O 1
ATOM 2943 N N . LEU A 1 366 ? -15.809 -11.044 9.989 1.00 92.31 366 LEU A N 1
ATOM 2944 C CA . LEU A 1 366 ? -14.775 -10.027 10.117 1.00 92.31 366 LEU A CA 1
ATOM 2945 C C . LEU A 1 366 ? -15.381 -8.709 10.589 1.00 92.31 366 LEU A C 1
ATOM 2947 O O . LEU A 1 366 ? -16.525 -8.373 10.283 1.00 92.31 366 LEU A O 1
ATOM 2951 N N . THR A 1 367 ? -14.582 -7.933 11.313 1.00 95.19 367 THR A N 1
ATOM 2952 C CA . THR A 1 367 ? -14.879 -6.522 11.556 1.00 95.19 367 THR A CA 1
ATOM 2953 C C . THR A 1 367 ? -15.024 -5.774 10.220 1.00 95.19 367 THR A C 1
ATOM 2955 O O . THR A 1 367 ? -14.223 -6.004 9.311 1.00 95.19 367 THR A O 1
ATOM 2958 N N . PRO A 1 368 ? -15.989 -4.845 10.069 1.00 95.56 368 PRO A N 1
ATOM 2959 C CA . PRO A 1 368 ? -16.185 -4.078 8.832 1.00 95.56 368 PRO A CA 1
ATOM 2960 C C . PRO A 1 368 ? -14.986 -3.198 8.439 1.00 95.56 368 PRO A C 1
ATOM 2962 O O . PRO A 1 368 ? -14.961 -2.643 7.345 1.00 95.56 368 PRO A O 1
ATOM 2965 N N . TYR A 1 369 ? -13.987 -3.071 9.312 1.00 97.00 369 TYR A N 1
ATOM 2966 C CA . TYR A 1 369 ? -12.762 -2.301 9.092 1.00 97.00 369 TYR A CA 1
ATOM 2967 C C . TYR A 1 369 ? -11.530 -3.189 8.840 1.00 97.00 369 TYR A C 1
ATOM 2969 O O . TYR A 1 369 ? -10.402 -2.691 8.869 1.00 97.00 369 TYR A O 1
ATOM 2977 N N . ASN A 1 370 ? -11.723 -4.503 8.677 1.00 94.50 370 ASN A N 1
ATOM 2978 C CA . ASN A 1 370 ? -10.643 -5.482 8.610 1.00 94.50 370 ASN A CA 1
ATOM 2979 C C . ASN A 1 370 ? -9.706 -5.239 7.421 1.00 94.50 370 ASN A C 1
ATOM 2981 O O . ASN A 1 370 ? -10.142 -4.819 6.354 1.00 94.50 370 ASN A O 1
ATOM 2985 N N . TYR A 1 371 ? -8.422 -5.539 7.616 1.00 94.50 371 TYR A N 1
ATOM 2986 C CA . TYR A 1 371 ? -7.445 -5.615 6.541 1.00 94.50 371 TYR A CA 1
ATOM 2987 C C . TYR A 1 371 ? -6.921 -7.046 6.404 1.00 94.50 371 TYR A C 1
ATOM 2989 O O . TYR A 1 371 ? -6.379 -7.602 7.363 1.00 94.50 371 TYR A O 1
ATOM 2997 N N . ALA A 1 372 ? -7.050 -7.605 5.197 1.00 91.31 372 ALA A N 1
ATOM 2998 C CA . ALA A 1 372 ? -6.427 -8.864 4.781 1.00 91.31 372 ALA A CA 1
ATOM 2999 C C . ALA A 1 372 ? -6.704 -10.070 5.709 1.00 91.31 372 ALA A C 1
ATOM 3001 O O . ALA A 1 372 ? -5.836 -10.913 5.889 1.00 91.31 372 ALA A O 1
ATOM 3002 N N . ASP A 1 373 ? -7.878 -10.136 6.349 1.00 91.94 373 ASP A N 1
ATOM 3003 C CA . ASP A 1 373 ? -8.268 -11.170 7.329 1.00 91.94 373 ASP A CA 1
ATOM 3004 C C . ASP A 1 373 ? -7.269 -11.282 8.496 1.00 91.94 373 ASP A C 1
ATOM 3006 O O . ASP A 1 373 ? -7.059 -12.331 9.098 1.00 91.94 373 ASP A O 1
ATOM 3010 N N . ASN A 1 374 ? -6.609 -10.166 8.828 1.00 96.06 374 ASN A N 1
ATOM 3011 C CA . ASN A 1 374 ? -5.480 -10.129 9.757 1.00 96.06 374 ASN A CA 1
ATOM 3012 C C . ASN A 1 374 ? -4.307 -11.058 9.379 1.00 96.06 374 ASN A C 1
ATOM 3014 O O . ASN A 1 374 ? -3.508 -11.418 10.248 1.00 96.06 374 ASN A O 1
ATOM 3018 N N . ASP A 1 375 ? -4.165 -11.401 8.100 1.00 95.62 375 ASP A N 1
ATOM 3019 C CA . ASP A 1 375 ? -3.011 -12.087 7.520 1.00 95.62 375 ASP A CA 1
ATOM 3020 C C . ASP A 1 375 ? -2.298 -11.207 6.472 1.00 95.62 375 ASP A C 1
ATOM 3022 O O . ASP A 1 375 ? -2.232 -11.536 5.285 1.00 95.62 375 ASP A O 1
ATOM 3026 N N . PRO A 1 376 ? -1.705 -10.073 6.887 1.00 95.56 376 PRO A N 1
ATOM 3027 C CA . PRO A 1 376 ? -1.092 -9.125 5.958 1.00 95.56 376 PRO A CA 1
ATOM 3028 C C . PRO A 1 376 ? 0.230 -9.630 5.351 1.00 95.56 376 PRO A C 1
ATOM 3030 O O . PRO A 1 376 ? 0.871 -8.915 4.583 1.00 95.56 376 PRO A O 1
ATOM 3033 N N . ILE A 1 377 ? 0.697 -10.822 5.746 1.00 96.25 377 ILE A N 1
ATOM 3034 C CA . ILE A 1 377 ? 1.914 -11.434 5.207 1.00 96.25 377 ILE A CA 1
ATOM 3035 C C . ILE A 1 377 ? 1.587 -12.291 3.990 1.00 96.25 377 ILE A C 1
ATOM 3037 O O . ILE A 1 377 ? 2.386 -12.313 3.055 1.00 96.25 377 ILE A O 1
ATOM 3041 N N . ASN A 1 378 ? 0.458 -12.998 3.998 1.00 91.31 378 ASN A N 1
ATOM 3042 C CA . ASN A 1 378 ? 0.085 -13.898 2.906 1.00 91.31 378 ASN A CA 1
ATOM 3043 C C . ASN A 1 378 ? -0.984 -13.308 1.990 1.00 91.31 378 ASN A C 1
ATOM 3045 O O . ASN A 1 378 ? -1.130 -13.780 0.862 1.00 91.31 378 ASN A O 1
ATOM 3049 N N . ASP A 1 379 ? -1.706 -12.296 2.464 1.00 86.81 379 ASP A N 1
ATOM 3050 C CA . ASP A 1 379 ? -2.869 -11.750 1.789 1.00 86.81 379 ASP A CA 1
ATOM 3051 C C . ASP A 1 379 ? -2.833 -10.216 1.739 1.00 86.81 379 ASP A C 1
ATOM 3053 O O . ASP A 1 379 ? -2.124 -9.547 2.497 1.00 86.81 379 ASP A O 1
ATOM 3057 N N . PHE A 1 380 ? -3.587 -9.646 0.806 1.00 82.31 380 PHE A N 1
ATOM 3058 C CA . PHE A 1 380 ? -3.702 -8.206 0.619 1.00 82.31 380 PHE A CA 1
ATOM 3059 C C . PHE A 1 380 ? -5.050 -7.852 -0.004 1.00 82.31 380 PHE A C 1
ATOM 3061 O O . PHE A 1 380 ? -5.559 -8.549 -0.876 1.00 82.31 380 PHE A O 1
ATOM 3068 N N . ASP A 1 381 ? -5.621 -6.725 0.415 1.00 79.62 381 ASP A N 1
ATOM 3069 C CA . ASP A 1 381 ? -6.812 -6.177 -0.231 1.00 79.62 381 ASP A CA 1
ATOM 3070 C C . ASP A 1 381 ? -6.404 -5.464 -1.540 1.00 79.62 381 ASP A C 1
ATOM 3072 O O . ASP A 1 381 ? -5.444 -4.690 -1.568 1.00 79.62 381 ASP A O 1
ATOM 3076 N N . ILE A 1 382 ? -7.097 -5.719 -2.651 1.00 71.62 382 ILE A N 1
ATOM 3077 C CA . ILE A 1 382 ? -6.762 -5.146 -3.967 1.00 71.62 382 ILE A CA 1
ATOM 3078 C C . ILE A 1 382 ? -7.432 -3.788 -4.191 1.00 71.62 382 ILE A C 1
ATOM 3080 O O . ILE A 1 382 ? -6.879 -2.939 -4.891 1.00 71.62 382 ILE A O 1
ATOM 3084 N N . ASP A 1 383 ? -8.624 -3.565 -3.661 1.00 77.88 383 ASP A N 1
ATOM 3085 C CA . ASP A 1 383 ? -9.439 -2.392 -4.005 1.00 77.88 383 ASP A CA 1
ATOM 3086 C C . ASP A 1 383 ? -10.112 -1.746 -2.797 1.00 77.88 383 ASP A C 1
ATOM 3088 O O . ASP A 1 383 ? -10.799 -0.735 -2.936 1.00 77.88 383 ASP A O 1
ATOM 3092 N N . GLY A 1 384 ? -9.885 -2.300 -1.610 1.00 79.00 384 GLY A N 1
ATOM 3093 C CA . GLY A 1 384 ? -10.420 -1.784 -0.373 1.00 79.00 384 GLY A CA 1
ATOM 3094 C C . GLY A 1 384 ? -11.846 -2.255 -0.137 1.00 79.00 384 GLY A C 1
ATOM 3095 O O . GLY A 1 384 ? -12.488 -1.660 0.710 1.00 79.00 384 GLY A O 1
ATOM 3096 N N . ASN A 1 385 ? -12.374 -3.257 -0.845 1.00 73.62 385 ASN A N 1
ATOM 3097 C CA . ASN A 1 385 ? -13.676 -3.883 -0.541 1.00 73.62 385 ASN A CA 1
ATOM 3098 C C . ASN A 1 385 ? -13.528 -5.380 -0.204 1.00 73.62 385 ASN A C 1
ATOM 3100 O O . ASN A 1 385 ? -14.444 -6.175 -0.431 1.00 73.62 385 ASN A O 1
ATOM 3104 N N . GLN A 1 386 ? -12.315 -5.750 0.217 1.00 56.31 386 GLN A N 1
ATOM 3105 C CA . GLN A 1 386 ? -11.803 -7.075 0.534 1.00 56.31 386 GLN A CA 1
ATOM 3106 C C . GLN A 1 386 ? -12.536 -8.247 -0.143 1.00 56.31 386 GLN A C 1
ATOM 3108 O O . GLN A 1 386 ? -13.305 -8.951 0.488 1.00 56.31 386 GLN A O 1
ATOM 3113 N N . ASN A 1 387 ? -12.248 -8.540 -1.418 1.00 36.09 387 ASN A N 1
ATOM 3114 C CA . ASN A 1 387 ? -12.504 -9.867 -2.003 1.00 36.09 387 ASN A CA 1
ATOM 3115 C C . ASN A 1 387 ? -11.223 -10.706 -1.991 1.00 36.09 387 ASN A C 1
ATOM 3117 O O . ASN A 1 387 ? -10.465 -10.679 -2.963 1.00 36.09 387 ASN A O 1
ATOM 3121 N N . ASN A 1 388 ? -11.047 -11.534 -0.960 1.00 37.09 388 ASN A N 1
ATOM 3122 C CA . ASN A 1 388 ? -10.043 -12.595 -0.981 1.00 37.09 388 ASN A CA 1
ATOM 3123 C C . ASN A 1 388 ? -10.757 -13.899 -1.310 1.00 37.09 388 ASN A C 1
ATOM 3125 O O . ASN A 1 388 ? -11.502 -14.459 -0.509 1.00 37.09 388 ASN A O 1
ATOM 3129 N N . ASN A 1 389 ? -10.566 -14.364 -2.542 1.00 28.06 389 ASN A N 1
ATOM 3130 C CA . ASN A 1 389 ? -11.012 -15.672 -2.997 1.00 28.06 389 ASN A CA 1
ATOM 3131 C C . ASN A 1 389 ? -10.159 -16.733 -2.272 1.00 28.06 389 ASN A C 1
ATOM 3133 O O . ASN A 1 389 ? -9.230 -17.299 -2.848 1.00 28.06 389 ASN A O 1
ATOM 3137 N N . THR A 1 390 ? -10.421 -16.944 -0.982 1.00 26.12 390 THR A N 1
ATOM 3138 C CA . THR A 1 390 ? -9.770 -17.967 -0.175 1.00 26.12 390 THR A CA 1
ATOM 3139 C C . THR A 1 390 ? -10.116 -19.336 -0.754 1.00 26.12 390 THR A C 1
ATOM 3141 O O . THR A 1 390 ? -11.274 -19.720 -0.891 1.00 26.12 390 THR A O 1
ATOM 3144 N N . GLN A 1 391 ? -9.059 -20.077 -1.090 1.00 25.56 391 GLN A N 1
ATOM 3145 C CA . GLN A 1 391 ? -9.055 -21.502 -1.406 1.00 25.56 391 GLN A CA 1
ATOM 3146 C C . GLN A 1 391 ? -9.797 -21.902 -2.700 1.00 25.56 391 GLN A C 1
ATOM 3148 O O . GLN A 1 391 ? -10.965 -22.294 -2.698 1.00 25.56 391 GLN A O 1
ATOM 3153 N N . GLN A 1 392 ? -9.038 -22.054 -3.796 1.00 25.45 392 GLN A N 1
ATOM 3154 C CA . GLN A 1 392 ? -9.216 -23.268 -4.601 1.00 25.45 392 GLN A CA 1
ATOM 3155 C C . GLN A 1 392 ? -8.883 -24.465 -3.701 1.00 25.45 392 GLN A C 1
ATOM 3157 O O . GLN A 1 392 ? -7.787 -25.015 -3.735 1.00 25.45 392 GLN A O 1
ATOM 3162 N N . THR A 1 393 ? -9.856 -24.884 -2.895 1.00 21.61 393 THR A N 1
ATOM 3163 C CA . THR A 1 393 ? -9.946 -26.289 -2.533 1.00 21.61 393 THR A CA 1
ATOM 3164 C C . THR A 1 393 ? -10.102 -27.050 -3.850 1.00 21.61 393 THR A C 1
ATOM 3166 O O . THR A 1 393 ? -11.002 -26.734 -4.639 1.00 21.61 393 THR A O 1
ATOM 3169 N N . PRO A 1 394 ? -9.245 -28.037 -4.153 1.00 24.38 394 PRO A N 1
ATOM 3170 C CA . PRO A 1 394 ? -9.542 -28.965 -5.220 1.00 24.38 394 PRO A CA 1
ATOM 3171 C C . PRO A 1 394 ? -10.746 -29.787 -4.758 1.00 24.38 394 PRO A C 1
ATOM 3173 O O . PRO A 1 394 ? -10.610 -30.831 -4.129 1.00 24.38 394 PRO A O 1
ATOM 3176 N N . SER A 1 395 ? -11.952 -29.329 -5.096 1.00 25.06 395 SER A N 1
ATOM 3177 C CA . SER A 1 395 ? -13.120 -30.200 -5.223 1.00 25.06 395 SER A CA 1
ATOM 3178 C C . SER A 1 395 ? -12.921 -31.070 -6.468 1.00 25.06 395 SER A C 1
ATOM 3180 O O . SER A 1 395 ? -13.585 -30.940 -7.493 1.00 25.06 395 SER A O 1
ATOM 3182 N N . GLY A 1 396 ? -11.899 -31.919 -6.400 1.00 25.48 396 GLY A N 1
ATOM 3183 C CA . GLY A 1 396 ? -11.731 -33.079 -7.245 1.00 25.48 396 GLY A CA 1
ATOM 3184 C C . GLY A 1 396 ? -12.267 -34.261 -6.462 1.00 25.48 396 GLY A C 1
ATOM 3185 O O . GLY A 1 396 ? -11.504 -34.975 -5.819 1.00 25.48 396 GLY A O 1
ATOM 3186 N N . GLY A 1 397 ? -13.583 -34.473 -6.512 1.00 24.47 397 GLY A N 1
ATOM 3187 C CA . GLY A 1 397 ? -14.087 -35.829 -6.342 1.00 24.47 397 GLY A CA 1
ATOM 3188 C C . GLY A 1 397 ? -13.342 -36.704 -7.347 1.00 24.47 397 GLY A C 1
ATOM 3189 O O . GLY A 1 397 ? -13.350 -36.396 -8.541 1.00 24.47 397 GLY A O 1
ATOM 3190 N N . LEU A 1 398 ? -12.630 -37.723 -6.857 1.00 23.94 398 LEU A N 1
ATOM 3191 C CA . LEU A 1 398 ? -11.951 -38.695 -7.707 1.00 23.94 398 LEU A CA 1
ATOM 3192 C C . LEU A 1 398 ? -12.940 -39.189 -8.775 1.00 23.94 398 LEU A C 1
ATOM 3194 O O . LEU A 1 398 ? -13.979 -39.745 -8.407 1.00 23.94 398 LEU A O 1
ATOM 3198 N N . PRO A 1 399 ? -12.641 -39.058 -10.079 1.00 26.53 399 PRO A N 1
ATOM 3199 C CA . PRO A 1 399 ? -13.386 -39.790 -11.078 1.00 26.53 399 PRO A CA 1
ATOM 3200 C C . PRO A 1 399 ? -13.000 -41.260 -10.944 1.00 26.53 399 PRO A C 1
ATOM 3202 O O . PRO A 1 399 ? -11.852 -41.654 -11.161 1.00 26.53 399 PRO A O 1
ATOM 3205 N N . THR A 1 400 ? -13.976 -42.072 -10.565 1.00 23.44 400 THR A N 1
ATOM 3206 C CA . THR A 1 400 ? -13.938 -43.522 -10.701 1.00 23.44 400 THR A CA 1
ATOM 3207 C C . THR A 1 400 ? -13.688 -43.848 -12.176 1.00 23.44 400 THR A C 1
ATOM 3209 O O . THR A 1 400 ? -14.450 -43.432 -13.048 1.00 23.44 400 THR A O 1
ATOM 3212 N N . LEU A 1 401 ? -12.589 -44.543 -12.470 1.00 24.06 401 LEU A N 1
ATOM 3213 C CA . LEU A 1 401 ? -12.278 -45.026 -13.813 1.00 24.06 401 LEU A CA 1
ATOM 3214 C C . LEU A 1 401 ? -13.199 -46.207 -14.142 1.00 24.06 401 LEU A C 1
ATOM 3216 O O . LEU A 1 401 ? -12.916 -47.339 -13.755 1.00 24.06 401 LEU A O 1
ATOM 3220 N N . GLU A 1 402 ? -14.278 -45.960 -14.882 1.00 23.67 402 GLU A N 1
ATOM 3221 C CA . GLU A 1 402 ? -14.912 -47.015 -15.675 1.00 23.67 402 GLU A CA 1
ATOM 3222 C C . GLU A 1 402 ? -14.150 -47.181 -16.995 1.00 23.67 402 GLU A C 1
ATOM 3224 O O . GLU A 1 402 ? -14.083 -46.281 -17.834 1.00 23.67 402 GLU A O 1
ATOM 3229 N N . GLN A 1 403 ? -13.565 -48.365 -17.173 1.00 29.05 403 GLN A N 1
ATOM 3230 C CA . GLN A 1 403 ? -13.043 -48.835 -18.449 1.00 29.05 403 GLN A CA 1
ATOM 3231 C C . GLN A 1 403 ? -14.185 -48.994 -19.460 1.00 29.05 403 GLN A C 1
ATOM 3233 O O . GLN A 1 403 ? -15.040 -49.863 -19.299 1.00 29.05 403 GLN A O 1
ATOM 3238 N N . LYS A 1 404 ? -14.120 -48.263 -20.575 1.00 25.30 404 LYS A N 1
ATOM 3239 C CA . LYS A 1 404 ? -14.620 -48.745 -21.869 1.00 25.30 404 LYS A CA 1
ATOM 3240 C C . LYS A 1 404 ? -13.595 -48.425 -22.945 1.00 25.30 404 LYS A C 1
ATOM 3242 O O . LYS A 1 404 ? -13.233 -47.271 -23.151 1.00 25.30 404 LYS A O 1
ATOM 3247 N N . GLY A 1 405 ? -13.076 -49.486 -23.552 1.00 25.39 405 GLY A N 1
ATOM 3248 C CA . GLY A 1 405 ? -12.095 -49.411 -24.621 1.00 25.39 405 GLY A CA 1
ATOM 3249 C C . GLY A 1 405 ? -12.717 -49.034 -25.957 1.00 25.39 405 GLY A C 1
ATOM 3250 O O . GLY A 1 405 ? -13.889 -49.302 -26.180 1.00 25.39 405 GLY A O 1
ATOM 3251 N N . GLU A 1 406 ? -11.889 -48.467 -26.835 1.00 27.23 406 GLU A N 1
ATOM 3252 C CA . GLU A 1 406 ? -11.937 -48.674 -28.286 1.00 27.23 406 GLU A CA 1
ATOM 3253 C C . GLU A 1 406 ? -10.654 -48.115 -28.947 1.00 27.23 406 GLU A C 1
ATOM 3255 O O . GLU A 1 406 ? -10.395 -46.919 -29.005 1.00 27.23 406 GLU A O 1
ATOM 3260 N N . THR A 1 407 ? -9.801 -49.064 -29.337 1.00 25.47 407 THR A N 1
ATOM 3261 C CA . THR A 1 407 ? -8.911 -49.169 -30.513 1.00 25.47 407 THR A CA 1
ATOM 3262 C C . THR A 1 407 ? -8.315 -47.942 -31.240 1.00 25.47 407 THR A C 1
ATOM 3264 O O . THR A 1 407 ? -8.997 -47.213 -31.949 1.00 25.47 407 THR A O 1
ATOM 3267 N N . ASN A 1 408 ? -6.971 -47.923 -31.240 1.00 26.59 408 ASN A N 1
ATOM 3268 C CA . ASN A 1 408 ? -6.020 -47.726 -32.355 1.00 26.59 408 ASN A CA 1
ATOM 3269 C C . ASN A 1 408 ? -6.209 -46.571 -33.364 1.00 26.59 408 ASN A C 1
ATOM 3271 O O . ASN A 1 408 ? -6.935 -46.705 -34.343 1.00 26.59 408 ASN A O 1
ATOM 3275 N N . THR A 1 409 ? -5.304 -45.583 -33.319 1.00 26.17 409 THR A N 1
ATOM 3276 C CA . THR A 1 409 ? -4.589 -45.115 -34.526 1.00 26.17 409 THR A CA 1
ATOM 3277 C C . THR A 1 409 ? -3.158 -44.690 -34.169 1.00 26.17 409 THR A C 1
ATOM 3279 O O . THR A 1 409 ? -2.928 -43.919 -33.242 1.00 26.17 409 THR A O 1
ATOM 3282 N N . LYS A 1 410 ? -2.201 -45.258 -34.912 1.00 25.11 410 LYS A N 1
ATOM 3283 C CA . LYS A 1 410 ? -0.745 -45.065 -34.846 1.00 25.11 410 LYS A CA 1
ATOM 3284 C C . LYS A 1 410 ? -0.332 -43.592 -34.967 1.00 25.11 410 LYS A C 1
ATOM 3286 O O . LYS A 1 410 ? -0.706 -42.939 -35.936 1.00 25.11 410 LYS A O 1
ATOM 3291 N N . ILE A 1 411 ? 0.587 -43.155 -34.107 1.00 26.81 411 ILE A N 1
ATOM 3292 C CA . ILE A 1 411 ? 1.585 -42.135 -34.452 1.00 26.81 411 ILE A CA 1
ATOM 3293 C C . ILE A 1 411 ? 2.952 -42.805 -34.319 1.00 26.81 411 ILE A C 1
ATOM 3295 O O . ILE A 1 411 ? 3.355 -43.229 -33.239 1.00 26.81 411 ILE A O 1
ATOM 3299 N N . THR A 1 412 ? 3.615 -42.979 -35.456 1.00 25.41 412 THR A N 1
ATOM 3300 C CA . THR A 1 412 ? 4.969 -43.519 -35.583 1.00 25.41 412 THR A CA 1
ATOM 3301 C C . THR A 1 412 ? 6.007 -42.402 -35.507 1.00 25.41 412 THR A C 1
ATOM 3303 O O . THR A 1 412 ? 5.844 -41.372 -36.156 1.00 25.41 412 THR A O 1
ATOM 3306 N N . ASN A 1 413 ? 7.101 -42.720 -34.812 1.00 25.31 413 ASN A N 1
ATOM 3307 C CA . ASN A 1 413 ? 8.462 -42.185 -34.922 1.00 25.31 413 ASN A CA 1
ATOM 3308 C C . ASN A 1 413 ? 8.763 -40.819 -34.284 1.00 25.31 413 ASN A C 1
ATOM 3310 O O . ASN A 1 413 ? 8.603 -39.774 -34.902 1.00 25.31 413 ASN A O 1
ATOM 3314 N N . LEU A 1 414 ? 9.385 -40.876 -33.103 1.00 25.30 414 LEU A N 1
ATOM 3315 C CA . LEU A 1 414 ? 10.587 -40.098 -32.790 1.00 25.30 414 LEU A CA 1
ATOM 3316 C C . LEU A 1 414 ? 11.486 -40.973 -31.907 1.00 25.30 414 LEU A C 1
ATOM 3318 O O . LEU A 1 414 ? 11.110 -41.377 -30.809 1.00 25.30 414 LEU A O 1
ATOM 3322 N N . GLU A 1 415 ? 12.628 -41.351 -32.474 1.00 24.92 415 GLU A N 1
ATOM 3323 C CA . GLU A 1 415 ? 13.606 -42.272 -31.905 1.00 24.92 415 GLU A CA 1
ATOM 3324 C C . GLU A 1 415 ? 14.326 -41.648 -30.707 1.00 24.92 415 GLU A C 1
ATOM 3326 O O . GLU A 1 415 ? 14.837 -40.530 -30.767 1.00 24.92 415 GLU A O 1
ATOM 3331 N N . VAL A 1 416 ? 14.388 -42.417 -29.622 1.00 23.34 416 VAL A N 1
ATOM 3332 C CA . VAL A 1 416 ? 15.176 -42.150 -28.419 1.00 23.34 416 VAL A CA 1
ATOM 3333 C C . VAL A 1 416 ? 16.453 -42.989 -28.502 1.00 23.34 416 VAL A C 1
ATOM 3335 O O . VAL A 1 416 ? 16.380 -44.210 -28.591 1.00 23.34 416 VAL A O 1
ATOM 3338 N N . HIS A 1 417 ? 17.616 -42.346 -28.429 1.00 24.47 417 HIS A N 1
ATOM 3339 C CA . HIS A 1 417 ? 18.872 -42.959 -27.972 1.00 24.47 417 HIS A CA 1
ATOM 3340 C C . HIS A 1 417 ? 19.092 -42.396 -26.548 1.00 24.47 417 HIS A C 1
ATOM 3342 O O . HIS A 1 417 ? 19.191 -41.182 -26.410 1.00 24.47 417 HIS A O 1
ATOM 3348 N N . GLY A 1 418 ? 18.933 -43.124 -25.427 1.00 24.16 418 GLY A N 1
ATOM 3349 C CA . GLY A 1 418 ? 19.724 -44.267 -24.925 1.00 24.16 418 GLY A CA 1
ATOM 3350 C C . GLY A 1 418 ? 21.115 -43.767 -24.493 1.00 24.16 418 GLY A C 1
ATOM 3351 O O . GLY A 1 418 ? 21.815 -43.243 -25.346 1.00 24.16 418 GLY A O 1
ATOM 3352 N N . ASN A 1 419 ? 21.637 -43.822 -23.260 1.00 26.50 419 ASN A N 1
ATOM 3353 C CA . ASN A 1 419 ? 21.418 -44.546 -21.991 1.00 26.50 419 ASN A CA 1
ATOM 3354 C C . ASN A 1 419 ? 22.020 -43.652 -20.859 1.00 26.50 419 ASN A C 1
ATOM 3356 O O . ASN A 1 419 ? 22.835 -42.793 -21.168 1.00 26.50 419 ASN A O 1
ATOM 3360 N N . THR A 1 420 ? 21.698 -43.727 -19.561 1.00 25.80 420 THR A N 1
ATOM 3361 C CA . THR A 1 420 ? 21.841 -44.872 -18.639 1.00 25.80 420 THR A CA 1
ATOM 3362 C C . THR A 1 420 ? 20.959 -44.740 -17.383 1.00 25.80 420 THR A C 1
ATOM 3364 O O . THR A 1 420 ? 20.759 -43.660 -16.836 1.00 25.80 420 THR A O 1
ATOM 3367 N N . LYS A 1 421 ? 20.486 -45.908 -16.939 1.00 25.62 421 LYS A N 1
ATOM 3368 C CA . LYS A 1 421 ? 19.668 -46.285 -15.771 1.00 25.62 421 LYS A CA 1
ATOM 3369 C C . LYS A 1 421 ? 20.238 -45.824 -14.409 1.00 25.62 421 LYS A C 1
ATOM 3371 O O . LYS A 1 421 ? 21.457 -45.837 -14.252 1.00 25.62 421 LYS A O 1
ATOM 3376 N N . PRO A 1 422 ? 19.382 -45.631 -13.389 1.00 26.67 422 PRO A N 1
ATOM 3377 C CA . PRO A 1 422 ? 19.674 -46.205 -12.074 1.00 26.67 422 PRO A CA 1
ATOM 3378 C C . PRO A 1 422 ? 18.560 -47.132 -11.565 1.00 26.67 422 PRO A C 1
ATOM 3380 O O . PRO A 1 422 ? 17.391 -47.025 -11.934 1.00 26.67 422 PRO A O 1
ATOM 3383 N N . GLU A 1 423 ? 18.992 -48.101 -10.764 1.00 24.28 423 GLU A N 1
ATOM 3384 C CA . GLU A 1 423 ? 18.239 -49.216 -10.195 1.00 24.28 423 GLU A CA 1
ATOM 3385 C C . GLU A 1 423 ? 17.144 -48.799 -9.204 1.00 24.28 423 GLU A C 1
ATOM 3387 O O . GLU A 1 423 ? 17.293 -47.866 -8.420 1.00 24.28 423 GLU A O 1
ATOM 3392 N N . LEU A 1 424 ? 16.057 -49.573 -9.219 1.00 22.70 424 LEU A N 1
ATOM 3393 C CA . LEU A 1 424 ? 15.014 -49.596 -8.199 1.00 22.70 424 LEU A CA 1
ATOM 3394 C C . LEU A 1 424 ? 15.464 -50.498 -7.041 1.00 22.70 424 LEU A C 1
ATOM 3396 O O . LEU A 1 424 ? 15.775 -51.666 -7.271 1.00 22.70 424 LEU A O 1
ATOM 3400 N N . ILE A 1 425 ? 15.414 -49.991 -5.808 1.00 26.28 425 ILE A N 1
ATOM 3401 C CA . ILE A 1 425 ? 15.432 -50.803 -4.580 1.00 26.28 425 ILE A CA 1
ATOM 3402 C C . ILE A 1 425 ? 14.047 -50.664 -3.914 1.00 26.28 425 ILE A C 1
ATOM 3404 O O . ILE A 1 425 ? 13.554 -49.540 -3.796 1.00 26.28 425 ILE A O 1
ATOM 3408 N N . PRO A 1 426 ? 13.376 -51.770 -3.533 1.00 24.66 426 PRO A N 1
ATOM 3409 C CA . PRO A 1 426 ? 11.975 -51.760 -3.114 1.00 24.66 426 PRO A CA 1
ATOM 3410 C C . PRO A 1 426 ? 11.761 -51.274 -1.672 1.00 24.66 426 PRO A C 1
ATOM 3412 O O . PRO A 1 426 ? 12.558 -51.538 -0.774 1.00 24.66 426 PRO A O 1
ATOM 3415 N N . ILE A 1 427 ? 10.622 -50.608 -1.467 1.00 24.00 427 ILE A N 1
ATOM 3416 C CA . ILE A 1 427 ? 10.087 -50.161 -0.176 1.00 24.00 427 ILE A CA 1
ATOM 3417 C C . ILE A 1 427 ? 9.525 -51.375 0.577 1.00 24.00 427 ILE A C 1
ATOM 3419 O O . ILE A 1 427 ? 8.627 -52.050 0.074 1.00 24.00 427 ILE A O 1
ATOM 3423 N N . ALA A 1 428 ? 10.028 -51.622 1.788 1.00 24.19 428 ALA A N 1
ATOM 3424 C CA . ALA A 1 428 ? 9.434 -52.539 2.756 1.00 24.19 428 ALA A CA 1
ATOM 3425 C C . ALA A 1 428 ? 8.725 -51.759 3.877 1.00 24.19 428 ALA A C 1
ATOM 3427 O O . ALA A 1 428 ? 9.116 -50.656 4.252 1.00 24.19 428 ALA A O 1
ATOM 3428 N N . SER A 1 429 ? 7.643 -52.360 4.355 1.00 24.00 429 SER A N 1
ATOM 3429 C CA . SER A 1 429 ? 6.599 -51.849 5.238 1.00 24.00 429 SER A CA 1
ATOM 3430 C C . SER A 1 429 ? 6.936 -51.823 6.737 1.00 24.00 429 SER A C 1
ATOM 3432 O O . SER A 1 429 ? 7.678 -52.678 7.211 1.00 24.00 429 SER A O 1
ATOM 3434 N N . ALA A 1 430 ? 6.164 -50.985 7.445 1.00 23.97 430 ALA A N 1
ATOM 3435 C CA . ALA A 1 430 ? 5.569 -51.188 8.779 1.00 23.97 430 ALA A CA 1
ATOM 3436 C C . ALA A 1 430 ? 6.246 -50.589 10.039 1.00 23.97 430 ALA A C 1
ATOM 3438 O O . ALA A 1 430 ? 7.372 -50.906 10.396 1.00 23.97 430 ALA A O 1
ATOM 3439 N N . GLU A 1 431 ? 5.408 -49.798 10.730 1.00 23.81 431 GLU A N 1
ATOM 3440 C CA . GLU A 1 431 ? 5.157 -49.737 12.183 1.00 23.81 431 GLU A CA 1
ATOM 3441 C C . GLU A 1 431 ? 6.175 -49.124 13.171 1.00 23.81 431 GLU A C 1
ATOM 3443 O O . GLU A 1 431 ? 7.245 -49.650 13.434 1.00 23.81 431 GLU A O 1
ATOM 3448 N N . GLY A 1 432 ? 5.703 -48.063 13.850 1.00 22.86 432 GLY A N 1
ATOM 3449 C CA . GLY A 1 432 ? 5.629 -47.992 15.318 1.00 22.86 432 GLY A CA 1
ATOM 3450 C C . GLY A 1 432 ? 6.906 -47.715 16.125 1.00 22.86 432 GLY A C 1
ATOM 3451 O O . GLY A 1 432 ? 7.788 -48.555 16.229 1.00 22.86 432 GLY A O 1
ATOM 3452 N N . GLY A 1 433 ? 6.914 -46.605 16.878 1.00 22.38 433 GLY A N 1
ATOM 3453 C CA . GLY A 1 433 ? 7.677 -46.532 18.134 1.00 22.38 433 GLY A CA 1
ATOM 3454 C C . GLY A 1 433 ? 8.370 -45.203 18.435 1.00 22.38 433 GLY A C 1
ATOM 3455 O O . GLY A 1 433 ? 9.386 -44.857 17.848 1.00 22.38 433 GLY A O 1
ATOM 3456 N N . ILE A 1 434 ? 7.858 -44.502 19.446 1.00 25.94 434 ILE A N 1
ATOM 3457 C CA . ILE A 1 434 ? 8.490 -43.359 20.117 1.00 25.94 434 ILE A CA 1
ATOM 3458 C C . ILE A 1 434 ? 9.722 -43.834 20.907 1.00 25.94 434 ILE A C 1
ATOM 3460 O O . ILE A 1 434 ? 9.562 -44.675 21.789 1.00 25.94 434 ILE A O 1
ATOM 3464 N N . LYS A 1 435 ? 10.899 -43.209 20.720 1.00 24.58 435 LYS A N 1
ATOM 3465 C CA . LYS A 1 435 ? 11.928 -43.040 21.774 1.00 24.58 435 LYS A CA 1
ATOM 3466 C C . LYS A 1 435 ? 12.726 -41.737 21.603 1.00 24.58 435 LYS A C 1
ATOM 3468 O O . LYS A 1 435 ? 13.199 -41.415 20.521 1.00 24.58 435 LYS A O 1
ATOM 3473 N N . LYS A 1 436 ? 12.881 -41.017 22.721 1.00 25.84 436 LYS A N 1
ATOM 3474 C CA . LYS A 1 436 ? 13.802 -39.886 22.941 1.00 25.84 436 LYS A CA 1
ATOM 3475 C C . LYS A 1 436 ? 15.263 -40.343 22.801 1.00 25.84 436 LYS A C 1
ATOM 3477 O O . LYS A 1 436 ? 15.567 -41.412 23.320 1.00 25.84 436 LYS A O 1
ATOM 3482 N N . HIS A 1 437 ? 16.150 -39.507 22.243 1.00 23.66 437 HIS A N 1
ATOM 3483 C CA . HIS A 1 437 ? 17.391 -39.054 22.908 1.00 23.66 437 HIS A CA 1
ATOM 3484 C C . HIS A 1 437 ? 18.254 -38.090 22.056 1.00 23.66 437 HIS A C 1
ATOM 3486 O O . HIS A 1 437 ? 18.626 -38.402 20.935 1.00 23.66 437 HIS A O 1
ATOM 3492 N N . SER A 1 438 ? 18.615 -36.972 22.702 1.00 22.09 438 SER A N 1
ATOM 3493 C CA . SER A 1 438 ? 19.947 -36.338 22.779 1.00 22.09 438 SER A CA 1
ATOM 3494 C C . SER A 1 438 ? 20.591 -35.620 21.579 1.00 22.09 438 SER A C 1
ATOM 3496 O O . SER A 1 438 ? 20.901 -36.195 20.546 1.00 22.09 438 SER A O 1
ATOM 3498 N N . LEU A 1 439 ? 20.915 -34.349 21.850 1.00 25.44 439 LEU A N 1
ATOM 3499 C CA . LEU A 1 439 ? 21.836 -33.456 21.144 1.00 25.44 439 LEU A CA 1
ATOM 3500 C C . LEU A 1 439 ? 23.259 -34.026 21.009 1.00 25.44 439 LEU A C 1
ATOM 3502 O O . LEU A 1 439 ? 23.840 -34.468 22.000 1.00 25.44 439 LEU A O 1
ATOM 3506 N N . SER A 1 440 ? 23.876 -33.805 19.848 1.00 23.70 440 SER A N 1
ATOM 3507 C CA . SER A 1 440 ? 25.319 -33.562 19.741 1.00 23.70 440 SER A CA 1
ATOM 3508 C C . SER A 1 440 ? 25.603 -32.502 18.674 1.00 23.70 440 SER A C 1
ATOM 3510 O O . SER A 1 440 ? 25.143 -32.604 17.538 1.00 23.70 440 SER A O 1
ATOM 3512 N N . LYS A 1 441 ? 26.344 -31.474 19.097 1.00 24.30 441 LYS A N 1
ATOM 3513 C CA . LYS A 1 441 ? 26.954 -30.405 18.297 1.00 24.30 441 LYS A CA 1
ATOM 3514 C C . LYS A 1 441 ? 28.095 -30.963 17.438 1.00 24.30 441 LYS A C 1
ATOM 3516 O O . LYS A 1 441 ? 28.769 -31.870 17.912 1.00 24.30 441 LYS A O 1
ATOM 3521 N N . GLU A 1 442 ? 28.319 -30.366 16.263 1.00 23.64 442 GLU A N 1
ATOM 3522 C CA . GLU A 1 442 ? 29.612 -29.933 15.665 1.00 23.64 442 GLU A CA 1
ATOM 3523 C C . GLU A 1 442 ? 29.454 -29.728 14.130 1.00 23.64 442 GLU A C 1
ATOM 3525 O O . GLU A 1 442 ? 28.500 -30.243 13.544 1.00 23.64 442 GLU A O 1
ATOM 3530 N N . PRO A 1 443 ? 30.289 -28.883 13.489 1.00 25.56 443 PRO A N 1
ATOM 3531 C CA . PRO A 1 443 ? 29.880 -27.990 12.398 1.00 25.56 443 PRO A CA 1
ATOM 3532 C C . PRO A 1 443 ? 30.213 -28.516 10.992 1.00 25.56 443 PRO A C 1
ATOM 3534 O O . PRO A 1 443 ? 31.196 -29.225 10.795 1.00 25.56 443 PRO A O 1
ATOM 3537 N N . VAL A 1 444 ? 29.446 -28.090 9.981 1.00 26.05 444 VAL A N 1
ATOM 3538 C CA . VAL A 1 444 ? 29.772 -28.332 8.564 1.00 26.05 444 VAL A CA 1
ATOM 3539 C C . VAL A 1 444 ? 30.259 -27.027 7.931 1.00 26.05 444 VAL A C 1
ATOM 3541 O O . VAL A 1 444 ? 29.535 -26.034 7.900 1.00 26.05 444 VAL A O 1
ATOM 3544 N N . GLY A 1 445 ? 31.518 -27.042 7.484 1.00 23.50 445 GLY A N 1
ATOM 3545 C CA . GLY A 1 445 ? 32.207 -25.954 6.786 1.00 23.50 445 GLY A CA 1
ATOM 3546 C C . GLY A 1 445 ? 31.699 -25.696 5.355 1.00 23.50 445 GLY A C 1
ATOM 3547 O O . GLY A 1 445 ? 30.720 -26.301 4.919 1.00 23.50 445 GLY A O 1
ATOM 3548 N N . PRO A 1 446 ? 32.342 -24.767 4.623 1.00 23.64 446 PRO A N 1
ATOM 3549 C CA . PRO A 1 446 ? 31.767 -24.125 3.447 1.00 23.64 446 PRO A CA 1
ATOM 3550 C C . PRO A 1 446 ? 31.715 -25.077 2.249 1.00 23.64 446 PRO A C 1
ATOM 3552 O O . PRO A 1 446 ? 32.679 -25.782 1.953 1.00 23.64 446 PRO A O 1
ATOM 3555 N N . ILE A 1 447 ? 30.594 -25.060 1.529 1.00 25.12 447 ILE A N 1
ATOM 3556 C CA . ILE A 1 447 ? 30.443 -25.775 0.262 1.00 25.12 447 ILE A CA 1
ATOM 3557 C C . ILE A 1 447 ? 31.008 -24.874 -0.839 1.00 25.12 447 ILE A C 1
ATOM 3559 O O . ILE A 1 447 ? 30.509 -23.774 -1.075 1.00 25.12 447 ILE A O 1
ATOM 3563 N N . SER A 1 448 ? 32.079 -25.340 -1.475 1.00 22.97 448 SER A N 1
ATOM 3564 C CA . SER A 1 448 ? 32.753 -24.697 -2.600 1.00 22.97 448 SER A CA 1
ATOM 3565 C C . SER A 1 448 ? 31.913 -24.727 -3.878 1.00 22.97 448 SER A C 1
ATOM 3567 O O . SER A 1 448 ? 31.246 -25.720 -4.169 1.00 22.97 448 SER A O 1
ATOM 3569 N N . GLU A 1 449 ? 32.026 -23.659 -4.668 1.00 29.69 449 GLU A N 1
ATOM 3570 C CA . GLU A 1 449 ? 31.492 -23.525 -6.023 1.00 29.69 449 GLU A CA 1
ATOM 3571 C C . GLU A 1 449 ? 31.989 -24.642 -6.957 1.00 29.69 449 GLU A C 1
ATOM 3573 O O . GLU A 1 449 ? 33.188 -24.912 -7.036 1.00 29.69 449 GLU A O 1
ATOM 3578 N N . SER A 1 450 ? 31.084 -25.232 -7.747 1.00 23.94 450 SER A N 1
ATOM 3579 C CA . SER A 1 450 ? 31.468 -25.967 -8.955 1.00 23.94 450 SER A CA 1
ATOM 3580 C C . SER A 1 450 ? 30.502 -25.716 -10.116 1.00 23.94 450 SER A C 1
ATOM 3582 O O . SER A 1 450 ? 29.340 -26.111 -10.077 1.00 23.94 450 SER A O 1
ATOM 3584 N N . THR A 1 451 ? 31.072 -25.117 -11.164 1.00 24.31 451 THR A N 1
ATOM 3585 C CA . THR A 1 451 ? 30.778 -25.263 -12.602 1.00 24.31 451 THR A CA 1
ATOM 3586 C C . THR A 1 451 ? 29.387 -24.920 -13.145 1.00 24.31 451 THR A C 1
ATOM 3588 O O . THR A 1 451 ? 28.377 -25.563 -12.882 1.00 24.31 451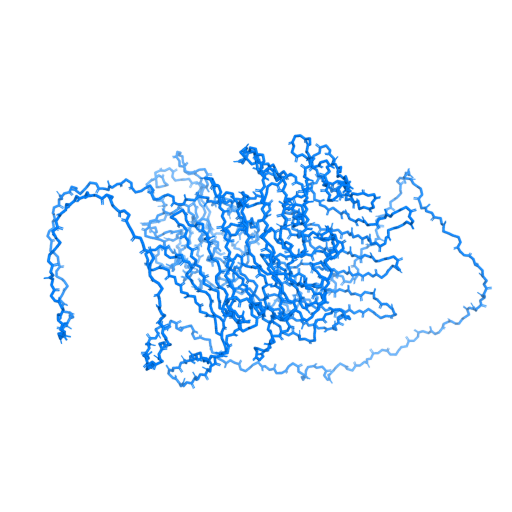 THR A O 1
ATOM 3591 N N . ALA A 1 452 ? 29.410 -23.928 -14.038 1.00 28.28 452 ALA A N 1
ATOM 3592 C CA . ALA A 1 452 ? 28.328 -23.461 -14.886 1.00 28.28 452 ALA A CA 1
ATOM 3593 C C . ALA A 1 452 ? 27.684 -24.578 -15.728 1.00 28.28 452 ALA A C 1
ATOM 3595 O O . ALA A 1 452 ? 28.283 -25.066 -16.687 1.00 28.28 452 ALA A O 1
ATOM 3596 N N . ASN A 1 453 ? 26.419 -24.886 -15.442 1.00 24.80 453 ASN A N 1
ATOM 3597 C CA . ASN A 1 453 ? 25.521 -25.503 -16.411 1.00 24.80 453 ASN A CA 1
ATOM 3598 C C . ASN A 1 453 ? 24.853 -24.396 -17.234 1.00 24.80 453 ASN A C 1
ATOM 3600 O O . ASN A 1 453 ? 24.093 -23.581 -16.717 1.00 24.80 453 ASN A O 1
ATOM 3604 N N . LYS A 1 454 ? 25.166 -24.356 -18.532 1.00 25.05 454 LYS A N 1
ATOM 3605 C CA . LYS A 1 454 ? 24.441 -23.551 -19.519 1.00 25.05 454 LYS A CA 1
ATOM 3606 C C . LYS A 1 454 ? 23.072 -24.196 -19.752 1.00 25.05 454 LYS A C 1
ATOM 3608 O O . LYS A 1 454 ? 22.972 -25.143 -20.528 1.00 25.05 454 LYS A O 1
ATOM 3613 N N . GLU A 1 455 ? 22.025 -23.696 -19.108 1.00 25.66 455 GLU A N 1
ATOM 3614 C CA . GLU A 1 455 ? 20.652 -24.053 -19.475 1.00 25.66 455 GLU A CA 1
ATOM 3615 C C . GLU A 1 455 ? 20.200 -23.233 -20.689 1.00 25.66 455 GLU A C 1
ATOM 3617 O O . GLU A 1 455 ? 20.240 -22.002 -20.691 1.00 25.66 455 GLU A O 1
ATOM 3622 N N . LYS A 1 456 ? 19.782 -23.933 -21.750 1.00 22.09 456 LYS A N 1
ATOM 3623 C CA . LYS A 1 456 ? 19.118 -23.334 -22.911 1.00 22.09 456 LYS A CA 1
ATOM 3624 C C . LYS A 1 456 ? 17.696 -22.944 -22.515 1.00 22.09 456 LYS A C 1
ATOM 3626 O O . LYS A 1 456 ? 16.843 -23.812 -22.355 1.00 22.09 456 LYS A O 1
ATOM 3631 N N . VAL A 1 457 ? 17.438 -21.646 -22.404 1.00 25.41 457 VAL A N 1
ATOM 3632 C CA . VAL A 1 457 ? 16.085 -21.099 -22.252 1.00 25.41 457 VAL A CA 1
ATOM 3633 C C . VAL A 1 457 ? 15.509 -20.842 -23.644 1.00 25.41 457 VAL A C 1
ATOM 3635 O O . VAL A 1 457 ? 16.070 -20.074 -24.422 1.00 25.41 457 VAL A O 1
ATOM 3638 N N . TYR A 1 458 ? 14.384 -21.479 -23.968 1.00 22.36 458 TYR A N 1
ATOM 3639 C CA . TYR A 1 458 ? 13.618 -21.170 -25.175 1.00 22.36 458 TYR A CA 1
ATOM 3640 C C . TYR A 1 458 ? 12.683 -19.994 -24.883 1.00 22.36 458 TYR A C 1
ATOM 3642 O O . TYR A 1 458 ? 11.750 -20.124 -24.095 1.00 22.36 458 TYR A O 1
ATOM 3650 N N . MET A 1 459 ? 12.924 -18.850 -25.525 1.00 26.12 459 MET A N 1
ATOM 3651 C CA . MET A 1 459 ? 12.019 -17.697 -25.505 1.00 26.12 459 MET A CA 1
ATOM 3652 C C . MET A 1 459 ? 11.269 -17.604 -26.834 1.00 26.12 459 MET A C 1
ATOM 3654 O O . MET A 1 459 ? 11.870 -17.667 -27.906 1.00 26.12 459 MET A O 1
ATOM 3658 N N . VAL A 1 460 ? 9.952 -17.410 -26.761 1.00 22.84 460 VAL A N 1
ATOM 3659 C CA . VAL A 1 460 ? 9.121 -17.021 -27.906 1.00 22.84 460 VAL A CA 1
ATOM 3660 C C . VAL A 1 460 ? 9.356 -15.533 -28.166 1.00 22.84 460 VAL A C 1
ATOM 3662 O O . VAL A 1 460 ? 8.953 -14.683 -27.374 1.00 22.84 460 VAL A O 1
ATOM 3665 N N . THR A 1 461 ? 10.027 -15.203 -29.266 1.00 23.02 461 THR A N 1
ATOM 3666 C CA . THR A 1 461 ? 10.264 -13.821 -29.689 1.00 23.02 461 THR A CA 1
ATOM 3667 C C . THR A 1 461 ? 9.036 -13.244 -30.395 1.00 23.02 461 THR A C 1
ATOM 3669 O O . THR A 1 461 ? 8.526 -13.805 -31.363 1.00 23.02 461 THR A O 1
ATOM 3672 N N . HIS A 1 462 ? 8.583 -12.072 -29.947 1.00 23.75 462 HIS A N 1
ATOM 3673 C CA . HIS A 1 462 ? 7.820 -11.156 -30.792 1.00 23.75 462 HIS A CA 1
ATOM 3674 C C . HIS A 1 462 ? 8.810 -10.156 -31.398 1.00 23.75 462 HIS A C 1
ATOM 3676 O O . HIS A 1 462 ? 9.448 -9.384 -30.684 1.00 23.75 462 HIS A O 1
ATOM 3682 N N . ASN A 1 463 ? 8.973 -10.207 -32.721 1.00 21.98 463 ASN A N 1
ATOM 3683 C CA . ASN A 1 463 ? 9.799 -9.263 -33.467 1.00 21.98 463 ASN A CA 1
ATOM 3684 C C . ASN A 1 463 ? 9.116 -7.890 -33.498 1.00 21.98 463 ASN A C 1
ATOM 3686 O O . ASN A 1 463 ? 8.096 -7.728 -34.164 1.00 21.98 463 ASN A O 1
ATOM 3690 N N . PHE A 1 464 ? 9.710 -6.894 -32.845 1.00 22.88 464 PHE A N 1
ATOM 3691 C CA . PHE A 1 464 ? 9.443 -5.490 -33.152 1.00 22.88 464 PHE A CA 1
ATOM 3692 C C . PHE A 1 464 ? 10.545 -4.983 -34.091 1.00 22.88 464 PHE A C 1
ATOM 3694 O O . PHE A 1 464 ? 11.721 -5.062 -33.727 1.00 22.88 464 PHE A O 1
ATOM 3701 N N . PRO A 1 465 ? 10.218 -4.484 -35.296 1.00 23.67 465 PRO A N 1
ATOM 3702 C CA . PRO A 1 465 ? 11.211 -3.849 -36.147 1.00 23.67 465 PRO A CA 1
ATOM 3703 C C . PRO A 1 465 ? 11.678 -2.537 -35.506 1.00 23.67 465 PRO A C 1
ATOM 3705 O O . PRO A 1 465 ? 10.884 -1.654 -35.182 1.00 23.67 465 PRO A O 1
ATOM 3708 N N . THR A 1 466 ? 12.990 -2.406 -35.345 1.00 26.56 466 THR A N 1
ATOM 3709 C CA . THR A 1 466 ? 13.674 -1.192 -34.904 1.00 26.56 466 THR A CA 1
ATOM 3710 C C . THR A 1 466 ? 13.557 -0.101 -35.971 1.00 26.56 466 THR A C 1
ATOM 3712 O O . THR A 1 466 ? 14.304 -0.072 -36.947 1.00 26.56 466 THR A O 1
ATOM 3715 N N . LYS A 1 467 ? 12.647 0.858 -35.777 1.00 25.05 467 LYS A N 1
ATOM 3716 C CA . LYS A 1 467 ? 12.823 2.206 -36.332 1.00 25.05 467 LYS A CA 1
ATOM 3717 C C . LYS A 1 467 ? 13.495 3.064 -35.265 1.00 25.05 467 LYS A C 1
ATOM 3719 O O . LYS A 1 467 ? 12.976 3.188 -34.161 1.00 25.05 467 LYS A O 1
ATOM 3724 N N . LYS A 1 468 ? 14.656 3.638 -35.604 1.00 26.69 468 LYS A N 1
ATOM 3725 C CA . LYS A 1 468 ? 15.299 4.719 -34.842 1.00 26.69 468 LYS A CA 1
ATOM 3726 C C . LYS A 1 468 ? 14.240 5.760 -34.466 1.00 26.69 468 LYS A C 1
ATOM 3728 O O . LYS A 1 468 ? 13.607 6.323 -35.357 1.00 26.69 468 LYS A O 1
ATOM 3733 N N . LEU A 1 469 ? 14.069 6.007 -33.171 1.00 24.64 469 LEU A N 1
ATOM 3734 C CA . LEU A 1 469 ? 13.333 7.166 -32.676 1.00 24.64 469 LEU A CA 1
ATOM 3735 C C . LEU A 1 469 ? 14.099 8.430 -33.111 1.00 24.64 469 LEU A C 1
ATOM 3737 O O . LEU A 1 469 ? 15.308 8.499 -32.870 1.00 24.64 469 LEU A O 1
ATOM 3741 N N . PRO A 1 470 ? 13.466 9.403 -33.788 1.00 25.58 470 PRO A N 1
ATOM 3742 C CA . PRO A 1 470 ? 14.110 10.681 -34.051 1.00 25.58 470 PRO A CA 1
ATOM 3743 C C . PRO A 1 470 ? 14.270 11.457 -32.736 1.00 25.58 470 PRO A C 1
ATOM 3745 O O . PRO A 1 470 ? 13.366 11.489 -31.903 1.00 25.58 470 PRO A O 1
ATOM 3748 N N . LEU A 1 471 ? 15.437 12.077 -32.556 1.00 29.11 471 LEU A N 1
ATOM 3749 C CA . LEU A 1 471 ? 15.698 13.048 -31.494 1.00 29.11 471 LEU A CA 1
ATOM 3750 C C . LEU A 1 471 ? 14.725 14.229 -31.652 1.00 29.11 471 LEU A C 1
ATOM 3752 O O . LEU A 1 471 ? 14.682 14.864 -32.700 1.00 29.11 471 LEU A O 1
ATOM 3756 N N . ILE A 1 472 ? 13.966 14.538 -30.601 1.00 32.88 472 ILE A N 1
ATOM 3757 C CA . ILE A 1 472 ? 12.931 15.593 -30.560 1.00 32.88 472 ILE A CA 1
ATOM 3758 C C . ILE A 1 472 ? 13.516 17.027 -30.566 1.00 32.88 472 ILE A C 1
ATOM 3760 O O . ILE A 1 472 ? 12.777 18.007 -30.582 1.00 32.88 472 ILE A O 1
ATOM 3764 N N . ASN A 1 473 ? 14.840 17.190 -30.642 1.00 31.05 473 ASN A N 1
ATOM 3765 C CA . ASN A 1 473 ? 15.488 18.501 -30.515 1.00 31.05 473 ASN A CA 1
ATOM 3766 C C . ASN A 1 473 ? 15.429 19.401 -31.765 1.00 31.05 473 ASN A C 1
ATOM 3768 O O . ASN A 1 473 ? 15.715 20.592 -31.647 1.00 31.05 473 ASN A O 1
ATOM 3772 N N . ASP A 1 474 ? 15.023 18.899 -32.935 1.00 30.39 474 ASP A N 1
ATOM 3773 C CA . ASP A 1 474 ? 15.047 19.702 -34.172 1.00 30.39 474 ASP A CA 1
ATOM 3774 C C . ASP A 1 474 ? 13.739 20.457 -34.475 1.00 30.39 474 ASP A C 1
ATOM 3776 O O . ASP A 1 474 ? 13.718 21.332 -35.341 1.00 30.39 474 ASP A O 1
ATOM 3780 N N . THR A 1 475 ? 12.656 20.214 -33.728 1.00 29.95 475 THR A N 1
ATOM 3781 C CA . THR A 1 475 ? 11.344 20.842 -34.006 1.00 29.95 475 THR A CA 1
ATOM 3782 C C . THR A 1 475 ? 11.115 22.172 -33.274 1.00 29.95 475 THR A C 1
ATOM 3784 O O . THR A 1 475 ? 10.178 22.895 -33.600 1.00 29.95 475 THR A O 1
ATOM 3787 N N . LEU A 1 476 ? 11.979 22.551 -32.324 1.00 31.22 476 LEU A N 1
ATOM 3788 C CA . LEU A 1 476 ? 11.798 23.758 -31.496 1.00 31.22 476 LEU A CA 1
ATOM 3789 C C . LEU A 1 476 ? 12.553 25.004 -31.997 1.00 31.22 476 LEU A C 1
ATOM 3791 O O . LEU A 1 476 ? 12.456 26.064 -31.390 1.00 31.22 476 LEU A O 1
ATOM 3795 N N . LYS A 1 477 ? 13.267 24.928 -33.129 1.00 29.95 477 LYS A N 1
ATOM 3796 C CA . LYS A 1 477 ? 14.034 26.068 -33.680 1.00 29.95 477 LYS A CA 1
ATOM 3797 C C . LYS A 1 477 ? 13.279 26.962 -34.673 1.00 29.95 477 LYS A C 1
ATOM 3799 O O . LYS A 1 477 ? 13.892 27.869 -35.229 1.00 29.95 477 LYS A O 1
ATOM 3804 N N . SER A 1 478 ? 11.984 26.745 -34.919 1.00 29.44 478 SER A N 1
ATOM 3805 C CA . SER A 1 478 ? 11.256 27.477 -35.978 1.00 29.44 478 SER A CA 1
ATOM 3806 C C . SER A 1 478 ? 10.081 28.352 -35.530 1.00 29.44 478 SER A C 1
ATOM 3808 O O . SER A 1 478 ? 9.464 28.988 -36.379 1.00 29.44 478 SER A O 1
ATOM 3810 N N . ILE A 1 479 ? 9.808 28.490 -34.231 1.00 28.19 479 ILE A N 1
ATOM 3811 C CA . ILE A 1 479 ? 8.769 29.418 -33.761 1.00 28.19 479 ILE A CA 1
ATOM 3812 C C . ILE A 1 479 ? 9.421 30.778 -33.495 1.00 28.19 479 ILE A C 1
ATOM 3814 O O . ILE A 1 479 ? 9.909 31.060 -32.403 1.00 28.19 479 ILE A O 1
ATOM 3818 N N . LYS A 1 480 ? 9.485 31.604 -34.545 1.00 27.20 480 LYS A N 1
ATOM 3819 C CA . LYS A 1 480 ? 9.719 33.043 -34.408 1.00 27.20 480 LYS A CA 1
ATOM 382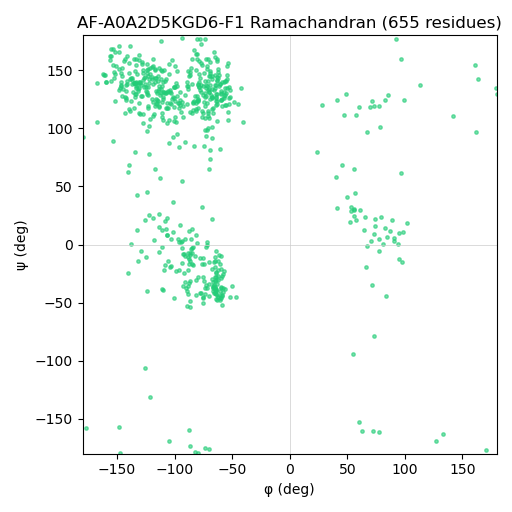0 C C . LYS A 1 480 ? 8.480 33.681 -33.784 1.00 27.20 480 LYS A C 1
ATOM 3822 O O . LYS A 1 480 ? 7.362 33.432 -34.219 1.00 27.20 480 LYS A O 1
ATOM 3827 N N . THR A 1 481 ? 8.728 34.491 -32.768 1.00 28.64 481 THR A N 1
ATOM 3828 C CA . THR A 1 481 ? 7.797 35.435 -32.158 1.00 28.64 481 THR A CA 1
ATOM 3829 C C . THR A 1 481 ? 7.462 36.547 -33.146 1.00 28.64 481 THR A C 1
ATOM 3831 O O . THR A 1 481 ? 8.355 37.317 -33.494 1.00 28.64 481 THR A O 1
ATOM 3834 N N . ASP A 1 482 ? 6.195 36.658 -33.522 1.00 27.67 482 ASP A N 1
ATOM 3835 C CA . ASP A 1 482 ? 5.587 37.907 -33.971 1.00 27.67 482 ASP A CA 1
ATOM 3836 C C . ASP A 1 482 ? 4.413 38.169 -33.027 1.00 27.67 482 ASP A C 1
ATOM 3838 O O . ASP A 1 482 ? 3.461 37.397 -33.001 1.00 27.67 482 ASP A O 1
ATOM 3842 N N . ASP A 1 483 ? 4.571 39.164 -32.155 1.00 29.34 483 ASP A N 1
ATOM 3843 C CA . ASP A 1 483 ? 3.554 40.186 -31.892 1.00 29.34 483 ASP A CA 1
ATOM 3844 C C . ASP A 1 483 ? 4.092 41.174 -30.851 1.00 29.34 483 ASP A C 1
ATOM 3846 O O . ASP A 1 483 ? 4.009 41.006 -29.634 1.00 29.34 483 ASP A O 1
ATOM 3850 N N . ALA A 1 484 ? 4.687 42.239 -31.383 1.00 27.48 484 ALA A N 1
ATOM 3851 C CA . ALA A 1 484 ? 4.781 43.520 -30.714 1.00 27.48 484 ALA A CA 1
ATOM 3852 C C . ALA A 1 484 ? 3.465 44.268 -30.956 1.00 27.48 484 ALA A C 1
ATOM 3854 O O . ALA A 1 484 ? 3.130 44.494 -32.118 1.00 27.48 484 ALA A O 1
ATOM 3855 N N . ASN A 1 485 ? 2.762 44.684 -29.893 1.00 25.83 485 ASN A N 1
ATOM 3856 C CA . ASN A 1 485 ? 2.345 46.077 -29.661 1.00 25.83 485 ASN A CA 1
ATOM 3857 C C . ASN A 1 485 ? 1.226 46.236 -28.609 1.00 25.83 485 ASN A C 1
ATOM 3859 O O . ASN A 1 485 ? 0.233 45.519 -28.641 1.00 25.83 485 ASN A O 1
ATOM 3863 N N . ILE A 1 486 ? 1.374 47.324 -27.829 1.00 25.94 486 ILE A N 1
ATOM 3864 C CA . ILE A 1 486 ? 0.349 48.146 -27.140 1.00 25.94 486 ILE A CA 1
ATOM 3865 C C . ILE A 1 486 ? -0.102 47.650 -25.749 1.00 25.94 486 ILE A C 1
ATOM 3867 O O . ILE A 1 486 ? -0.526 46.517 -25.609 1.00 25.94 486 ILE A O 1
ATOM 3871 N N . VAL A 1 487 ? -0.116 48.434 -24.658 1.00 25.75 487 VAL A N 1
ATOM 3872 C CA . VAL A 1 487 ? 0.296 49.821 -24.339 1.00 25.75 487 VAL A CA 1
ATOM 3873 C C . VAL A 1 487 ? 0.400 49.920 -22.802 1.00 25.75 487 VAL A C 1
ATOM 3875 O O . VAL A 1 487 ? -0.371 49.292 -22.080 1.00 25.75 487 VAL A O 1
ATOM 3878 N N . GLU A 1 488 ? 1.335 50.738 -22.315 1.00 26.78 488 GLU A N 1
ATOM 3879 C CA . GLU A 1 488 ? 1.442 51.181 -20.920 1.00 26.78 488 GLU A CA 1
ATOM 3880 C C . GLU A 1 488 ? 0.201 51.967 -20.449 1.00 26.78 488 GLU A C 1
ATOM 3882 O O . GLU A 1 488 ? -0.217 52.922 -21.104 1.00 26.78 488 GLU A O 1
ATOM 3887 N N . GLN A 1 489 ? -0.271 51.712 -19.225 1.00 24.61 489 GLN A N 1
ATOM 3888 C CA . GLN A 1 489 ? -0.781 52.786 -18.368 1.00 24.61 489 GLN A CA 1
ATOM 3889 C C . GLN A 1 489 ? -0.165 52.689 -16.968 1.00 24.61 489 GLN A C 1
ATOM 3891 O O . GLN A 1 489 ? -0.257 51.675 -16.284 1.00 24.61 489 GLN A O 1
ATOM 3896 N N . LYS A 1 490 ? 0.510 53.777 -16.582 1.00 26.59 490 LYS A N 1
ATOM 3897 C CA . LYS A 1 490 ? 1.099 54.038 -15.263 1.00 26.59 490 LYS A CA 1
ATOM 3898 C C . LYS A 1 490 ? 0.069 54.623 -14.291 1.00 26.59 490 LYS A C 1
ATOM 3900 O O . LYS A 1 490 ? -0.812 55.355 -14.734 1.00 26.59 490 LYS A O 1
ATOM 3905 N N . LYS A 1 491 ? 0.409 54.471 -12.998 1.00 24.89 491 LYS A N 1
ATOM 3906 C CA . LYS A 1 491 ? -0.006 55.177 -11.755 1.00 24.89 491 LYS A CA 1
ATOM 3907 C C . LYS A 1 491 ? -0.817 54.268 -10.824 1.00 24.89 491 LYS A C 1
ATOM 3909 O O . LYS A 1 491 ? -1.665 53.538 -11.298 1.00 24.89 491 LYS A O 1
ATOM 3914 N N . GLU A 1 492 ? -0.619 54.234 -9.510 1.00 24.61 492 GLU A N 1
ATOM 3915 C CA . GLU A 1 492 ? 0.095 55.108 -8.572 1.00 24.61 492 GLU A CA 1
ATOM 3916 C C . GLU A 1 492 ? 0.376 54.298 -7.289 1.00 24.61 492 GLU A C 1
ATOM 3918 O O . GLU A 1 492 ? -0.416 53.447 -6.897 1.00 24.61 492 GLU A O 1
ATOM 3923 N N . THR A 1 493 ? 1.512 54.550 -6.642 1.00 28.77 493 THR A N 1
ATOM 3924 C CA . THR A 1 493 ? 1.866 54.041 -5.308 1.00 28.77 493 THR A CA 1
ATOM 3925 C C . THR A 1 493 ? 1.149 54.815 -4.207 1.00 28.77 493 THR A C 1
ATOM 3927 O O . THR A 1 493 ? 1.315 56.033 -4.135 1.00 28.77 493 THR A O 1
ATOM 3930 N N . THR A 1 494 ? 0.527 54.106 -3.263 1.00 25.55 494 THR A N 1
ATOM 3931 C CA . THR A 1 494 ? 0.315 54.566 -1.880 1.00 25.55 494 THR A CA 1
ATOM 3932 C C . THR A 1 494 ? 0.453 53.399 -0.895 1.00 25.55 494 THR A C 1
ATOM 3934 O O . THR A 1 494 ? -0.178 52.358 -1.035 1.00 25.55 494 THR A O 1
ATOM 3937 N N . ASN A 1 495 ? 1.307 53.597 0.113 1.00 26.78 495 ASN A N 1
ATOM 3938 C CA . ASN A 1 495 ? 1.399 52.786 1.330 1.00 26.78 495 ASN A CA 1
ATOM 3939 C C . ASN A 1 495 ? 0.211 53.090 2.257 1.00 26.78 495 ASN A C 1
ATOM 3941 O O . ASN A 1 495 ? -0.087 54.267 2.449 1.00 26.78 495 ASN A O 1
ATOM 3945 N N . SER A 1 496 ? -0.367 52.080 2.920 1.00 25.22 496 SER A N 1
ATOM 3946 C CA . SER A 1 496 ? -0.624 52.088 4.379 1.00 25.22 496 SER A CA 1
ATOM 3947 C C . SER A 1 496 ? -1.324 50.805 4.873 1.00 25.22 496 SER A C 1
ATOM 3949 O O . SER A 1 496 ? -2.262 50.329 4.251 1.00 25.22 496 SER A O 1
ATOM 3951 N N . SER A 1 497 ? -0.789 50.291 5.991 1.00 25.94 497 SER A N 1
ATOM 3952 C CA . SER A 1 497 ? -1.425 49.650 7.163 1.00 25.94 497 SER A CA 1
ATOM 3953 C C . SER A 1 497 ? -2.477 48.533 7.045 1.00 25.94 497 SER A C 1
ATOM 3955 O O . SER A 1 497 ? -3.538 48.722 6.470 1.00 25.94 497 SER A O 1
ATOM 3957 N N . GLU A 1 498 ? -2.179 47.469 7.809 1.00 29.59 498 GLU A N 1
ATOM 3958 C CA . GLU A 1 498 ? -3.077 46.617 8.616 1.00 29.59 498 GLU A CA 1
ATOM 3959 C C . GLU A 1 498 ? -4.234 45.910 7.899 1.00 29.59 498 GLU A C 1
ATOM 3961 O O . GLU A 1 498 ? -5.229 46.516 7.518 1.00 29.59 498 GLU A O 1
ATOM 3966 N N . GLN A 1 499 ? -4.143 44.578 7.808 1.00 25.66 499 GLN A N 1
ATOM 3967 C CA . GLN A 1 499 ? -5.271 43.742 7.412 1.00 25.66 499 GLN A CA 1
ATOM 3968 C C . GLN A 1 499 ? -5.543 42.690 8.491 1.00 25.66 499 GLN A C 1
ATOM 3970 O O . GLN A 1 499 ? -4.875 41.660 8.586 1.00 25.66 499 GLN A O 1
ATOM 3975 N N . GLU A 1 500 ? -6.519 43.021 9.337 1.00 24.45 500 GLU A N 1
ATOM 3976 C CA . GLU A 1 500 ? -7.210 42.107 10.240 1.00 24.45 500 GLU A CA 1
ATOM 3977 C C . GLU A 1 500 ? -7.890 40.983 9.442 1.00 24.45 500 GLU A C 1
ATOM 3979 O O . GLU A 1 500 ? -8.459 41.192 8.368 1.00 24.45 500 GLU A O 1
ATOM 3984 N N . TRP A 1 501 ? -7.819 39.768 9.983 1.00 24.34 501 TRP A N 1
ATOM 3985 C CA . TRP A 1 501 ? -8.447 38.568 9.440 1.00 24.34 501 TRP A CA 1
ATOM 3986 C C . TRP A 1 501 ? -9.928 38.520 9.839 1.00 24.34 501 TRP A C 1
ATOM 3988 O O . TRP A 1 501 ? -10.254 38.492 11.026 1.00 24.34 501 TRP A O 1
ATOM 3998 N N . HIS A 1 502 ? -10.824 38.458 8.853 1.00 26.81 502 HIS A N 1
ATOM 3999 C CA . HIS A 1 502 ? -12.228 38.105 9.061 1.00 26.81 502 HIS A CA 1
ATOM 4000 C C . HIS A 1 502 ? -12.519 36.716 8.468 1.00 26.81 502 HIS A C 1
ATOM 4002 O O . HIS A 1 502 ? -12.279 36.510 7.276 1.00 26.81 502 HIS A O 1
ATOM 4008 N N . PRO A 1 503 ? -13.068 35.768 9.250 1.00 30.48 503 PRO A N 1
ATOM 4009 C CA . PRO A 1 503 ? -13.594 34.518 8.715 1.00 30.48 503 PRO A CA 1
ATOM 4010 C C . PRO A 1 503 ? -14.978 34.746 8.079 1.00 30.48 503 PRO A C 1
ATOM 4012 O O . PRO A 1 503 ? -15.781 35.500 8.635 1.00 30.48 503 PRO A O 1
ATOM 4015 N N . PRO A 1 504 ? -15.325 34.079 6.963 1.00 30.27 504 PRO A N 1
ATOM 4016 C CA . PRO A 1 504 ? -16.694 34.100 6.468 1.00 30.27 504 PRO A CA 1
ATOM 4017 C C . PRO A 1 504 ? -17.583 33.198 7.338 1.00 30.27 504 PRO A C 1
ATOM 4019 O O . PRO A 1 504 ? -17.429 31.977 7.375 1.00 30.27 504 PRO A O 1
ATOM 4022 N N . LEU A 1 505 ? -18.522 33.825 8.049 1.00 26.78 505 LEU A N 1
ATOM 4023 C CA . LEU A 1 505 ? -19.638 33.172 8.729 1.00 26.78 505 LEU A CA 1
ATOM 4024 C C . LEU A 1 505 ? -20.755 32.828 7.734 1.00 26.78 505 LEU A C 1
ATOM 4026 O O . LEU A 1 505 ? -21.152 33.666 6.934 1.00 26.78 505 LEU A O 1
ATOM 4030 N N . ALA A 1 506 ? -21.254 31.600 7.886 1.00 26.27 506 ALA A N 1
ATOM 4031 C CA . ALA A 1 506 ? -22.610 31.089 7.670 1.00 26.27 506 ALA A CA 1
ATOM 4032 C C . ALA A 1 506 ? -23.431 31.555 6.447 1.00 26.27 506 ALA A C 1
ATOM 4034 O O . ALA A 1 506 ? -23.778 32.717 6.267 1.00 26.27 506 ALA A O 1
ATOM 4035 N N . ALA A 1 507 ? -23.868 30.545 5.691 1.00 33.22 507 ALA A N 1
ATOM 4036 C CA . ALA A 1 507 ? -24.828 30.598 4.601 1.00 33.22 507 ALA A CA 1
ATOM 4037 C C . ALA A 1 507 ? -26.054 31.491 4.863 1.00 33.22 507 ALA A C 1
ATOM 4039 O O . ALA A 1 507 ? -26.729 31.349 5.881 1.00 33.22 507 ALA A O 1
ATOM 4040 N N . THR A 1 508 ? -26.428 32.308 3.875 1.00 24.34 508 THR A N 1
ATOM 4041 C CA . THR A 1 508 ? -27.819 32.415 3.403 1.00 24.34 508 THR A CA 1
ATOM 4042 C C . THR A 1 508 ? -27.916 33.170 2.074 1.00 24.34 508 THR A C 1
ATOM 4044 O O . THR A 1 508 ? -27.317 34.218 1.888 1.00 24.34 508 THR A O 1
ATOM 4047 N N . GLN A 1 509 ? -28.787 32.621 1.226 1.00 23.58 509 GLN A N 1
ATOM 4048 C CA . GLN A 1 509 ? -29.440 33.181 0.041 1.00 23.58 509 GLN A CA 1
ATOM 4049 C C . GLN A 1 509 ? -28.690 33.199 -1.300 1.00 23.58 509 GLN A C 1
ATOM 4051 O O . GLN A 1 509 ? -27.587 33.698 -1.474 1.00 23.58 509 GLN A O 1
ATOM 4056 N N . SER A 1 510 ? -29.399 32.579 -2.241 1.00 35.81 510 SER A N 1
ATOM 4057 C CA . SER A 1 510 ? -29.142 32.369 -3.652 1.00 35.81 510 SER A CA 1
ATOM 4058 C C . SER A 1 510 ? -28.995 33.673 -4.424 1.00 35.81 510 SER A C 1
ATOM 4060 O O . SER A 1 510 ? -29.962 34.424 -4.498 1.00 35.81 510 SER A O 1
ATOM 4062 N N . GLU A 1 511 ? -27.877 33.842 -5.118 1.00 26.23 511 GLU A N 1
ATOM 4063 C CA . GLU A 1 511 ? -27.808 34.612 -6.358 1.00 26.23 511 GLU A CA 1
ATOM 4064 C C . GLU A 1 511 ? -26.860 33.902 -7.334 1.00 26.23 511 GLU A C 1
ATOM 4066 O O . GLU A 1 511 ? -25.879 33.270 -6.945 1.00 26.23 511 GLU A O 1
ATOM 4071 N N . ASN A 1 512 ? -27.264 33.913 -8.602 1.00 33.62 512 ASN A N 1
ATOM 4072 C CA . ASN A 1 512 ? -26.738 33.112 -9.700 1.00 33.62 512 ASN A CA 1
ATOM 4073 C C . ASN A 1 512 ? -25.231 33.314 -9.923 1.00 33.62 512 ASN A C 1
ATOM 4075 O O . ASN A 1 512 ? -24.788 34.436 -10.152 1.00 33.62 512 ASN A O 1
ATOM 4079 N N . ILE A 1 513 ? -24.479 32.211 -9.966 1.00 27.55 513 ILE A N 1
ATOM 4080 C CA . ILE A 1 513 ? -23.131 32.158 -10.543 1.00 27.55 513 ILE A CA 1
ATOM 4081 C C . ILE A 1 513 ? -23.161 31.099 -11.649 1.00 27.55 513 ILE A C 1
ATOM 4083 O O . ILE A 1 513 ? -22.753 29.955 -11.467 1.00 27.55 513 ILE A O 1
ATOM 4087 N N . GLU A 1 514 ? -23.709 31.483 -12.797 1.00 33.91 514 GLU A N 1
ATOM 4088 C CA . GLU A 1 514 ? -23.178 30.999 -14.068 1.00 33.91 514 GLU A CA 1
ATOM 4089 C C . GLU A 1 514 ? -22.037 31.948 -14.456 1.00 33.91 514 GLU A C 1
ATOM 4091 O O . GLU A 1 514 ? -22.116 33.142 -14.179 1.00 33.91 514 GLU A O 1
ATOM 4096 N N . GLU A 1 515 ? -21.003 31.404 -15.102 1.00 32.84 515 GLU A N 1
ATOM 4097 C CA . GLU A 1 515 ? -19.883 32.129 -15.727 1.00 32.84 515 GLU A CA 1
ATOM 4098 C C . GLU A 1 515 ? -18.585 32.283 -14.902 1.00 32.84 515 GLU A C 1
ATOM 4100 O O . GLU A 1 515 ? -18.067 33.370 -14.676 1.00 32.84 515 GLU A O 1
ATOM 4105 N N . VAL A 1 516 ? -17.966 31.145 -14.561 1.00 28.98 516 VAL A N 1
ATOM 4106 C CA . VAL A 1 516 ? -16.496 31.000 -14.621 1.00 28.98 516 VAL A CA 1
ATOM 4107 C C . VAL A 1 516 ? -16.189 29.655 -15.287 1.00 28.98 516 VAL A C 1
ATOM 4109 O O . VAL A 1 516 ? -15.943 28.649 -14.625 1.00 28.98 516 VAL A O 1
ATOM 4112 N N . VAL A 1 517 ? -16.277 29.620 -16.619 1.00 31.05 517 VAL A N 1
ATOM 4113 C CA . VAL A 1 517 ? -15.971 28.440 -17.441 1.00 31.05 517 VAL A CA 1
ATOM 4114 C C . VAL A 1 517 ? -14.680 28.699 -18.223 1.00 31.05 517 VAL A C 1
ATOM 4116 O O . VAL A 1 517 ? -14.617 29.515 -19.135 1.00 31.05 517 VAL A O 1
ATOM 4119 N N . ASP A 1 518 ? -13.630 28.018 -17.773 1.00 38.38 518 ASP A N 1
ATOM 4120 C CA . ASP A 1 518 ? -12.836 27.096 -18.589 1.00 38.38 518 ASP A CA 1
ATOM 4121 C C . ASP A 1 518 ? -12.192 27.588 -19.904 1.00 38.38 518 ASP A C 1
ATOM 4123 O O . ASP A 1 518 ? -12.465 27.089 -20.990 1.00 38.38 518 ASP A O 1
ATOM 4127 N N . TYR A 1 519 ? -11.242 28.524 -19.821 1.00 30.55 519 TYR A N 1
ATOM 4128 C CA . TYR A 1 519 ? -10.447 28.938 -20.994 1.00 30.55 519 TYR A CA 1
ATOM 4129 C C . TYR A 1 519 ? -9.105 28.199 -21.174 1.00 30.55 519 TYR A C 1
ATOM 4131 O O . TYR A 1 519 ? -8.407 28.424 -22.167 1.00 30.55 519 TYR A O 1
ATOM 4139 N N . SER A 1 520 ? -8.724 27.306 -20.252 1.00 45.00 520 SER A N 1
ATOM 4140 C CA . SER A 1 520 ? -7.411 26.631 -20.268 1.00 45.00 520 SER A CA 1
ATOM 4141 C C . SER A 1 520 ? -7.502 25.137 -20.597 1.00 45.00 520 SER A C 1
ATOM 4143 O O . SER A 1 520 ? -6.697 24.627 -21.382 1.00 45.00 520 SER A O 1
ATOM 4145 N N . PHE A 1 521 ? -8.515 24.435 -20.078 1.00 39.91 521 PHE A N 1
ATOM 4146 C CA . PHE A 1 521 ? -8.631 22.989 -20.251 1.00 39.91 521 PHE A CA 1
ATOM 4147 C C . PHE A 1 521 ? -9.100 22.623 -21.664 1.00 39.91 521 PHE A C 1
ATOM 4149 O O . PHE A 1 521 ? -8.456 21.816 -22.333 1.00 39.91 521 PHE A O 1
ATOM 4156 N N . ASP A 1 522 ? -10.124 23.301 -22.189 1.00 40.34 522 ASP A N 1
ATOM 4157 C CA . ASP A 1 522 ? -10.665 23.033 -23.531 1.00 40.34 522 ASP A CA 1
ATOM 4158 C C . ASP A 1 522 ? -9.673 23.324 -24.665 1.00 40.34 522 ASP A C 1
ATOM 4160 O O . ASP A 1 522 ? -9.656 22.636 -25.692 1.00 40.34 522 ASP A O 1
ATOM 4164 N N . LYS A 1 523 ? -8.784 24.306 -24.475 1.00 40.38 523 LYS A N 1
ATOM 4165 C CA . LYS A 1 523 ? -7.736 24.641 -25.450 1.00 40.38 523 LYS A CA 1
ATOM 4166 C C . LYS A 1 523 ? -6.622 23.591 -25.458 1.00 40.38 523 LYS A C 1
ATOM 4168 O O . LYS A 1 523 ? -6.138 23.230 -26.532 1.00 40.38 523 LYS A O 1
ATOM 4173 N N . PHE A 1 524 ? -6.271 23.055 -24.287 1.00 41.69 524 PHE A N 1
ATOM 4174 C CA . PHE A 1 524 ? -5.309 21.962 -24.130 1.00 41.69 524 PHE A CA 1
ATOM 4175 C C . PHE A 1 524 ? -5.867 20.634 -24.662 1.00 41.69 524 PHE A C 1
ATOM 4177 O O . PHE A 1 524 ? -5.200 19.953 -25.442 1.00 41.69 524 PHE A O 1
ATOM 4184 N N . ILE A 1 525 ? -7.127 20.312 -24.350 1.00 43.03 525 ILE A N 1
ATOM 4185 C CA . ILE A 1 525 ? -7.822 19.142 -24.897 1.00 43.03 525 ILE A CA 1
ATOM 4186 C C . ILE A 1 525 ? -8.004 19.275 -26.412 1.00 43.03 525 ILE A C 1
ATOM 4188 O O . ILE A 1 525 ? -7.744 18.306 -27.114 1.00 43.03 525 ILE A O 1
ATOM 4192 N N . SER A 1 526 ? -8.329 20.453 -26.961 1.00 39.31 526 SER A N 1
ATOM 4193 C CA . SER A 1 526 ? -8.381 20.662 -28.420 1.00 39.31 526 SER A CA 1
ATOM 4194 C C . SER A 1 526 ? -7.014 20.535 -29.100 1.00 39.31 526 SER A C 1
ATOM 4196 O O . SER A 1 526 ? -6.936 20.012 -30.212 1.00 39.31 526 SER A O 1
ATOM 4198 N N . GLN A 1 527 ? -5.921 20.956 -28.454 1.00 36.03 527 GLN A N 1
ATOM 4199 C CA . GLN A 1 527 ? -4.563 20.781 -28.987 1.00 36.03 527 GLN A CA 1
ATOM 4200 C C . GLN A 1 527 ? -4.075 19.328 -28.914 1.00 36.03 527 GLN A C 1
ATOM 4202 O O . GLN A 1 527 ? -3.378 18.876 -29.825 1.00 36.03 527 GLN A O 1
ATOM 4207 N N . ILE A 1 528 ? -4.455 18.575 -27.880 1.00 38.69 528 ILE A N 1
ATOM 4208 C CA . ILE A 1 528 ? -4.143 17.143 -27.768 1.00 38.69 528 ILE A CA 1
ATOM 4209 C C . ILE A 1 528 ? -5.042 16.318 -28.696 1.00 38.69 528 ILE A C 1
ATOM 4211 O O . ILE A 1 528 ? -4.539 15.481 -29.446 1.00 38.69 528 ILE A O 1
ATOM 4215 N N . ALA A 1 529 ? -6.347 16.590 -28.729 1.00 37.84 529 ALA A N 1
ATOM 4216 C CA . ALA A 1 529 ? -7.307 15.931 -29.612 1.00 37.84 529 ALA A CA 1
ATOM 4217 C C . ALA A 1 529 ? -7.011 16.225 -31.090 1.00 37.84 529 ALA A C 1
ATOM 4219 O O . ALA A 1 529 ? -7.054 15.314 -31.916 1.00 37.84 529 ALA A O 1
ATOM 4220 N N . GLY A 1 530 ? -6.614 17.458 -31.424 1.00 31.03 530 GLY A N 1
ATOM 4221 C CA . GLY A 1 530 ? -6.216 17.849 -32.778 1.00 31.03 530 GLY A CA 1
ATOM 4222 C C . GLY A 1 530 ? -4.948 17.148 -33.281 1.00 31.03 530 GLY A C 1
ATOM 4223 O O . GLY A 1 530 ? -4.823 16.910 -34.482 1.00 31.03 530 GLY A O 1
ATOM 4224 N N . ASN A 1 531 ? -4.045 16.754 -32.375 1.00 33.94 531 ASN A N 1
ATOM 4225 C CA . ASN A 1 531 ? -2.795 16.069 -32.716 1.00 33.94 531 ASN A CA 1
ATOM 4226 C C . ASN A 1 531 ? -2.870 14.531 -32.606 1.00 33.94 531 ASN A C 1
ATOM 4228 O O . ASN A 1 531 ? -2.099 13.848 -33.278 1.00 33.94 531 ASN A O 1
ATOM 4232 N N . TYR A 1 532 ? -3.814 13.967 -31.838 1.00 33.03 532 TYR A N 1
ATOM 4233 C CA . TYR A 1 532 ? -4.042 12.512 -31.752 1.00 33.03 532 TYR A CA 1
ATOM 4234 C C . TYR A 1 532 ? -5.119 11.977 -32.710 1.00 33.03 532 TYR A C 1
ATOM 4236 O O . TYR A 1 532 ? -5.154 10.776 -32.981 1.00 33.03 532 TYR A O 1
ATOM 4244 N N . ALA A 1 533 ? -5.967 12.832 -33.291 1.00 35.50 533 ALA A N 1
ATOM 4245 C CA . ALA A 1 533 ? -7.042 12.418 -34.200 1.00 35.50 533 ALA A CA 1
ATOM 4246 C C . ALA A 1 533 ? -6.581 12.045 -35.627 1.00 35.50 533 ALA A C 1
ATOM 4248 O O . ALA A 1 533 ? -7.327 12.221 -36.592 1.00 35.50 533 ALA A O 1
ATOM 4249 N N . ARG A 1 534 ? -5.371 11.495 -35.797 1.00 39.06 534 ARG A N 1
ATOM 4250 C CA . ARG A 1 534 ? -4.936 10.886 -37.067 1.00 39.06 534 ARG A CA 1
ATOM 4251 C C . ARG A 1 534 ? -4.109 9.609 -36.875 1.00 39.06 534 ARG A C 1
ATOM 4253 O O . ARG A 1 534 ? -2.953 9.568 -37.277 1.00 39.06 534 ARG A O 1
ATOM 4260 N N . ASN A 1 535 ? -4.711 8.572 -36.283 1.00 44.16 535 ASN A N 1
ATOM 4261 C CA . ASN A 1 535 ? -4.637 7.157 -36.716 1.00 44.16 535 ASN A CA 1
ATOM 4262 C C . ASN A 1 535 ? -5.061 6.207 -35.582 1.00 44.16 535 ASN A C 1
ATOM 4264 O O . ASN A 1 535 ? -4.227 5.794 -34.782 1.00 44.16 535 ASN A O 1
ATOM 4268 N N . THR A 1 536 ? -6.316 5.762 -35.560 1.00 45.59 536 THR A N 1
ATOM 4269 C CA . THR A 1 536 ? -6.720 4.565 -34.796 1.00 45.59 536 THR A CA 1
ATOM 4270 C C . THR A 1 536 ? -7.719 3.741 -35.604 1.00 45.59 536 THR A C 1
ATOM 4272 O O . THR A 1 536 ? -8.899 3.641 -35.290 1.00 45.59 536 THR A O 1
ATOM 4275 N N . SER A 1 537 ? -7.258 3.134 -36.699 1.00 68.75 537 SER A N 1
ATOM 4276 C CA . SER A 1 537 ? -8.006 2.039 -37.323 1.00 68.75 537 SER A CA 1
ATOM 4277 C C . SER A 1 537 ? -8.003 0.828 -36.381 1.00 68.75 537 SER A C 1
ATOM 4279 O O . SER A 1 537 ? -6.925 0.388 -35.976 1.00 68.75 537 SER A O 1
ATOM 4281 N N . PHE A 1 538 ? -9.174 0.272 -36.060 1.00 86.25 538 PHE A N 1
ATOM 4282 C CA . PHE A 1 538 ? -9.302 -0.973 -35.294 1.00 86.25 538 PHE A CA 1
ATOM 4283 C C . PHE A 1 538 ? -8.515 -2.111 -35.961 1.00 86.25 538 PHE A C 1
ATOM 4285 O O . PHE A 1 538 ? -8.770 -2.475 -37.111 1.00 86.25 538 PHE A O 1
ATOM 4292 N N . ASN A 1 539 ? -7.547 -2.683 -35.247 1.00 90.31 539 ASN A N 1
ATOM 4293 C CA . ASN A 1 539 ? -6.732 -3.790 -35.731 1.00 90.31 539 ASN A CA 1
ATOM 4294 C C . ASN A 1 539 ? -7.466 -5.125 -35.527 1.00 90.31 539 ASN A C 1
ATOM 4296 O O . ASN A 1 539 ? -7.255 -5.845 -34.547 1.00 90.31 539 ASN A O 1
ATOM 4300 N N . VAL A 1 540 ? -8.325 -5.455 -36.494 1.00 92.38 540 VAL A N 1
ATOM 4301 C CA . VAL A 1 540 ? -9.133 -6.685 -36.520 1.00 92.38 540 VAL A CA 1
ATOM 4302 C C . VAL A 1 540 ? -8.274 -7.951 -36.415 1.00 92.38 540 VAL A C 1
ATOM 4304 O O . VAL A 1 540 ? -8.656 -8.912 -35.745 1.00 92.38 540 VAL A O 1
ATOM 4307 N N . ASP A 1 541 ? -7.101 -7.971 -37.050 1.00 90.50 541 ASP A N 1
ATOM 4308 C CA . ASP A 1 541 ? -6.219 -9.140 -37.038 1.00 90.50 541 ASP A CA 1
ATOM 4309 C C . ASP A 1 541 ? -5.674 -9.428 -35.638 1.00 90.50 541 ASP A C 1
ATOM 4311 O O . ASP A 1 541 ? -5.653 -10.585 -35.207 1.00 90.50 541 ASP A O 1
ATOM 4315 N N . LEU A 1 542 ? -5.280 -8.381 -34.913 1.00 85.56 542 LEU A N 1
ATOM 4316 C CA . LEU A 1 542 ? -4.781 -8.492 -33.548 1.00 85.56 542 LEU A CA 1
ATOM 4317 C C . LEU A 1 542 ? -5.896 -8.831 -32.552 1.00 85.56 542 LEU A C 1
ATOM 4319 O O . LEU A 1 542 ? -5.680 -9.656 -31.658 1.00 85.56 542 LEU A O 1
ATOM 4323 N N . ALA A 1 543 ? -7.095 -8.273 -32.745 1.00 90.50 543 ALA A N 1
ATOM 4324 C CA . ALA A 1 543 ? -8.268 -8.623 -31.952 1.00 90.50 543 ALA A CA 1
ATOM 4325 C C . ALA A 1 543 ? -8.589 -10.118 -32.073 1.00 90.50 543 ALA A C 1
ATOM 4327 O O . ALA A 1 543 ? -8.644 -10.845 -31.078 1.00 90.50 543 ALA A O 1
ATOM 4328 N N . VAL A 1 544 ? -8.698 -10.611 -33.307 1.00 95.19 544 VAL A N 1
ATOM 4329 C CA . VAL A 1 544 ? -8.993 -12.019 -33.576 1.00 95.19 544 VAL A CA 1
ATOM 4330 C C . VAL A 1 544 ? -7.880 -12.943 -33.076 1.00 95.19 544 VAL A C 1
ATOM 4332 O O . VAL A 1 544 ? -8.178 -13.962 -32.453 1.00 95.19 544 VAL A O 1
ATOM 4335 N N . LYS A 1 545 ? -6.602 -12.592 -33.281 1.00 90.56 545 LYS A N 1
ATOM 4336 C CA . LYS A 1 545 ? -5.467 -13.381 -32.769 1.00 90.56 545 LYS A CA 1
ATOM 4337 C C . LYS A 1 545 ? -5.520 -13.507 -31.246 1.00 90.56 545 LYS A C 1
ATOM 4339 O O . LYS A 1 545 ? -5.320 -14.600 -30.712 1.00 90.56 545 LYS A O 1
ATOM 4344 N N . THR A 1 546 ? -5.805 -12.407 -30.554 1.00 80.88 546 THR A N 1
ATOM 4345 C CA . THR A 1 546 ? -5.947 -12.383 -29.094 1.00 80.88 546 THR A CA 1
ATOM 4346 C C . THR A 1 546 ? -7.101 -13.269 -28.642 1.00 80.88 546 THR A C 1
ATOM 4348 O O . THR A 1 546 ? -6.926 -14.081 -27.733 1.00 80.88 546 THR A O 1
ATOM 4351 N N . LEU A 1 547 ? -8.254 -13.183 -29.309 1.00 92.44 547 LEU A N 1
ATOM 4352 C CA . LEU A 1 547 ? -9.411 -14.020 -29.001 1.00 92.44 547 LEU A CA 1
ATOM 4353 C C . LEU A 1 547 ? -9.107 -15.512 -29.184 1.00 92.44 547 LEU A C 1
ATOM 4355 O O . LEU A 1 547 ? -9.386 -16.319 -28.301 1.00 92.44 547 LEU A O 1
ATOM 4359 N N . ASP A 1 548 ? -8.476 -15.871 -30.302 1.00 91.81 548 ASP A N 1
ATOM 4360 C CA . ASP A 1 548 ? -8.133 -17.252 -30.642 1.00 91.81 548 ASP A CA 1
ATOM 4361 C C . ASP A 1 548 ? -7.085 -17.863 -29.708 1.00 91.81 548 ASP A C 1
ATOM 4363 O O . ASP A 1 548 ? -7.166 -19.057 -29.412 1.00 91.81 548 ASP A O 1
ATOM 4367 N N . THR A 1 549 ? -6.117 -17.060 -29.259 1.00 83.69 549 THR A N 1
ATOM 4368 C CA . THR A 1 549 ? -5.060 -17.485 -28.326 1.00 83.69 549 THR A CA 1
ATOM 4369 C C . THR A 1 549 ? -5.623 -17.731 -26.929 1.00 83.69 549 THR A C 1
ATOM 4371 O O . THR A 1 549 ? -5.171 -18.626 -26.219 1.00 83.69 549 THR A O 1
ATOM 4374 N N . ASN A 1 550 ? -6.627 -16.949 -26.532 1.00 78.38 550 ASN A N 1
ATOM 4375 C CA . ASN A 1 550 ? -7.225 -17.049 -25.208 1.00 78.38 550 ASN A CA 1
ATOM 4376 C C . ASN A 1 550 ? -8.379 -18.060 -25.140 1.00 78.38 550 ASN A C 1
ATOM 4378 O O . ASN A 1 550 ? -8.672 -18.552 -24.049 1.00 78.38 550 ASN A O 1
ATOM 4382 N N . ALA A 1 551 ? -9.009 -18.400 -26.270 1.00 85.31 551 ALA A N 1
ATOM 4383 C CA . ALA A 1 551 ? -10.124 -19.341 -26.329 1.00 85.31 551 ALA A CA 1
ATOM 4384 C C . ALA A 1 551 ? -9.789 -20.682 -25.646 1.00 85.31 551 ALA A C 1
ATOM 4386 O O . ALA A 1 551 ? -8.798 -21.342 -25.962 1.00 85.31 551 ALA A O 1
ATOM 4387 N N . LYS A 1 552 ? -10.638 -21.096 -24.705 1.00 88.12 552 LYS A N 1
ATOM 4388 C CA . LYS A 1 552 ? -10.494 -22.342 -23.946 1.00 88.12 552 LYS A CA 1
ATOM 4389 C C . LYS A 1 552 ? -11.052 -23.535 -24.727 1.00 88.12 552 LYS A C 1
ATOM 4391 O O . LYS A 1 552 ? -11.753 -23.375 -25.727 1.00 88.12 552 LYS A O 1
ATOM 4396 N N . SER A 1 553 ? -10.746 -24.748 -24.262 1.00 80.56 553 SER A N 1
ATOM 4397 C CA . SER A 1 553 ? -11.254 -25.998 -24.850 1.00 80.56 553 SER A CA 1
ATOM 4398 C C . SER A 1 553 ? -12.766 -26.190 -24.660 1.00 80.56 553 SER A C 1
ATOM 4400 O O . SER A 1 553 ? -13.385 -26.920 -25.428 1.00 80.56 553 SER A O 1
ATOM 4402 N N . ALA A 1 554 ? -13.367 -25.511 -23.678 1.00 79.31 554 ALA A N 1
ATOM 4403 C CA . ALA A 1 554 ? -14.804 -25.475 -23.419 1.00 79.31 554 ALA A CA 1
ATOM 4404 C C . ALA A 1 554 ? -15.224 -24.115 -22.831 1.00 79.31 554 ALA A C 1
ATOM 4406 O O . ALA A 1 554 ? -14.379 -23.335 -22.388 1.00 79.3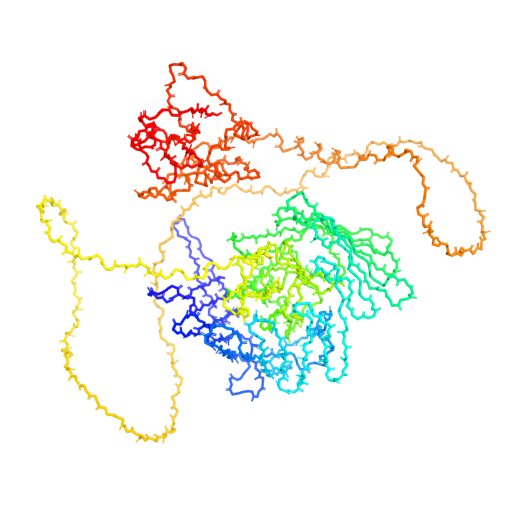1 554 ALA A O 1
ATOM 4407 N N . SER A 1 555 ? -16.533 -23.841 -22.819 1.00 83.81 555 SER A N 1
ATOM 4408 C CA . SER A 1 555 ? -17.110 -22.630 -22.218 1.00 83.81 555 SER A CA 1
ATOM 4409 C C . SER A 1 555 ? -16.706 -22.479 -20.753 1.00 83.81 555 SER A C 1
ATOM 4411 O O . SER A 1 555 ? -16.913 -23.391 -19.955 1.00 83.81 555 SER A O 1
ATOM 4413 N N . VAL A 1 556 ? -16.219 -21.295 -20.384 1.00 78.62 556 VAL A N 1
ATOM 4414 C CA . VAL A 1 556 ? -15.939 -20.903 -18.992 1.00 78.62 556 VAL A CA 1
ATOM 4415 C C . VAL A 1 556 ? -16.902 -19.816 -18.504 1.00 78.62 556 VAL A C 1
ATOM 4417 O O . VAL A 1 556 ? -16.692 -19.233 -17.444 1.00 78.62 556 VAL A O 1
ATOM 4420 N N . HIS A 1 557 ? -17.976 -19.555 -19.258 1.00 81.19 557 HIS A N 1
ATOM 4421 C CA . HIS A 1 557 ? -19.028 -18.578 -18.955 1.00 81.19 557 HIS A CA 1
ATOM 4422 C C . HIS A 1 557 ? -18.513 -17.133 -18.859 1.00 81.19 557 HIS A C 1
ATOM 4424 O O . HIS A 1 557 ? -19.072 -16.312 -18.135 1.00 81.19 557 HIS A O 1
ATOM 4430 N N . ARG A 1 558 ? -17.442 -16.809 -19.598 1.00 84.06 558 ARG A N 1
ATOM 4431 C CA . ARG A 1 558 ? -16.791 -15.483 -19.580 1.00 84.06 558 ARG A CA 1
ATOM 4432 C C . ARG A 1 558 ? -16.741 -14.823 -20.960 1.00 84.06 558 ARG A C 1
ATOM 4434 O O . ARG A 1 558 ? -15.886 -13.979 -21.205 1.00 84.06 558 ARG A O 1
ATOM 4441 N N . CYS A 1 559 ? -17.661 -15.176 -21.854 1.00 87.31 559 CYS A N 1
ATOM 4442 C CA . CYS A 1 559 ? -17.715 -14.694 -23.238 1.00 87.31 559 CYS A CA 1
ATOM 4443 C C . CYS A 1 559 ? -17.537 -13.167 -23.386 1.00 87.31 559 CYS A C 1
ATOM 4445 O O . CYS A 1 559 ? -16.696 -12.733 -24.172 1.00 87.31 559 CYS A O 1
ATOM 4447 N N . ALA A 1 560 ? -18.213 -12.362 -22.557 1.00 86.31 560 ALA A N 1
ATOM 4448 C CA . ALA A 1 560 ? -18.077 -10.900 -22.534 1.00 86.31 560 ALA A CA 1
ATOM 4449 C C . ALA A 1 560 ? -16.649 -10.417 -22.249 1.00 86.31 560 ALA A C 1
ATOM 4451 O O . ALA A 1 560 ? -16.134 -9.547 -22.946 1.00 86.31 560 ALA A O 1
ATOM 4452 N N . ARG A 1 561 ? -15.964 -11.031 -21.278 1.00 86.19 561 ARG A N 1
ATOM 4453 C CA . ARG A 1 561 ? -14.575 -10.687 -20.945 1.00 86.19 561 ARG A CA 1
ATOM 4454 C C . ARG A 1 561 ? -13.626 -11.001 -22.099 1.00 86.19 561 ARG A C 1
ATOM 4456 O O . ARG A 1 561 ? -12.730 -10.212 -22.366 1.00 86.19 561 ARG A O 1
ATOM 4463 N N . PHE A 1 562 ? -13.797 -12.140 -22.763 1.00 90.81 562 PHE A N 1
ATOM 4464 C CA . PHE A 1 562 ? -12.865 -12.593 -23.800 1.00 90.81 562 PHE A CA 1
ATOM 4465 C C . PHE A 1 562 ? -13.019 -11.787 -25.090 1.00 90.81 562 PHE A C 1
ATOM 4467 O O . PHE A 1 562 ? -12.018 -11.353 -25.656 1.00 90.81 562 PHE A O 1
ATOM 4474 N N . VAL A 1 563 ? -14.257 -11.501 -25.504 1.00 92.25 563 VAL A N 1
ATOM 4475 C CA . VAL A 1 563 ? -14.515 -10.613 -26.647 1.00 92.25 563 VAL A CA 1
ATOM 4476 C C . VAL A 1 563 ? -14.043 -9.189 -26.345 1.00 92.25 563 VAL A C 1
ATOM 4478 O O . VAL A 1 563 ? -13.418 -8.563 -27.193 1.00 92.25 563 VAL A O 1
ATOM 4481 N N . ARG A 1 564 ? -14.227 -8.698 -25.116 1.00 92.62 564 ARG A N 1
ATOM 4482 C CA . ARG A 1 564 ? -13.684 -7.402 -24.695 1.00 92.62 564 ARG A CA 1
ATOM 4483 C C . ARG A 1 564 ? -12.157 -7.337 -24.766 1.00 92.62 564 ARG A C 1
ATOM 4485 O O . ARG A 1 564 ? -11.615 -6.374 -25.297 1.00 92.62 564 ARG A O 1
ATOM 4492 N N . LEU A 1 565 ? -11.459 -8.347 -24.241 1.00 81.69 565 LEU A N 1
ATOM 4493 C CA . LEU A 1 565 ? -9.994 -8.417 -24.314 1.00 81.69 565 LEU A CA 1
ATOM 4494 C C . LEU A 1 565 ? -9.508 -8.379 -25.768 1.00 81.69 565 LEU A C 1
ATOM 4496 O O . LEU A 1 565 ? -8.514 -7.723 -26.062 1.00 81.69 565 LEU A O 1
ATOM 4500 N N . ALA A 1 566 ? -10.240 -9.027 -26.677 1.00 88.50 566 ALA A N 1
ATOM 4501 C CA . ALA A 1 566 ? -9.970 -8.959 -28.106 1.00 88.50 566 ALA A CA 1
ATOM 4502 C C . ALA A 1 566 ? -10.155 -7.540 -28.671 1.00 88.50 566 ALA A C 1
ATOM 4504 O O . ALA A 1 566 ? -9.271 -7.055 -29.370 1.00 88.50 566 ALA A O 1
ATOM 4505 N N . ILE A 1 567 ? -11.249 -6.847 -28.340 1.00 89.69 567 ILE A N 1
ATOM 4506 C CA . ILE A 1 567 ? -11.489 -5.459 -28.781 1.00 89.69 567 ILE A CA 1
ATOM 4507 C C . ILE A 1 567 ? -10.374 -4.520 -28.284 1.00 89.69 567 ILE A C 1
ATOM 4509 O O . ILE A 1 567 ? -9.802 -3.775 -29.080 1.00 89.69 567 ILE A O 1
ATOM 4513 N N . ASN A 1 568 ? -9.993 -4.634 -27.006 1.00 84.69 568 ASN A N 1
ATOM 4514 C CA . ASN A 1 568 ? -8.897 -3.856 -26.417 1.00 84.69 568 ASN A CA 1
ATOM 4515 C C . ASN A 1 568 ? -7.559 -4.127 -27.106 1.00 84.69 568 ASN A C 1
ATOM 4517 O O . ASN A 1 568 ? -6.835 -3.191 -27.442 1.00 84.69 568 ASN A O 1
ATOM 4521 N N . ALA A 1 569 ? -7.250 -5.394 -27.388 1.00 78.12 569 ALA A N 1
ATOM 4522 C CA . ALA A 1 569 ? -6.051 -5.750 -28.138 1.00 78.12 569 ALA A CA 1
ATOM 4523 C C . ALA A 1 569 ? -6.078 -5.215 -29.578 1.00 78.12 569 ALA A C 1
ATOM 4525 O O . ALA A 1 569 ? -5.032 -4.888 -30.130 1.00 78.12 569 ALA A O 1
ATOM 4526 N N . GLY A 1 570 ? -7.261 -5.076 -30.182 1.00 84.69 570 GLY A N 1
ATOM 4527 C CA . GLY A 1 570 ? -7.445 -4.418 -31.476 1.00 84.69 570 GLY A CA 1
ATOM 4528 C C . GLY A 1 570 ? -7.287 -2.893 -31.444 1.00 84.69 570 GLY A C 1
ATOM 4529 O O . GLY A 1 570 ? -7.400 -2.258 -32.490 1.00 84.69 570 GLY A O 1
ATOM 4530 N N . GLY A 1 571 ? -7.009 -2.291 -30.285 1.00 81.12 571 GLY A N 1
ATOM 4531 C CA . GLY A 1 571 ? -6.728 -0.861 -30.147 1.00 81.12 571 GLY A CA 1
ATOM 4532 C C . GLY A 1 571 ? -7.951 0.016 -29.869 1.00 81.12 571 GLY A C 1
ATOM 4533 O O . GLY A 1 571 ? -7.808 1.235 -29.825 1.00 81.12 571 GLY A O 1
ATOM 4534 N N . ILE A 1 572 ? -9.133 -0.572 -29.653 1.00 82.75 572 ILE A N 1
ATOM 4535 C CA . ILE A 1 572 ? -10.317 0.148 -29.165 1.00 82.75 572 ILE A CA 1
ATOM 4536 C C . ILE A 1 572 ? -10.400 -0.037 -27.653 1.00 82.75 572 ILE A C 1
ATOM 4538 O O . ILE A 1 572 ? -10.574 -1.156 -27.183 1.00 82.75 572 ILE A O 1
ATOM 4542 N N . LYS A 1 573 ? -10.309 1.056 -26.889 1.00 81.38 573 LYS A N 1
ATOM 4543 C CA . LYS A 1 573 ? -10.510 1.026 -25.435 1.00 81.38 573 LYS A CA 1
ATOM 4544 C C . LYS A 1 573 ? -11.984 0.771 -25.110 1.00 81.38 573 LYS A C 1
ATOM 4546 O O . LYS A 1 573 ? -12.849 1.442 -25.659 1.00 81.38 573 LYS A O 1
ATOM 4551 N N . THR A 1 574 ? -12.265 -0.137 -24.181 1.00 77.38 574 THR A N 1
ATOM 4552 C CA . THR A 1 574 ? -13.622 -0.452 -23.706 1.00 77.38 574 THR A CA 1
ATOM 4553 C C . THR A 1 574 ? -13.865 0.150 -22.300 1.00 77.38 574 THR A C 1
ATOM 4555 O O . THR A 1 574 ? -13.610 -0.529 -21.309 1.00 77.38 574 THR A O 1
ATOM 4558 N N . PRO A 1 575 ? -14.315 1.409 -22.132 1.00 62.50 575 PRO A N 1
ATOM 4559 C CA . PRO A 1 575 ? -14.651 1.982 -20.813 1.00 62.50 575 PRO A CA 1
ATOM 4560 C C . PRO A 1 575 ? -15.908 1.341 -20.191 1.00 62.50 575 PRO A C 1
ATOM 4562 O O . PRO A 1 575 ? -16.734 0.803 -20.914 1.00 62.50 575 PRO A O 1
ATOM 4565 N N . ASN A 1 576 ? -16.103 1.383 -18.868 1.00 70.50 576 ASN A N 1
ATOM 4566 C CA . ASN A 1 576 ? -17.294 0.867 -18.141 1.00 70.50 576 ASN A CA 1
ATOM 4567 C C . ASN A 1 576 ? -17.533 -0.662 -18.158 1.00 70.50 576 ASN A C 1
ATOM 4569 O O . ASN A 1 576 ? -18.210 -1.182 -17.277 1.00 70.50 576 ASN A O 1
ATOM 4573 N N . ASN A 1 577 ? -16.944 -1.403 -19.103 1.00 75.25 577 ASN A N 1
ATOM 4574 C CA . ASN A 1 577 ? -16.800 -2.864 -19.095 1.00 75.25 577 ASN A CA 1
ATOM 4575 C C . ASN A 1 577 ? -18.055 -3.668 -18.696 1.00 75.25 577 ASN A C 1
ATOM 4577 O O . ASN A 1 577 ? -18.010 -4.370 -17.677 1.00 75.25 577 ASN A O 1
ATOM 4581 N N . PRO A 1 578 ? -19.129 -3.685 -19.511 1.00 82.31 578 PRO A N 1
ATOM 4582 C CA . PRO A 1 578 ? -20.336 -4.427 -19.165 1.00 82.31 578 PRO A CA 1
ATOM 4583 C C . PRO A 1 578 ? -20.019 -5.886 -18.804 1.00 82.31 578 PRO A C 1
ATOM 4585 O O . PRO A 1 578 ? -19.235 -6.566 -19.483 1.00 82.31 578 PRO A O 1
ATOM 4588 N N . VAL A 1 579 ? -20.589 -6.356 -17.691 1.00 75.06 579 VAL A N 1
ATOM 4589 C CA . VAL A 1 579 ? -20.363 -7.721 -17.187 1.00 75.06 579 VAL A CA 1
ATOM 4590 C C . VAL A 1 579 ? -21.194 -8.724 -17.981 1.00 75.06 579 VAL A C 1
ATOM 4592 O O . VAL A 1 579 ? -20.699 -9.797 -18.335 1.00 75.06 579 VAL A O 1
ATOM 4595 N N . SER A 1 580 ? -22.449 -8.386 -18.297 1.00 86.50 580 SER A N 1
ATOM 4596 C CA . SER A 1 580 ? -23.314 -9.263 -19.086 1.00 86.50 580 SER A CA 1
ATOM 4597 C C . SER A 1 580 ? -23.084 -9.058 -20.576 1.00 86.50 580 SER A C 1
ATOM 4599 O O . SER A 1 580 ? -23.039 -7.934 -21.066 1.00 86.50 580 SER A O 1
ATOM 4601 N N . ALA A 1 581 ? -23.040 -10.156 -21.325 1.00 89.62 581 ALA A N 1
ATOM 4602 C CA . ALA A 1 581 ? -22.913 -10.112 -22.775 1.00 89.62 581 ALA A CA 1
ATOM 4603 C C . ALA A 1 581 ? -24.064 -9.350 -23.451 1.00 89.62 581 ALA A C 1
ATOM 4605 O O . ALA A 1 581 ? -23.825 -8.603 -24.391 1.00 89.62 581 ALA A O 1
ATOM 4606 N N . LYS A 1 582 ? -25.298 -9.484 -22.950 1.00 89.50 582 LYS A N 1
ATOM 4607 C CA . LYS A 1 582 ? -26.480 -8.788 -23.486 1.00 89.50 582 LYS A CA 1
ATOM 4608 C C . LYS A 1 582 ? -26.357 -7.256 -23.467 1.00 89.50 582 LYS A C 1
ATOM 4610 O O . LYS A 1 582 ? -26.977 -6.606 -24.306 1.00 89.50 582 LYS A O 1
ATOM 4615 N N . ASP A 1 583 ? -25.559 -6.719 -22.540 1.00 91.44 583 ASP A N 1
ATOM 4616 C CA . ASP A 1 583 ? -25.372 -5.281 -22.317 1.00 91.44 583 ASP A CA 1
ATOM 4617 C C . ASP A 1 583 ? -24.308 -4.699 -23.273 1.00 91.44 583 ASP A C 1
ATOM 4619 O O . ASP A 1 583 ? -24.080 -3.497 -23.288 1.00 91.44 583 ASP A O 1
ATOM 4623 N N . TYR A 1 584 ? -23.679 -5.531 -24.121 1.00 91.81 584 TYR A N 1
ATOM 4624 C CA . TYR A 1 584 ? -22.823 -5.053 -25.219 1.00 91.81 584 TYR A CA 1
ATOM 4625 C C . TYR A 1 584 ? -23.631 -4.503 -26.402 1.00 91.81 584 TYR A C 1
ATOM 4627 O O . TYR A 1 584 ? -23.068 -3.875 -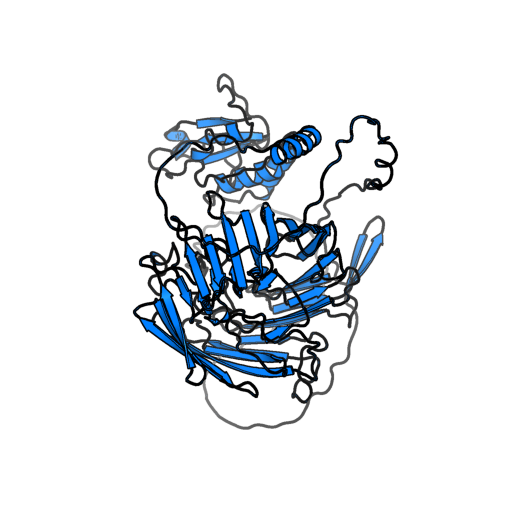27.299 1.00 91.81 584 TYR A O 1
ATOM 4635 N N . LYS A 1 585 ? -24.950 -4.734 -26.418 1.00 86.94 585 LYS A N 1
ATOM 4636 C CA . LYS A 1 585 ? -25.855 -4.090 -27.369 1.00 86.94 585 LYS A CA 1
ATOM 4637 C C . LYS A 1 585 ? -25.915 -2.591 -27.050 1.00 86.94 585 LYS A C 1
ATOM 4639 O O . LYS A 1 585 ? -26.185 -2.232 -25.910 1.00 86.94 585 LYS A O 1
ATOM 4644 N N . GLY A 1 586 ? -25.672 -1.726 -28.033 1.00 80.88 586 GLY A N 1
ATOM 4645 C CA . GLY A 1 586 ? -25.574 -0.271 -27.834 1.00 80.88 586 GLY A CA 1
ATOM 4646 C C . GLY A 1 586 ? -24.183 0.175 -27.379 1.00 80.88 586 GLY A C 1
ATOM 4647 O O . GLY A 1 586 ? -23.607 1.079 -27.973 1.00 80.88 586 GLY A O 1
ATOM 4648 N N . TYR A 1 587 ? -23.583 -0.537 -26.424 1.00 87.19 587 TYR A N 1
ATOM 4649 C CA . TYR A 1 587 ? -22.209 -0.281 -25.983 1.00 87.19 587 TYR A CA 1
ATOM 4650 C C . TYR A 1 587 ? -21.188 -0.389 -27.129 1.00 87.19 587 TYR A C 1
ATOM 4652 O O . TYR A 1 587 ? -20.303 0.447 -27.260 1.00 87.19 587 TYR A O 1
ATOM 4660 N N . LEU A 1 588 ? -21.328 -1.374 -28.024 1.00 91.00 588 LEU A N 1
ATOM 4661 C CA . LEU A 1 588 ? -20.453 -1.470 -29.200 1.00 91.00 588 LEU A CA 1
ATOM 4662 C C . LEU A 1 588 ? -20.610 -0.273 -30.158 1.00 91.00 588 LEU A C 1
ATOM 4664 O O . LEU A 1 588 ? -19.633 0.106 -30.800 1.00 91.00 588 LEU A O 1
ATOM 4668 N N . ASN A 1 589 ? -21.783 0.369 -30.210 1.00 87.44 589 ASN A N 1
ATOM 4669 C CA . ASN A 1 589 ? -21.984 1.595 -30.986 1.00 87.44 589 ASN A CA 1
ATOM 4670 C C . ASN A 1 589 ? -21.185 2.767 -30.407 1.00 87.44 589 ASN A C 1
ATOM 4672 O O . ASN A 1 589 ? -20.593 3.530 -31.167 1.00 87.44 589 ASN A O 1
ATOM 4676 N N . GLU A 1 590 ? -21.129 2.885 -29.078 1.00 85.00 590 GLU A N 1
ATOM 4677 C CA . GLU A 1 590 ? -20.322 3.899 -28.380 1.00 85.00 590 GLU A CA 1
ATOM 4678 C C . GLU A 1 590 ? -18.824 3.717 -28.660 1.00 85.00 590 GLU A C 1
ATOM 4680 O O . GLU A 1 590 ? -18.078 4.690 -28.743 1.00 85.00 590 GLU A O 1
ATOM 4685 N N . LEU A 1 591 ? -18.392 2.472 -28.883 1.00 82.81 591 LEU A N 1
ATOM 4686 C CA . LEU A 1 591 ? -17.024 2.134 -29.281 1.00 82.81 591 LEU A CA 1
ATOM 4687 C C . LEU A 1 591 ? -16.743 2.334 -30.781 1.00 82.81 591 LEU A C 1
ATOM 4689 O O . LEU A 1 591 ? -15.635 2.055 -31.240 1.00 82.81 591 LEU A O 1
ATOM 4693 N N . GLY A 1 592 ? -17.729 2.802 -31.550 1.00 87.25 592 GLY A N 1
ATOM 4694 C CA . GLY A 1 592 ? -17.601 3.092 -32.977 1.00 87.25 592 GLY A CA 1
ATOM 4695 C C . GLY A 1 592 ? -17.938 1.934 -33.922 1.00 87.25 592 GLY A C 1
ATOM 4696 O O . GLY A 1 592 ? -17.833 2.120 -35.136 1.00 87.25 592 GLY A O 1
ATOM 4697 N N . PHE A 1 593 ? -18.377 0.774 -33.415 1.00 91.31 593 PHE A N 1
ATOM 4698 C CA . PHE A 1 593 ? -18.889 -0.309 -34.263 1.00 91.31 593 PHE A CA 1
ATOM 4699 C C . PHE A 1 593 ? -20.287 0.029 -34.788 1.00 91.31 593 PHE A C 1
ATOM 4701 O O . PHE A 1 593 ? -21.100 0.657 -34.109 1.00 91.31 593 PHE A O 1
ATOM 4708 N N . LYS A 1 594 ? -20.611 -0.424 -35.997 1.00 92.69 594 LYS A N 1
ATOM 4709 C CA . LYS A 1 594 ? -21.915 -0.182 -36.628 1.00 92.69 594 LYS A CA 1
ATOM 4710 C C . LYS A 1 594 ? -22.713 -1.469 -36.744 1.00 92.69 594 LYS A C 1
ATOM 4712 O O . LYS A 1 594 ? -22.161 -2.529 -37.026 1.00 92.69 594 LYS A O 1
ATOM 4717 N N . GLU A 1 595 ? -24.024 -1.371 -36.543 1.00 94.06 595 GLU A N 1
ATOM 4718 C CA . GLU A 1 595 ? -24.919 -2.508 -36.751 1.00 94.06 595 GLU A CA 1
ATOM 4719 C C . GLU A 1 595 ? -24.933 -2.924 -38.226 1.00 94.06 595 GLU A C 1
ATOM 4721 O O . GLU A 1 595 ? -25.023 -2.089 -39.128 1.00 94.06 595 GLU A O 1
ATOM 4726 N N . VAL A 1 596 ? -24.838 -4.229 -38.468 1.00 93.12 596 VAL A N 1
ATOM 4727 C CA . VAL A 1 596 ? -24.832 -4.809 -39.812 1.00 93.12 596 VAL A CA 1
ATOM 4728 C C . VAL A 1 596 ? -26.249 -5.238 -40.185 1.00 93.12 596 VAL A C 1
ATOM 4730 O O . VAL A 1 596 ? -26.916 -5.932 -39.413 1.00 93.12 596 VAL A O 1
ATOM 4733 N N . ASN A 1 597 ? -26.702 -4.856 -41.387 1.00 88.75 597 ASN A N 1
ATOM 4734 C CA . ASN A 1 597 ? -27.965 -5.349 -41.936 1.00 88.75 597 ASN A CA 1
ATOM 4735 C C . ASN A 1 597 ? -27.910 -6.883 -42.062 1.00 88.75 597 ASN A C 1
ATOM 4737 O O . ASN A 1 597 ? -26.927 -7.448 -42.542 1.00 88.75 597 ASN A O 1
ATOM 4741 N N . GLN A 1 598 ? -28.960 -7.547 -41.587 1.00 85.62 598 GLN A N 1
ATOM 4742 C CA . GLN A 1 598 ? -29.040 -9.001 -41.513 1.00 85.62 598 GLN A CA 1
ATOM 4743 C C . GLN A 1 598 ? -29.594 -9.645 -42.795 1.00 85.62 598 GLN A C 1
ATOM 4745 O O . GLN A 1 598 ? -29.502 -10.865 -42.936 1.00 85.62 598 GLN A O 1
ATOM 4750 N N . GLU A 1 599 ? -30.134 -8.858 -43.732 1.00 84.56 599 GLU A N 1
ATOM 4751 C CA . GLU A 1 599 ? -30.525 -9.336 -45.063 1.00 84.56 599 GLU A CA 1
ATOM 4752 C C . GLU A 1 599 ? -29.288 -9.838 -45.827 1.00 84.56 599 GLU A C 1
ATOM 4754 O O . GLU A 1 599 ? -28.307 -9.115 -45.993 1.00 84.56 599 GLU A O 1
ATOM 4759 N N . ASP A 1 600 ? -29.306 -11.112 -46.235 1.00 81.06 600 ASP A N 1
ATOM 4760 C CA . ASP A 1 600 ? -28.211 -11.800 -46.941 1.00 81.06 600 ASP A CA 1
ATOM 4761 C C . ASP A 1 600 ? -26.828 -11.727 -46.257 1.00 81.06 600 ASP A C 1
ATOM 4763 O O . ASP A 1 600 ? -25.775 -11.805 -46.904 1.00 81.06 600 ASP A O 1
ATOM 4767 N N . TYR A 1 601 ? -26.814 -11.619 -44.924 1.00 91.19 601 TYR A N 1
ATOM 4768 C CA . TYR A 1 601 ? -25.591 -11.463 -44.140 1.00 91.19 601 TYR A CA 1
ATOM 4769 C C . TYR A 1 601 ? -24.603 -12.631 -44.306 1.00 91.19 601 TYR A C 1
ATOM 4771 O O . TYR A 1 601 ? -24.929 -13.806 -44.111 1.00 91.19 601 TYR A O 1
ATOM 4779 N N . LYS A 1 602 ? -23.338 -12.282 -44.576 1.00 91.94 602 LYS A N 1
ATOM 4780 C CA . LYS A 1 602 ? -22.189 -13.199 -44.580 1.00 91.94 602 LYS A CA 1
ATOM 4781 C C . LYS A 1 602 ? -21.159 -12.744 -43.539 1.00 91.94 602 LYS A C 1
ATOM 4783 O O . LYS A 1 602 ? -20.716 -11.597 -43.634 1.00 91.94 602 LYS A O 1
ATOM 4788 N N . PRO A 1 603 ? -20.739 -13.615 -42.597 1.00 94.00 603 PRO A N 1
ATOM 4789 C CA . PRO A 1 603 ? -19.769 -13.246 -41.571 1.00 94.00 603 PRO A CA 1
ATOM 4790 C C . PRO A 1 603 ? -18.430 -12.800 -42.161 1.00 94.00 603 PRO A C 1
ATOM 4792 O O . PRO A 1 603 ? -17.833 -13.511 -42.972 1.00 94.00 603 PRO A O 1
ATOM 4795 N N . GLN A 1 604 ? -17.941 -11.649 -41.714 1.00 95.38 604 GLN A N 1
ATOM 4796 C CA . GLN A 1 604 ? -16.600 -11.146 -41.989 1.00 95.38 604 GLN A CA 1
ATOM 4797 C C . GLN A 1 604 ? -15.745 -11.207 -40.728 1.00 95.38 604 GLN A C 1
ATOM 4799 O O . GLN A 1 604 ? -16.236 -11.168 -39.599 1.00 95.38 604 GLN A O 1
ATOM 4804 N N . LYS A 1 605 ? -14.434 -11.377 -40.921 1.00 95.94 605 LYS A N 1
ATOM 4805 C CA . LYS A 1 605 ? -13.475 -11.414 -39.817 1.00 95.94 605 LYS A CA 1
ATOM 4806 C C . LYS A 1 605 ? -13.602 -10.123 -39.002 1.00 95.94 605 LYS A C 1
ATOM 4808 O O . LYS A 1 605 ? -13.547 -9.046 -39.581 1.00 95.94 605 LYS A O 1
ATOM 4813 N N . GLY A 1 606 ? -13.747 -10.253 -37.686 1.00 93.00 606 GLY A N 1
ATOM 4814 C CA . GLY A 1 606 ? -13.942 -9.126 -36.773 1.00 93.00 606 GLY A CA 1
ATOM 4815 C C . GLY A 1 606 ? -15.398 -8.811 -36.439 1.00 93.00 606 GLY A C 1
ATOM 4816 O O . GLY A 1 606 ? -15.615 -8.107 -35.461 1.00 93.00 606 GLY A O 1
ATOM 4817 N N . ASP A 1 607 ? -16.379 -9.370 -37.160 1.00 97.56 607 ASP A N 1
ATOM 4818 C CA . ASP A 1 607 ? -17.794 -9.162 -36.833 1.00 97.56 607 ASP A CA 1
ATOM 4819 C C . ASP A 1 607 ? -18.106 -9.698 -35.434 1.00 97.56 607 ASP A C 1
ATOM 4821 O O . ASP A 1 607 ? -17.698 -10.808 -35.079 1.00 97.56 607 ASP A O 1
ATOM 4825 N N . ILE A 1 608 ? -18.865 -8.936 -34.650 1.00 97.81 608 ILE A N 1
ATOM 4826 C CA . ILE A 1 608 ? -19.259 -9.289 -33.283 1.00 97.81 608 ILE A CA 1
ATOM 4827 C C . ILE A 1 608 ? -20.769 -9.477 -33.245 1.00 97.81 608 ILE A C 1
ATOM 4829 O O . ILE A 1 608 ? -21.513 -8.610 -33.683 1.00 97.81 608 ILE A O 1
ATOM 4833 N N . VAL A 1 609 ? -21.248 -10.584 -32.684 1.00 97.38 609 VAL A N 1
ATOM 4834 C CA . VAL A 1 609 ? -22.681 -10.801 -32.450 1.00 97.38 609 VAL A CA 1
ATOM 4835 C C . VAL A 1 609 ? -22.979 -10.845 -30.959 1.00 97.38 609 VAL A C 1
ATOM 4837 O O . VAL A 1 609 ? -22.295 -11.528 -30.193 1.00 97.38 609 VAL A O 1
ATOM 4840 N N . VAL A 1 610 ? -24.030 -10.128 -30.566 1.00 97.19 610 VAL A N 1
ATOM 4841 C CA . VAL A 1 610 ? -24.561 -10.067 -29.203 1.00 97.19 610 VAL A CA 1
ATOM 4842 C C . VAL A 1 610 ? -25.952 -10.697 -29.183 1.00 97.19 610 VAL A C 1
ATOM 4844 O O . VAL A 1 610 ? -26.871 -10.197 -29.828 1.00 97.19 610 VAL A O 1
ATOM 4847 N N . PHE A 1 611 ? -26.119 -11.778 -28.424 1.00 95.62 611 PHE A N 1
ATOM 4848 C CA . PHE A 1 611 ? -27.385 -12.474 -28.202 1.00 95.62 611 PHE A CA 1
ATOM 4849 C C . PHE A 1 611 ? -28.016 -12.073 -26.870 1.00 95.62 611 PHE A C 1
ATOM 4851 O O . PHE A 1 611 ? -27.367 -12.084 -25.819 1.00 95.62 611 PHE A O 1
ATOM 4858 N N . GLN A 1 612 ? -29.322 -11.827 -26.898 1.00 94.50 612 GLN A N 1
ATOM 4859 C CA . GLN A 1 612 ? -30.138 -11.705 -25.696 1.00 94.50 612 GLN A CA 1
ATOM 4860 C C . GLN A 1 612 ? -30.322 -13.070 -25.002 1.00 94.50 612 GLN A C 1
ATOM 4862 O O . GLN A 1 612 ? -30.142 -14.115 -25.639 1.00 94.50 612 GLN A O 1
ATOM 4867 N N . PRO A 1 613 ? -30.676 -13.099 -23.700 1.00 91.06 613 PRO A N 1
ATOM 4868 C CA . PRO A 1 613 ? -30.885 -14.342 -22.957 1.00 91.06 613 PRO A CA 1
ATOM 4869 C C . PRO A 1 613 ? -31.845 -15.318 -23.657 1.00 91.06 613 PRO A C 1
ATOM 4871 O O . PRO A 1 613 ? -32.981 -14.976 -23.984 1.00 91.06 613 PRO A O 1
ATOM 4874 N N . ALA A 1 614 ? -31.405 -16.564 -23.851 1.00 86.50 614 ALA A N 1
ATOM 4875 C CA . ALA A 1 614 ? -32.271 -17.648 -24.311 1.00 86.50 614 ALA A CA 1
ATOM 4876 C C . ALA A 1 614 ? -33.287 -18.043 -23.221 1.00 86.50 614 ALA A C 1
ATOM 4878 O O . ALA A 1 614 ? -32.961 -18.050 -22.031 1.00 86.50 614 ALA A O 1
ATOM 4879 N N . LYS A 1 615 ? -34.510 -18.431 -23.610 1.00 78.25 615 LYS A N 1
ATOM 4880 C CA . LYS A 1 615 ? -35.556 -18.880 -22.670 1.00 78.25 615 LYS A CA 1
ATOM 4881 C C . LYS A 1 615 ? -35.060 -20.097 -21.870 1.00 78.25 615 LYS A C 1
ATOM 4883 O O . LYS A 1 615 ? -34.721 -21.122 -22.457 1.00 78.25 615 LYS A O 1
ATOM 4888 N N . GLY A 1 616 ? -34.990 -19.977 -20.539 1.00 69.31 616 GLY A N 1
ATOM 4889 C CA . GLY A 1 616 ? -34.426 -21.010 -19.651 1.00 69.31 616 GLY A CA 1
ATOM 4890 C C . GLY A 1 616 ? -32.889 -21.122 -19.682 1.00 69.31 616 GLY A C 1
ATOM 4891 O O . GLY A 1 616 ? -32.330 -22.145 -19.282 1.00 69.31 616 GLY A O 1
ATOM 4892 N N . GLY A 1 617 ? -32.193 -20.114 -20.215 1.00 71.50 617 GLY A N 1
ATOM 4893 C CA . GLY A 1 617 ? -30.734 -19.986 -20.228 1.00 71.50 617 GLY A CA 1
ATOM 4894 C C . GLY A 1 617 ? -30.205 -18.960 -19.217 1.00 71.50 617 GLY A C 1
ATOM 4895 O O . GLY A 1 617 ? -30.931 -18.482 -18.351 1.00 71.50 617 GLY A O 1
ATOM 4896 N N . SER A 1 618 ? -28.918 -18.622 -19.334 1.00 76.31 618 SER A N 1
ATOM 4897 C CA . SER A 1 618 ? -28.272 -17.593 -18.504 1.00 76.31 618 SER A CA 1
ATOM 4898 C C . SER A 1 618 ? -28.927 -16.218 -18.685 1.00 76.31 618 SER A C 1
ATOM 4900 O O . SER A 1 618 ? -29.169 -15.793 -19.816 1.00 76.31 618 SER A O 1
ATOM 4902 N N . LYS A 1 619 ? -29.113 -15.478 -17.580 1.00 86.25 619 LYS A N 1
ATOM 4903 C CA . LYS A 1 619 ? -29.624 -14.092 -17.576 1.00 86.25 619 LYS A CA 1
ATOM 4904 C C . LYS A 1 619 ? -28.692 -13.075 -18.254 1.00 86.25 619 LYS A C 1
ATOM 4906 O O . LYS A 1 619 ? -29.099 -11.935 -18.472 1.00 86.25 619 LYS A O 1
ATOM 4911 N N . HIS A 1 620 ? -27.459 -13.476 -18.574 1.00 85.19 620 HIS A N 1
ATOM 4912 C CA . HIS A 1 620 ? -26.409 -12.591 -19.082 1.00 85.19 620 HIS A CA 1
ATOM 4913 C C . HIS A 1 620 ? -26.324 -12.513 -20.615 1.00 85.19 620 HIS A C 1
ATOM 4915 O O . HIS A 1 620 ? -25.591 -11.669 -21.120 1.00 85.19 620 HIS A O 1
ATOM 4921 N N . GLY A 1 621 ? -27.061 -13.346 -21.360 1.00 91.50 621 GLY A N 1
ATOM 4922 C CA . GLY A 1 621 ? -26.940 -13.427 -22.824 1.00 91.50 621 GLY A CA 1
ATOM 4923 C C . GLY A 1 621 ? -25.640 -14.102 -23.278 1.00 91.50 621 GLY A C 1
ATOM 4924 O O . GLY A 1 621 ? -25.011 -14.827 -22.505 1.00 91.50 621 GLY A O 1
ATOM 4925 N N . HIS A 1 622 ? -25.241 -13.880 -24.533 1.00 95.25 622 HIS A N 1
ATOM 4926 C CA . HIS A 1 622 ? -23.977 -14.390 -25.086 1.00 95.25 622 HIS A CA 1
ATOM 4927 C C . HIS A 1 622 ? -23.374 -13.420 -26.102 1.00 95.25 622 HIS A C 1
ATOM 4929 O O . HIS A 1 622 ? -24.108 -12.741 -26.807 1.00 95.25 622 HIS A O 1
ATOM 4935 N N . ILE A 1 623 ? -22.047 -13.365 -26.197 1.00 97.44 623 ILE A N 1
ATOM 4936 C CA . ILE A 1 623 ? -21.327 -12.546 -27.179 1.00 97.44 623 ILE A CA 1
ATOM 4937 C C . ILE A 1 623 ? -20.169 -13.343 -27.768 1.00 97.44 623 ILE A C 1
ATOM 4939 O O . ILE A 1 623 ? -19.509 -14.114 -27.069 1.00 97.44 623 ILE A O 1
ATOM 4943 N N . GLN A 1 624 ? -19.933 -13.178 -29.062 1.00 97.88 624 GLN A N 1
ATOM 4944 C CA . GLN A 1 624 ? -18.871 -13.868 -29.791 1.00 97.88 624 GLN A CA 1
ATOM 4945 C C . GLN A 1 624 ? -18.438 -13.039 -31.003 1.00 97.88 624 GLN A C 1
ATOM 4947 O O . GLN A 1 624 ? -19.227 -12.262 -31.536 1.00 97.88 624 GLN A O 1
ATOM 4952 N N . MET A 1 625 ? -17.201 -13.231 -31.450 1.00 97.94 625 MET A N 1
ATOM 4953 C CA . MET A 1 625 ? -16.614 -12.560 -32.610 1.00 97.94 625 MET A CA 1
ATOM 4954 C C . MET A 1 625 ? -16.199 -13.595 -33.663 1.00 97.94 625 MET A C 1
ATOM 4956 O O . MET A 1 625 ? -15.773 -14.704 -33.330 1.00 97.94 625 MET A O 1
ATOM 4960 N N . TYR A 1 626 ? -16.353 -13.261 -34.941 1.00 97.94 626 TYR A N 1
ATOM 4961 C CA . TYR A 1 626 ? -15.997 -14.142 -36.045 1.00 97.94 626 TYR A CA 1
ATOM 4962 C C . TYR A 1 626 ? -14.508 -14.024 -36.372 1.00 97.94 626 TYR A C 1
ATOM 4964 O O . TYR A 1 626 ? -14.011 -12.956 -36.727 1.00 97.94 626 TYR A O 1
ATOM 4972 N N . ASN A 1 627 ? -13.777 -15.137 -36.298 1.00 95.25 627 ASN A N 1
ATOM 4973 C CA . ASN A 1 627 ? -12.327 -15.135 -36.511 1.00 95.25 627 ASN A CA 1
ATOM 4974 C C . ASN A 1 627 ? -11.906 -15.256 -37.992 1.00 95.25 627 ASN A C 1
ATOM 4976 O O . ASN A 1 627 ? -10.720 -15.363 -38.299 1.00 95.25 627 ASN A O 1
ATOM 4980 N N . GLY A 1 628 ? -12.868 -15.258 -38.920 1.00 93.88 628 GLY A N 1
ATOM 4981 C CA . GLY A 1 628 ? -12.651 -15.521 -40.347 1.00 93.88 628 GLY A CA 1
ATOM 4982 C C . GLY A 1 628 ? -12.950 -16.966 -40.765 1.00 93.88 628 GLY A C 1
ATOM 4983 O O . GLY A 1 628 ? -13.133 -17.223 -41.951 1.00 93.88 628 GLY A O 1
ATOM 4984 N N . LYS A 1 629 ? -13.062 -17.898 -39.807 1.00 94.19 629 LYS A N 1
ATOM 4985 C CA . LYS A 1 629 ? -13.405 -19.312 -40.044 1.00 94.19 629 LYS A CA 1
ATOM 4986 C C . LYS A 1 629 ? -14.625 -19.777 -39.245 1.00 94.19 629 LYS A C 1
ATOM 4988 O O . LYS A 1 629 ? -15.425 -20.557 -39.747 1.00 94.19 629 LYS A O 1
ATOM 4993 N N . GLN A 1 630 ? -14.744 -19.347 -37.994 1.00 96.00 630 GLN A N 1
ATOM 4994 C CA . GLN A 1 630 ? -15.826 -19.718 -37.085 1.00 96.00 630 GLN A CA 1
ATOM 4995 C C . GLN A 1 630 ? -16.054 -18.628 -36.034 1.00 96.00 630 GLN A C 1
ATOM 4997 O O . GLN A 1 630 ? -15.244 -17.714 -35.868 1.00 96.00 630 GLN A O 1
ATOM 5002 N N . TRP A 1 631 ? -17.162 -18.736 -35.308 1.00 97.56 631 TRP A N 1
ATOM 5003 C CA . TRP A 1 631 ? -17.459 -17.852 -34.186 1.00 97.56 631 TRP A CA 1
ATOM 5004 C C . TRP A 1 631 ? -16.688 -18.283 -32.939 1.00 97.56 631 TRP A C 1
ATOM 5006 O O . TRP A 1 631 ? -16.592 -19.473 -32.633 1.00 97.56 631 TRP A O 1
ATOM 5016 N N . VAL A 1 632 ? -16.129 -17.315 -32.220 1.00 95.44 632 VAL A N 1
ATOM 5017 C CA . VAL A 1 632 ? -15.299 -17.546 -31.034 1.00 95.44 632 VAL A CA 1
ATOM 5018 C C . VAL A 1 632 ? -15.739 -16.603 -29.916 1.00 95.44 632 VAL A C 1
ATOM 5020 O O . VAL A 1 632 ? -16.008 -15.428 -30.147 1.00 95.44 632 VAL A O 1
ATOM 5023 N N . SER A 1 633 ? -15.846 -17.126 -28.700 1.00 93.94 633 SER A N 1
ATOM 5024 C CA . SER A 1 633 ? -16.093 -16.365 -27.472 1.00 93.94 633 SER A CA 1
ATOM 5025 C C . SER A 1 633 ? -14.942 -16.618 -26.489 1.00 93.94 633 SER A C 1
ATOM 5027 O O . SER A 1 633 ? -13.774 -16.591 -26.858 1.00 93.94 633 SER A O 1
ATOM 5029 N N . ASP A 1 634 ? -15.258 -16.947 -25.244 1.00 82.62 634 ASP A N 1
ATOM 5030 C CA . ASP A 1 634 ? -14.371 -17.659 -24.330 1.00 82.62 634 ASP A CA 1
ATOM 5031 C C . ASP A 1 634 ? -13.984 -19.077 -24.800 1.00 82.62 634 ASP A C 1
ATOM 5033 O O . ASP A 1 634 ? -13.026 -19.641 -24.279 1.00 82.62 634 ASP A O 1
ATOM 5037 N N . PHE A 1 635 ? -14.675 -19.640 -25.799 1.00 92.81 635 PHE A N 1
ATOM 5038 C CA . PHE A 1 635 ? -14.294 -20.872 -26.499 1.00 92.81 635 PHE A CA 1
ATOM 5039 C C . PHE A 1 635 ? -14.752 -20.853 -27.970 1.00 92.81 635 PHE A C 1
ATOM 5041 O O . PHE A 1 635 ? -15.502 -19.969 -28.396 1.00 92.81 635 PHE A O 1
ATOM 5048 N N . ARG A 1 636 ? -14.298 -21.827 -28.767 1.00 93.25 636 ARG A N 1
ATOM 5049 C CA . ARG A 1 636 ? -14.637 -21.952 -30.198 1.00 93.25 636 ARG A CA 1
ATOM 5050 C C . ARG A 1 636 ? -16.024 -22.573 -30.382 1.00 93.25 636 ARG A C 1
ATOM 5052 O O . ARG A 1 636 ? -16.280 -23.666 -29.887 1.00 93.25 636 ARG A O 1
ATOM 5059 N N . GLN A 1 637 ? -16.906 -21.888 -31.103 1.00 91.50 637 GLN A N 1
ATOM 5060 C CA . GLN A 1 637 ? -18.294 -22.307 -31.288 1.00 91.50 637 GLN A CA 1
ATOM 5061 C C . GLN A 1 637 ? -18.449 -23.252 -32.480 1.00 91.50 637 GLN A C 1
ATOM 5063 O O . GLN A 1 637 ? -17.854 -23.048 -33.533 1.00 91.50 637 GLN A O 1
ATOM 5068 N N . ASN A 1 638 ? -19.360 -24.219 -32.356 1.00 86.62 638 ASN A N 1
ATOM 5069 C CA . ASN A 1 638 ? -19.685 -25.172 -33.427 1.00 86.62 638 ASN A CA 1
ATOM 5070 C C . ASN A 1 638 ? -20.670 -24.611 -34.479 1.00 86.62 638 ASN A C 1
ATOM 5072 O O . ASN A 1 638 ? -21.181 -25.358 -35.310 1.00 86.62 638 ASN A O 1
ATOM 5076 N N . GLY A 1 639 ? -20.997 -23.317 -34.425 1.00 89.81 639 GLY A N 1
ATOM 5077 C CA . GLY A 1 639 ? -21.930 -22.662 -35.342 1.00 89.81 639 GLY A CA 1
ATOM 5078 C C . GLY A 1 639 ? -22.288 -21.243 -34.900 1.00 89.81 639 GLY A C 1
ATOM 5079 O O . GLY A 1 639 ? -21.774 -20.751 -33.900 1.00 89.81 639 GLY A O 1
ATOM 5080 N N . PHE A 1 640 ? -23.182 -20.584 -35.645 1.00 92.69 640 PHE A N 1
ATOM 5081 C CA . PHE A 1 640 ? -23.646 -19.226 -35.324 1.00 92.69 640 PHE A CA 1
ATOM 5082 C C . PHE A 1 640 ? -24.367 -19.160 -33.972 1.00 92.69 640 PHE A C 1
ATOM 5084 O O . PHE A 1 640 ? -24.095 -18.285 -33.159 1.00 92.69 640 PHE A O 1
ATOM 5091 N N . TRP A 1 641 ? -25.260 -20.109 -33.705 1.00 92.38 641 TRP A N 1
ATOM 5092 C CA . TRP A 1 641 ? -25.996 -20.168 -32.447 1.00 92.38 641 TRP A CA 1
ATOM 5093 C C . TRP A 1 641 ? -25.165 -20.874 -31.359 1.00 92.38 641 TRP A C 1
ATOM 5095 O O . TRP A 1 641 ? -24.817 -22.048 -31.548 1.00 92.38 641 TRP A O 1
ATOM 5105 N N . PRO A 1 642 ? -24.895 -20.227 -30.208 1.00 86.69 642 PRO A N 1
ATOM 5106 C CA . PRO A 1 642 ? -24.057 -20.781 -29.143 1.00 86.69 642 PRO A CA 1
ATOM 5107 C C . PRO A 1 642 ? -24.794 -21.880 -28.358 1.00 86.69 642 PRO A C 1
ATOM 5109 O O . PRO A 1 642 ? -25.417 -21.654 -27.321 1.00 86.69 642 PRO A O 1
ATOM 5112 N N . GLY A 1 643 ? -24.747 -23.109 -28.874 1.00 83.94 643 GLY A N 1
ATOM 5113 C CA . GLY A 1 643 ? -25.325 -24.295 -28.236 1.00 83.94 643 GLY A CA 1
ATOM 5114 C C . GLY A 1 643 ? -26.769 -24.616 -28.650 1.00 83.94 643 GLY A C 1
ATOM 5115 O O . GLY A 1 643 ? -27.397 -23.935 -29.460 1.00 83.94 643 GLY A O 1
ATOM 5116 N N . SER A 1 644 ? -27.309 -25.726 -28.135 1.00 82.88 644 SER A N 1
ATOM 5117 C CA . SER A 1 644 ? -28.649 -26.229 -28.502 1.00 82.88 644 SER A CA 1
ATOM 5118 C C . SER A 1 644 ? -29.787 -25.309 -28.049 1.00 82.88 644 SER A C 1
ATOM 5120 O O . SER A 1 644 ? -30.745 -25.118 -28.791 1.00 82.88 644 SER A O 1
ATOM 5122 N N . ARG A 1 645 ? -29.671 -24.682 -26.870 1.00 84.25 645 ARG A N 1
ATOM 5123 C CA . ARG A 1 645 ? -30.712 -23.786 -26.337 1.00 84.25 645 ARG A CA 1
ATOM 5124 C C . ARG A 1 645 ? -30.927 -22.562 -27.229 1.00 84.25 645 ARG A C 1
ATOM 5126 O O . ARG A 1 645 ? -32.061 -22.296 -27.607 1.00 84.25 645 ARG A O 1
ATOM 5133 N N . TYR A 1 646 ? -29.849 -21.892 -27.637 1.00 88.69 646 TYR A N 1
ATOM 5134 C CA . TYR A 1 646 ? -29.919 -20.745 -28.546 1.00 88.69 646 TYR A CA 1
ATOM 5135 C C . TYR A 1 646 ? -30.428 -21.138 -29.943 1.00 88.69 646 TYR A C 1
ATOM 5137 O O . TYR A 1 646 ? -31.236 -20.409 -30.511 1.00 88.69 646 TYR A O 1
ATOM 5145 N N . ARG A 1 647 ? -30.055 -22.323 -30.458 1.00 90.44 647 ARG A N 1
ATOM 5146 C CA . ARG A 1 647 ? -30.600 -22.862 -31.724 1.00 90.44 647 ARG A CA 1
ATOM 5147 C C . ARG A 1 647 ? -32.112 -23.074 -31.687 1.00 90.44 647 ARG A C 1
ATOM 5149 O O . ARG A 1 647 ? -32.783 -22.803 -32.680 1.00 90.44 647 ARG A O 1
ATOM 5156 N N . ASN A 1 648 ? -32.629 -23.554 -30.558 1.00 87.38 648 ASN A N 1
ATOM 5157 C CA . ASN A 1 648 ? -34.045 -23.877 -30.408 1.00 87.38 648 ASN A CA 1
ATOM 5158 C C . ASN A 1 648 ? -34.891 -22.636 -30.101 1.00 87.38 648 ASN A C 1
ATOM 5160 O O . ASN A 1 648 ? -35.964 -22.480 -30.673 1.00 87.38 648 ASN A O 1
ATOM 5164 N N . SER A 1 649 ? -34.425 -21.755 -29.208 1.00 87.81 649 SER A N 1
ATOM 5165 C CA . SER A 1 649 ? -35.210 -20.595 -28.767 1.00 87.81 649 SER A CA 1
ATOM 5166 C C . SER A 1 649 ? -35.042 -19.355 -29.642 1.00 87.81 649 SER A C 1
ATOM 5168 O O . SER A 1 649 ? -35.848 -18.442 -29.506 1.00 87.81 649 SER A O 1
ATOM 5170 N N . LYS A 1 650 ? -33.989 -19.295 -30.473 1.00 90.56 650 LYS A N 1
ATOM 5171 C CA . LYS A 1 650 ? -33.664 -18.191 -31.396 1.00 90.56 650 LYS A CA 1
ATOM 5172 C C . LYS A 1 650 ? -33.912 -16.793 -30.792 1.00 90.56 650 LYS A C 1
ATOM 5174 O O . LYS A 1 650 ? -34.739 -16.045 -31.313 1.00 90.56 650 LYS A O 1
ATOM 5179 N N . PRO A 1 651 ? -33.262 -16.450 -29.660 1.00 90.44 651 PRO A N 1
ATOM 5180 C CA . PRO A 1 651 ? -33.466 -15.153 -29.025 1.00 90.44 651 PRO A CA 1
ATOM 5181 C C . PRO A 1 651 ? -32.962 -14.020 -29.929 1.00 90.44 651 PRO A C 1
ATOM 5183 O O . PRO A 1 651 ? -32.147 -14.244 -30.825 1.00 90.44 651 PRO A O 1
ATOM 5186 N N . GLN A 1 652 ? -33.432 -12.800 -29.662 1.00 93.69 652 GLN A N 1
ATOM 5187 C CA . GLN A 1 652 ? -33.012 -11.600 -30.388 1.00 93.69 652 GLN A CA 1
ATOM 5188 C C . GLN A 1 652 ? -31.487 -11.425 -30.339 1.00 93.69 652 GLN A C 1
ATOM 5190 O O . GLN A 1 652 ? -30.867 -11.654 -29.297 1.00 93.69 652 GLN A O 1
ATOM 5195 N N . TYR A 1 653 ? -30.891 -10.997 -31.450 1.00 94.94 653 TYR A N 1
ATOM 5196 C CA . TYR A 1 653 ? -29.461 -10.717 -31.547 1.00 94.94 653 TYR A CA 1
ATOM 5197 C C . TYR A 1 653 ? -29.182 -9.521 -32.459 1.00 94.94 653 TYR A C 1
ATOM 5199 O O . TYR A 1 653 ? -29.982 -9.192 -33.336 1.00 94.94 653 TYR A O 1
ATOM 5207 N N . THR A 1 654 ? -28.020 -8.906 -32.264 1.00 96.06 654 THR A N 1
ATOM 5208 C CA . THR A 1 654 ? -27.518 -7.800 -33.086 1.00 96.06 654 THR A CA 1
ATOM 5209 C C . THR A 1 654 ? -26.075 -8.088 -33.495 1.00 96.06 654 THR A C 1
ATOM 5211 O O . THR A 1 654 ? -25.309 -8.624 -32.691 1.00 96.06 654 THR A O 1
ATOM 5214 N N . ILE A 1 655 ? -25.720 -7.775 -34.744 1.00 96.38 655 ILE A N 1
ATOM 5215 C CA . ILE A 1 655 ? -24.376 -7.968 -35.306 1.00 96.38 655 ILE A CA 1
ATOM 5216 C C . ILE A 1 655 ? -23.733 -6.602 -35.533 1.00 96.38 655 ILE A C 1
ATOM 5218 O O . ILE A 1 655 ? -24.389 -5.701 -36.048 1.00 96.38 655 ILE A O 1
ATOM 5222 N N . TYR A 1 656 ? -22.461 -6.485 -35.174 1.00 96.19 656 TYR A N 1
ATOM 5223 C CA . TYR A 1 656 ? -21.655 -5.273 -35.196 1.00 96.19 656 TYR A CA 1
ATOM 5224 C C . TYR A 1 656 ? -20.396 -5.464 -36.043 1.00 96.19 656 TYR A C 1
ATOM 5226 O O . TYR A 1 656 ? -19.816 -6.554 -36.034 1.00 96.19 656 TYR A O 1
ATOM 5234 N N . ARG A 1 657 ? -19.976 -4.396 -36.728 1.00 91.19 657 ARG A N 1
ATOM 5235 C CA . ARG A 1 657 ? -18.743 -4.321 -37.519 1.00 91.19 657 ARG A CA 1
ATOM 5236 C C . ARG A 1 657 ? -17.974 -3.034 -37.276 1.00 91.19 657 ARG A C 1
ATOM 5238 O O . ARG A 1 657 ? -18.629 -1.970 -37.192 1.00 91.19 657 ARG A O 1
#

Solvent-accessible surface area (backbone atoms only — not comparable to full-atom values): 39126 Å² total; per-residue (Å²): 84,78,47,78,41,56,40,94,87,79,63,48,70,37,31,44,36,30,27,46,58,50,78,49,74,58,101,86,48,76,47,77,44,74,42,86,95,44,54,76,36,32,40,34,50,40,62,50,95,90,60,48,60,38,31,47,36,36,58,20,77,53,55,17,28,57,90,44,98,65,28,36,41,25,34,74,25,41,42,42,59,49,100,80,54,30,51,34,34,40,38,45,66,25,48,63,64,82,67,56,78,59,73,46,59,84,31,37,66,61,44,84,65,38,16,85,43,34,40,62,39,35,39,38,46,41,61,52,92,39,58,51,62,38,33,43,36,35,43,54,91,82,53,50,46,39,39,45,40,64,60,95,80,49,59,39,31,44,29,46,88,86,45,73,36,46,38,44,60,48,98,80,48,37,52,36,31,45,50,88,29,35,41,39,41,63,45,100,80,73,40,74,31,35,42,35,37,34,81,84,82,60,49,56,32,39,36,42,46,41,60,48,98,89,48,46,66,38,36,40,38,37,31,44,64,87,67,37,36,42,39,41,37,51,43,94,88,36,34,32,46,36,40,37,42,50,89,98,53,79,41,45,31,34,42,39,48,42,62,76,90,82,47,68,46,31,41,37,56,51,69,55,79,56,98,64,54,74,91,64,46,47,35,32,44,43,57,50,100,74,38,25,43,32,32,36,23,39,90,87,70,46,79,73,34,45,40,44,63,42,71,58,49,35,46,28,29,35,42,47,91,61,76,47,58,30,55,58,54,29,41,42,42,81,92,72,43,30,29,55,34,62,64,39,44,32,31,34,67,76,55,25,39,49,38,56,32,91,45,28,83,83,40,75,72,42,38,46,32,62,45,37,77,50,19,51,82,76,40,70,59,86,45,43,52,65,85,75,84,74,70,88,65,82,86,65,76,78,78,78,83,78,88,77,88,83,84,89,82,88,85,83,87,82,89,82,82,88,87,84,86,83,87,88,80,85,91,81,85,85,83,90,83,93,78,90,82,85,91,81,90,84,87,86,79,87,85,77,92,78,82,88,79,87,76,88,79,89,76,90,81,78,88,74,84,88,70,83,79,78,78,77,78,74,76,76,81,73,82,77,89,84,83,90,81,89,80,92,83,86,84,83,92,80,91,82,83,87,83,84,90,77,81,90,76,80,92,81,84,92,75,90,82,81,88,88,77,73,80,60,61,59,56,51,50,50,55,49,50,70,70,61,75,79,80,82,77,72,35,46,68,49,13,39,51,48,28,63,74,65,36,38,100,53,80,74,89,42,23,34,60,34,45,46,54,10,42,41,61,12,70,44,80,73,80,91,60,65,78,38,18,42,58,47,61,67,49,44,46,78,69,69,32,40,79,54,74,71,80,88,62,73,95,46,62,53,29,34,40,30,27,40,48,29,87,97,55,58,90,36,34,40,30,33,32,26,62,68,85,48,36,32,22,28,19,75,42,99,42,92,50,77,53,70,63,33,60,73,56,62,45,63,68,50,41,32,79

Nearest PDB structures (foldseek):
  6sup-assembly1_A  TM=8.298E-01  e=5.508E-27  Photorhabdus luminescens
  4igl-assembly2_D  TM=8.192E-01  e=2.870E-26  Yersinia entomophaga
  4o9x-assembly1_A  TM=8.164E-01  e=6.377E-26  Photorhabdus luminescens
  6h6g-assembly1_A  TM=8.126E-01  e=7.788E-25  Photorhabdus luminescens

Radius of gyration: 30.92 Å; Cα contacts (8 Å, |Δi|>4): 1164; chains: 1; bounding box: 68×108×76 Å

Foldseek 3Di:
DWDWDADPPPRHTFKIWDADWDWDDDPVDIDTGGDPPGTPWIWGFDADPLGATQKIKTQQAQQAADPDPQHRRIWIKGWDADPVRFTFKIKGKFFQPPWDDLQWAQPPAADPDGNHGMWMKMWGWDADQQGQTQKIFIDDPPTWMWGWDDDPQATAWTAIPNDTWGWDADPQQFTQDIHQFWGFDADPLRHTAKIFGGNPPDGQKIKGWDADPVQFTQKMWMAGPVRWIWIWGDDPVQKIWIWTRDDPDIWIKMKGFDDPVQEGQKIAIDTDDDPQDFPARIWGFDADPLHFGAFIAHPNRHTRKGWDADLLRRTRDINGSDDQQGGSRFGQDNRGRWTDQRNFTHHSVSSWTSGFQPLVVVSVSHRRTHAQSNNSRRGGARRRNDDDPPDPPPPPPDPDDDDDDDDDDDDDDDDDDDDDDDDDDDDDDDDDDDDDDDDDDDDDDDDDDDDDDDDDDDDDDDDDDDDDDDDPPPPPPPDDDDDDDDDDDDDDDDDDDDDDDDDDDDDDDDDDDDDPDDPDPVVVCCVVCVVPVPDQDQQLLQLLVQLVVQADPDDPVQQQVSNQSSSVSSVQDQPPRDRFLQVCVVSVVVSVWDWDDPVVDDADRFKKKGFQAFDVGDNRGHIWGDHRPATTGSHTAPHPQRDDRCVVRVGDMIMID

pLDDT: mean 76.81, std 27.52, range [21.61, 98.69]